Protein AF-A0A0C9MIZ3-F1 (afdb_monomer)

Nearest PDB structures (foldseek):
  7d3s-assembly1_R  TM=6.831E-01  e=1.772E-04  Homo sapiens
  8jer-assembly1_R  TM=6.532E-01  e=2.032E-04  Homo sapiens
  7v9l-assembly1_R  TM=6.870E-01  e=1.507E-03  Homo sapiens
  8zqe-assembly1_R  TM=5.856E-01  e=2.603E-03  Homo sapiens
  5kw2-assembly1_A  TM=4.421E-01  e=1.308E-01  Homo sapiens

Structure (mmCIF, N/CA/C/O backbone):
data_AF-A0A0C9MIZ3-F1
#
_entry.id   AF-A0A0C9MIZ3-F1
#
loop_
_atom_site.group_PDB
_atom_site.id
_atom_site.type_symbol
_atom_site.label_atom_id
_atom_site.label_alt_id
_atom_site.label_comp_id
_atom_site.label_asym_id
_atom_site.label_entity_id
_atom_site.label_seq_id
_atom_site.pdbx_PDB_ins_code
_atom_site.Cartn_x
_atom_site.Cartn_y
_atom_site.Cartn_z
_atom_site.occupancy
_atom_site.B_iso_or_equiv
_atom_site.auth_seq_id
_atom_site.auth_comp_id
_atom_site.auth_asym_id
_atom_site.auth_atom_id
_atom_site.pdbx_PDB_model_num
ATOM 1 N N . MET A 1 1 ? 13.822 -24.150 -0.535 1.00 36.81 1 MET A N 1
ATOM 2 C CA . MET A 1 1 ? 15.046 -23.483 -1.027 1.00 36.81 1 MET A CA 1
ATOM 3 C C . MET A 1 1 ? 15.461 -24.208 -2.294 1.00 36.81 1 MET A C 1
ATOM 5 O O . MET A 1 1 ? 15.941 -25.325 -2.199 1.00 36.81 1 MET A O 1
ATOM 9 N N . VAL A 1 2 ? 15.163 -23.647 -3.465 1.00 39.50 2 VAL A N 1
ATOM 10 C CA . VAL A 1 2 ? 15.629 -24.192 -4.747 1.00 39.50 2 VAL A CA 1
ATOM 11 C C . VAL A 1 2 ? 16.885 -23.407 -5.100 1.00 39.50 2 VAL A C 1
ATOM 13 O O . VAL A 1 2 ? 16.800 -22.236 -5.460 1.00 39.50 2 VAL A O 1
ATOM 16 N N . THR A 1 3 ? 18.054 -24.008 -4.902 1.00 42.50 3 THR A N 1
ATOM 17 C CA . THR A 1 3 ? 19.339 -23.433 -5.309 1.00 42.50 3 THR A CA 1
ATOM 18 C C . THR A 1 3 ? 19.464 -23.559 -6.823 1.00 42.50 3 THR A C 1
ATOM 20 O O . THR A 1 3 ? 19.992 -24.541 -7.335 1.00 42.50 3 THR A O 1
ATOM 23 N N . PHE A 1 4 ? 18.935 -22.578 -7.553 1.00 51.47 4 PHE A N 1
ATOM 24 C CA . PHE A 1 4 ? 19.270 -22.393 -8.960 1.00 51.47 4 PHE A CA 1
ATOM 25 C C . PHE A 1 4 ? 20.708 -21.881 -9.033 1.00 51.47 4 PHE A C 1
ATOM 27 O O . PHE A 1 4 ? 20.946 -20.700 -8.798 1.00 51.47 4 PHE A O 1
ATOM 34 N N . ALA A 1 5 ? 21.660 -22.767 -9.329 1.00 44.28 5 ALA A N 1
ATOM 35 C CA . ALA A 1 5 ? 22.995 -22.368 -9.754 1.00 44.28 5 ALA A CA 1
ATOM 36 C C . ALA A 1 5 ? 22.868 -21.770 -11.166 1.00 44.28 5 ALA A C 1
ATOM 38 O O . ALA A 1 5 ? 22.490 -22.489 -12.095 1.00 44.28 5 ALA A O 1
ATOM 39 N N . PRO A 1 6 ? 23.088 -20.461 -11.356 1.00 54.91 6 PRO A N 1
ATOM 40 C CA . PRO A 1 6 ? 22.912 -19.860 -12.657 1.00 54.91 6 PRO A CA 1
ATOM 41 C C . PRO A 1 6 ? 24.230 -19.996 -13.425 1.00 54.91 6 PRO A C 1
ATOM 43 O O . PRO A 1 6 ? 25.170 -19.242 -13.198 1.00 54.91 6 PRO A O 1
ATOM 46 N N . THR A 1 7 ? 24.303 -20.960 -14.340 1.00 53.41 7 THR A N 1
ATOM 47 C CA . THR A 1 7 ? 25.397 -21.074 -15.314 1.00 53.41 7 THR A CA 1
ATOM 48 C C . THR A 1 7 ? 25.235 -19.992 -16.388 1.00 53.41 7 THR A C 1
ATOM 50 O O . THR A 1 7 ? 24.842 -20.274 -17.519 1.00 53.41 7 THR A O 1
ATOM 53 N N . TRP A 1 8 ? 25.454 -18.727 -16.029 1.00 57.72 8 TRP A N 1
ATOM 54 C CA . TRP A 1 8 ? 25.742 -17.691 -17.020 1.00 57.72 8 TRP A CA 1
ATOM 55 C C . TRP A 1 8 ? 27.221 -17.847 -17.352 1.00 57.72 8 TRP A C 1
ATOM 57 O O . TRP A 1 8 ? 28.063 -17.593 -16.498 1.00 57.72 8 TRP A O 1
ATOM 67 N N . GLY A 1 9 ? 27.531 -18.374 -18.536 1.00 56.59 9 GLY A N 1
ATOM 68 C CA . GLY A 1 9 ? 28.917 -18.534 -18.964 1.00 56.59 9 GLY A CA 1
ATOM 69 C C . GLY A 1 9 ? 29.647 -17.192 -18.906 1.00 56.59 9 GLY A C 1
ATOM 70 O O . GLY A 1 9 ? 29.150 -16.200 -19.436 1.00 56.59 9 GLY A O 1
ATOM 71 N N . GLU A 1 10 ? 30.824 -17.176 -18.279 1.00 56.53 10 GLU A N 1
ATOM 72 C CA . GLU A 1 10 ? 31.689 -15.999 -18.076 1.00 56.53 10 GLU A CA 1
ATOM 73 C C . GLU A 1 10 ? 32.162 -15.327 -19.382 1.00 56.53 10 GLU A C 1
ATOM 75 O O . GLU A 1 10 ? 32.808 -14.287 -19.346 1.00 56.53 10 GLU A O 1
ATOM 80 N N . HIS A 1 11 ? 31.812 -15.876 -20.548 1.00 53.03 11 HIS A N 1
ATOM 81 C CA . HIS A 1 11 ? 32.231 -15.377 -21.858 1.00 53.03 11 HIS A CA 1
ATOM 82 C C . HIS A 1 11 ? 31.258 -14.385 -22.521 1.00 53.03 11 HIS A C 1
ATOM 84 O O . HIS A 1 11 ? 31.515 -13.934 -23.636 1.00 53.03 11 HIS A O 1
ATOM 90 N N . ALA A 1 12 ? 30.162 -13.999 -21.860 1.00 49.03 12 ALA A N 1
ATOM 91 C CA . ALA A 1 12 ? 29.258 -12.964 -22.364 1.00 49.03 12 ALA A CA 1
ATOM 92 C C . ALA A 1 12 ? 29.765 -11.547 -22.033 1.00 49.03 12 ALA A C 1
ATOM 94 O O . ALA A 1 12 ? 29.268 -10.882 -21.129 1.00 49.03 12 ALA A O 1
ATOM 95 N N . LEU A 1 13 ? 30.756 -11.136 -22.826 1.00 46.78 13 LEU A N 1
ATOM 96 C CA . LEU A 1 13 ? 30.835 -9.843 -23.508 1.00 46.78 13 LEU A CA 1
ATOM 97 C C . LEU A 1 13 ? 30.682 -8.560 -22.666 1.00 46.78 13 LEU A C 1
ATOM 99 O O . LEU A 1 13 ? 29.591 -8.093 -22.339 1.00 46.78 13 LEU A O 1
ATOM 103 N N . GLU A 1 14 ? 31.830 -7.915 -22.490 1.00 45.62 14 GLU A N 1
ATOM 104 C CA . GLU A 1 14 ? 32.055 -6.498 -22.203 1.00 45.62 14 GLU A CA 1
ATOM 105 C C . GLU A 1 14 ? 31.546 -5.614 -23.365 1.00 45.62 14 GLU A C 1
ATOM 107 O O . GLU A 1 14 ? 32.299 -4.930 -24.048 1.00 45.62 14 GLU A O 1
ATOM 112 N N . THR A 1 15 ? 30.251 -5.694 -23.670 1.00 50.72 15 THR A N 1
ATOM 113 C CA . THR A 1 15 ? 29.611 -4.822 -24.664 1.00 50.72 15 THR A CA 1
ATOM 114 C C . THR A 1 15 ? 28.950 -3.631 -23.993 1.00 50.72 15 THR A C 1
ATOM 116 O O . THR A 1 15 ? 28.170 -3.822 -23.057 1.00 50.72 15 THR A O 1
ATOM 119 N N . ASP A 1 16 ? 29.139 -2.443 -24.576 1.00 58.72 16 ASP A N 1
ATOM 120 C CA . ASP A 1 16 ? 28.467 -1.156 -24.285 1.00 58.72 16 ASP A CA 1
ATOM 121 C C . ASP A 1 16 ? 26.923 -1.215 -24.222 1.00 58.72 16 ASP A C 1
ATOM 123 O O . ASP A 1 16 ? 26.245 -0.226 -23.948 1.00 58.72 16 ASP A O 1
ATOM 127 N N . VAL A 1 17 ? 26.334 -2.381 -24.492 1.00 59.12 17 VAL A N 1
ATOM 128 C CA . VAL A 1 17 ? 24.897 -2.648 -24.454 1.00 59.12 17 VAL A CA 1
ATOM 129 C C . VAL A 1 17 ? 24.353 -2.588 -23.021 1.00 59.12 17 VAL A C 1
ATOM 131 O O . VAL A 1 17 ? 23.210 -2.171 -22.814 1.00 59.12 17 VAL A O 1
ATOM 134 N N . PHE A 1 18 ? 25.147 -2.964 -22.011 1.00 60.00 18 PHE A N 1
ATOM 135 C CA . PHE A 1 18 ? 24.689 -2.948 -20.624 1.00 60.00 18 PHE A CA 1
ATOM 136 C C . PHE A 1 18 ? 24.980 -1.617 -19.930 1.00 60.00 18 PHE A C 1
ATOM 138 O O . PHE A 1 18 ? 26.116 -1.278 -19.627 1.00 60.00 18 PHE A O 1
ATOM 145 N N . LYS A 1 19 ? 23.910 -0.904 -19.562 1.00 80.88 19 LYS A N 1
ATOM 146 C CA . LYS A 1 19 ? 23.992 0.315 -18.737 1.00 80.88 19 LYS A CA 1
ATOM 147 C C . LYS A 1 19 ? 24.516 0.095 -17.311 1.00 80.88 19 LYS A C 1
ATOM 149 O O . LYS A 1 19 ? 24.865 1.066 -16.651 1.00 80.88 19 LYS A O 1
ATOM 154 N N . TYR A 1 20 ? 24.502 -1.147 -16.832 1.00 88.12 20 TYR A N 1
ATOM 155 C CA . TYR A 1 20 ? 24.903 -1.543 -15.481 1.00 88.12 20 TYR A CA 1
ATOM 156 C C . TYR A 1 20 ? 25.849 -2.731 -15.554 1.00 88.12 20 TYR A C 1
ATOM 158 O O . TYR A 1 20 ? 25.703 -3.585 -16.430 1.00 88.12 20 TYR A O 1
ATOM 166 N N . THR A 1 21 ? 26.760 -2.840 -14.592 1.00 91.31 21 THR A N 1
ATOM 167 C CA . THR A 1 21 ? 27.600 -4.033 -14.473 1.00 91.31 21 THR A CA 1
ATOM 168 C C . THR A 1 21 ? 26.740 -5.264 -14.163 1.00 91.31 21 THR A C 1
ATOM 170 O O . THR A 1 21 ? 25.685 -5.181 -13.526 1.00 91.31 21 THR A O 1
ATOM 173 N N . ILE A 1 22 ? 27.199 -6.452 -14.565 1.00 88.12 22 ILE A N 1
ATOM 174 C CA . ILE A 1 22 ? 26.481 -7.715 -14.304 1.00 88.12 22 ILE A CA 1
ATOM 175 C C . ILE A 1 22 ? 26.224 -7.902 -12.798 1.00 88.12 22 ILE A C 1
ATOM 177 O O . ILE A 1 22 ? 25.152 -8.355 -12.397 1.00 88.12 22 ILE A O 1
ATOM 181 N N . LYS A 1 23 ? 27.186 -7.508 -11.952 1.00 92.00 23 LYS A N 1
ATOM 182 C CA . LYS A 1 23 ? 27.075 -7.591 -10.487 1.00 92.00 23 LYS A CA 1
ATOM 183 C C . LYS A 1 23 ? 25.942 -6.713 -9.953 1.00 92.00 23 LYS A C 1
ATOM 185 O O . LYS A 1 23 ? 25.127 -7.189 -9.165 1.00 92.00 23 LYS A O 1
ATOM 190 N N . GLU A 1 24 ? 25.861 -5.469 -10.416 1.00 93.19 24 GLU A N 1
ATOM 191 C CA . GLU A 1 24 ? 24.780 -4.538 -10.073 1.00 93.19 24 GLU A CA 1
ATOM 192 C C . GLU A 1 24 ? 23.420 -5.071 -10.525 1.00 93.19 24 GLU A C 1
ATOM 194 O O . GLU A 1 24 ? 22.463 -5.082 -9.755 1.00 93.19 24 GLU A O 1
ATOM 199 N N . PHE A 1 25 ? 23.335 -5.594 -11.748 1.00 90.25 25 PHE A N 1
ATOM 200 C CA . PHE A 1 25 ? 22.102 -6.179 -12.262 1.00 90.25 25 PHE A CA 1
ATOM 201 C C . PHE A 1 25 ? 21.619 -7.370 -11.417 1.00 90.25 25 PHE A C 1
ATOM 203 O O . PHE A 1 25 ? 20.441 -7.446 -11.053 1.00 90.25 25 PHE A O 1
ATOM 210 N N . VAL A 1 26 ? 22.522 -8.293 -11.067 1.00 91.44 26 VAL A N 1
ATOM 211 C CA . VAL A 1 26 ? 22.201 -9.438 -10.201 1.00 91.44 26 VAL A CA 1
ATOM 212 C C . VAL A 1 26 ? 21.719 -8.963 -8.829 1.00 91.44 26 VAL A C 1
ATOM 214 O O . VAL A 1 26 ? 20.752 -9.523 -8.307 1.00 91.44 26 VAL A O 1
ATOM 217 N N . ALA A 1 27 ? 22.327 -7.913 -8.274 1.00 95.25 27 ALA A N 1
ATOM 218 C CA . ALA A 1 27 ? 21.903 -7.327 -7.008 1.00 95.25 27 ALA A CA 1
ATOM 219 C C . ALA A 1 27 ? 20.481 -6.739 -7.087 1.00 95.25 27 ALA A C 1
ATOM 221 O O . ALA A 1 27 ? 19.633 -7.106 -6.271 1.00 95.25 27 ALA A O 1
ATOM 222 N N . LEU A 1 28 ? 20.171 -5.917 -8.100 1.00 94.38 28 LEU A N 1
ATOM 223 C CA . LEU A 1 28 ? 18.822 -5.352 -8.299 1.00 94.38 28 LEU A CA 1
ATOM 224 C C . LEU A 1 28 ? 17.764 -6.454 -8.422 1.00 94.38 28 LEU A C 1
ATOM 226 O O . LEU A 1 28 ? 16.687 -6.370 -7.826 1.00 94.38 28 LEU A O 1
ATOM 230 N N . ARG A 1 29 ? 18.089 -7.527 -9.150 1.00 93.69 29 ARG A N 1
ATOM 231 C CA . ARG A 1 29 ? 17.210 -8.687 -9.320 1.00 93.69 29 ARG A CA 1
ATOM 232 C C . ARG A 1 29 ? 16.948 -9.416 -8.000 1.00 93.69 29 ARG A C 1
ATOM 234 O O . ARG A 1 29 ? 15.800 -9.734 -7.694 1.00 93.69 29 ARG A O 1
ATOM 241 N N . GLN A 1 30 ? 17.994 -9.695 -7.222 1.00 95.81 30 GLN A N 1
ATOM 242 C CA . GLN A 1 30 ? 17.867 -10.366 -5.922 1.00 95.81 30 GLN A CA 1
ATOM 243 C C . GLN A 1 30 ? 17.033 -9.540 -4.942 1.00 95.81 30 GLN A C 1
ATOM 245 O O . GLN A 1 30 ? 16.165 -10.084 -4.259 1.00 95.81 30 GLN A O 1
ATOM 250 N N . VAL A 1 31 ? 17.253 -8.226 -4.920 1.00 96.69 31 VAL A N 1
ATOM 251 C CA . VAL A 1 31 ? 16.507 -7.285 -4.078 1.00 96.69 31 VAL A CA 1
ATOM 252 C C . VAL A 1 31 ? 15.039 -7.245 -4.490 1.00 96.69 31 VAL A C 1
ATOM 254 O O . VAL A 1 31 ? 14.170 -7.386 -3.633 1.00 96.69 31 VAL A O 1
ATOM 257 N N . THR A 1 32 ? 14.756 -7.149 -5.792 1.00 95.50 32 THR A N 1
ATOM 258 C CA . THR A 1 32 ? 13.387 -7.192 -6.331 1.00 95.50 32 THR A CA 1
ATOM 259 C C . THR A 1 32 ? 12.659 -8.458 -5.881 1.00 95.50 32 THR A C 1
ATOM 261 O O . THR A 1 32 ? 11.541 -8.377 -5.376 1.00 95.50 32 THR A O 1
ATOM 264 N N . LEU A 1 33 ? 13.295 -9.631 -6.005 1.00 96.31 33 LEU A N 1
ATOM 265 C CA . LEU A 1 33 ? 12.714 -10.909 -5.579 1.00 96.31 33 LEU A CA 1
ATOM 266 C C . LEU A 1 33 ? 12.451 -10.949 -4.071 1.00 96.31 33 LEU A C 1
ATOM 268 O O . LEU A 1 33 ? 11.359 -11.334 -3.649 1.00 96.31 33 LEU A O 1
ATOM 272 N N . ALA A 1 34 ? 13.432 -10.544 -3.262 1.00 97.50 34 ALA A N 1
ATOM 273 C CA . ALA A 1 34 ? 13.310 -10.543 -1.810 1.00 97.50 34 ALA A CA 1
ATOM 274 C C . ALA A 1 34 ? 12.172 -9.619 -1.347 1.00 97.50 34 ALA A C 1
ATOM 276 O O . ALA A 1 34 ? 11.284 -10.051 -0.611 1.00 97.50 34 ALA A O 1
ATOM 277 N N . LEU A 1 35 ? 12.142 -8.376 -1.828 1.00 97.62 35 LEU A N 1
ATOM 278 C CA . LEU A 1 35 ? 11.146 -7.388 -1.417 1.00 97.62 35 LEU A CA 1
ATOM 279 C C . LEU A 1 35 ? 9.753 -7.686 -1.978 1.00 97.62 35 LEU A C 1
ATOM 281 O O . LEU A 1 35 ? 8.778 -7.579 -1.237 1.00 97.62 35 LEU A O 1
ATOM 285 N N . SER A 1 36 ? 9.643 -8.160 -3.223 1.00 97.56 36 SER A N 1
ATOM 286 C CA . SER A 1 36 ? 8.357 -8.609 -3.779 1.00 97.56 36 SER A CA 1
ATOM 287 C C . SER A 1 36 ? 7.793 -9.792 -2.992 1.00 97.56 36 SER A C 1
ATOM 289 O O . SER A 1 36 ? 6.595 -9.838 -2.724 1.00 97.56 36 SER A O 1
ATOM 291 N N . SER A 1 37 ? 8.642 -10.732 -2.557 1.00 97.69 37 SER A N 1
ATOM 292 C CA . SER A 1 37 ? 8.194 -11.849 -1.717 1.00 97.69 37 SER A CA 1
ATOM 293 C C . SER A 1 37 ? 7.693 -11.382 -0.347 1.00 97.69 37 SER A C 1
ATOM 295 O O . SER A 1 37 ? 6.672 -11.871 0.138 1.00 97.69 37 SER A O 1
ATOM 297 N N . LEU A 1 38 ? 8.357 -10.387 0.248 1.00 97.31 38 LEU A N 1
ATOM 298 C CA . LEU A 1 38 ? 7.937 -9.786 1.509 1.00 97.31 38 LEU A CA 1
ATOM 299 C C . LEU A 1 38 ? 6.595 -9.058 1.357 1.00 97.31 38 LEU A C 1
ATOM 301 O O . LEU A 1 38 ? 5.684 -9.268 2.157 1.00 97.31 38 LEU A O 1
ATOM 305 N N . SER A 1 39 ? 6.458 -8.255 0.302 1.00 97.50 39 SER A N 1
ATOM 306 C CA . SER A 1 39 ? 5.219 -7.564 -0.059 1.00 97.50 39 SER A CA 1
ATOM 307 C C . SER A 1 39 ? 4.061 -8.547 -0.256 1.00 97.50 39 SER A C 1
ATOM 309 O O . SER A 1 39 ? 2.995 -8.372 0.330 1.00 97.50 39 SER A O 1
ATOM 311 N N . LEU A 1 40 ? 4.296 -9.662 -0.957 1.00 97.88 40 LEU A N 1
ATOM 312 C CA . LEU A 1 40 ? 3.317 -10.736 -1.143 1.00 97.88 40 LEU A CA 1
ATOM 313 C C . LEU A 1 40 ? 2.828 -11.315 0.197 1.00 97.88 40 LEU A C 1
ATOM 315 O O . LEU A 1 40 ? 1.623 -11.498 0.389 1.00 97.88 40 LEU A O 1
ATOM 319 N N . VAL A 1 41 ? 3.728 -11.571 1.151 1.00 98.00 41 VAL A N 1
ATOM 320 C CA . VAL A 1 41 ? 3.360 -12.067 2.493 1.00 98.00 41 VAL A CA 1
ATOM 321 C C . VAL A 1 41 ? 2.496 -11.051 3.247 1.00 98.00 41 VAL A C 1
ATOM 323 O O . VAL A 1 41 ? 1.494 -11.419 3.860 1.00 98.00 41 VAL A O 1
ATOM 326 N N . PHE A 1 42 ? 2.836 -9.765 3.187 1.00 98.25 42 PHE A N 1
ATOM 327 C CA . PHE A 1 42 ? 2.053 -8.725 3.851 1.00 98.25 42 PHE A CA 1
ATOM 328 C C . PHE A 1 42 ? 0.674 -8.523 3.211 1.00 98.25 42 PHE A C 1
ATOM 330 O O . PHE A 1 42 ? -0.328 -8.481 3.927 1.00 98.25 42 PHE A O 1
ATOM 337 N N . SER A 1 43 ? 0.588 -8.489 1.883 1.00 98.19 43 SER A N 1
ATOM 338 C CA . SER A 1 43 ? -0.684 -8.352 1.166 1.00 98.19 43 SER A CA 1
ATOM 339 C C . SER A 1 43 ? -1.606 -9.552 1.397 1.00 98.19 43 SER A C 1
ATOM 341 O O . SER A 1 43 ? -2.796 -9.379 1.669 1.00 98.19 43 SER A O 1
ATOM 343 N N . THR A 1 44 ? -1.064 -10.777 1.387 1.00 98.19 44 THR A N 1
ATOM 344 C CA . THR A 1 44 ? -1.841 -11.985 1.730 1.00 98.19 44 THR A CA 1
ATOM 345 C C . THR A 1 44 ? -2.336 -11.965 3.175 1.00 98.19 44 THR A C 1
ATOM 347 O O . THR A 1 44 ? -3.483 -12.341 3.429 1.00 98.19 44 THR A O 1
ATOM 350 N N . LEU A 1 45 ? -1.528 -11.473 4.120 1.00 97.56 45 LEU A N 1
ATOM 351 C CA . LEU A 1 45 ? -1.933 -11.318 5.517 1.00 97.56 45 LEU A CA 1
ATOM 352 C C . LEU A 1 45 ? -3.100 -10.330 5.671 1.00 97.56 45 LEU A C 1
ATOM 354 O O . LEU A 1 45 ? -4.062 -10.641 6.375 1.00 97.56 45 LEU A O 1
ATOM 358 N N . ILE A 1 46 ? -3.057 -9.172 5.002 1.00 97.94 46 ILE A N 1
ATOM 359 C CA . ILE A 1 46 ? -4.160 -8.194 5.024 1.00 97.94 46 ILE A CA 1
ATOM 360 C C . ILE A 1 46 ? -5.444 -8.823 4.483 1.00 97.94 46 ILE A C 1
ATOM 362 O O . ILE A 1 46 ? -6.489 -8.742 5.131 1.00 97.94 46 ILE A O 1
ATOM 366 N N . ILE A 1 47 ? -5.362 -9.485 3.325 1.00 98.38 47 ILE A N 1
ATOM 367 C CA . ILE A 1 47 ? -6.499 -10.162 2.689 1.00 98.38 47 ILE A CA 1
ATOM 368 C C . ILE A 1 47 ? -7.094 -11.207 3.640 1.00 98.38 47 ILE A C 1
ATOM 370 O O . ILE A 1 47 ? -8.308 -11.222 3.852 1.00 98.38 47 ILE A O 1
ATOM 374 N N . ALA A 1 48 ? -6.259 -12.030 4.278 1.00 98.00 48 ALA A N 1
ATOM 375 C CA . ALA A 1 48 ? -6.706 -13.042 5.231 1.00 98.00 48 ALA A CA 1
ATOM 376 C C . ALA A 1 48 ? -7.403 -12.427 6.459 1.00 98.00 48 ALA A C 1
ATOM 378 O O . ALA A 1 48 ? -8.485 -12.877 6.844 1.00 98.00 48 ALA A O 1
ATOM 379 N N . VAL A 1 49 ? -6.829 -11.375 7.055 1.00 97.00 49 VAL A N 1
ATOM 380 C CA . VAL A 1 49 ? -7.431 -10.666 8.200 1.00 97.00 49 VAL A CA 1
ATOM 381 C C . VAL A 1 49 ? -8.747 -9.998 7.801 1.00 97.00 49 VAL A C 1
ATOM 383 O O . VAL A 1 49 ? -9.723 -10.068 8.549 1.00 97.00 49 VAL A O 1
ATOM 386 N N . TYR A 1 50 ? -8.813 -9.386 6.619 1.00 97.12 50 TYR A N 1
ATOM 387 C CA . TYR A 1 50 ? -10.032 -8.759 6.120 1.00 97.12 50 TYR A CA 1
ATOM 388 C C . TYR A 1 50 ? -11.146 -9.785 5.882 1.00 97.12 50 TYR A C 1
ATOM 390 O O . TYR A 1 50 ? -12.270 -9.578 6.339 1.00 97.12 50 TYR A O 1
ATOM 398 N N . ILE A 1 51 ? -10.840 -10.920 5.240 1.00 97.69 51 ILE A N 1
ATOM 399 C CA . ILE A 1 51 ? -11.796 -12.022 5.044 1.00 97.69 51 ILE A CA 1
ATOM 400 C C . ILE A 1 51 ? -12.275 -12.554 6.398 1.00 97.69 51 ILE A C 1
ATOM 402 O O . ILE A 1 51 ? -13.479 -12.719 6.600 1.00 97.69 51 ILE A O 1
ATOM 406 N N . TYR A 1 52 ? -11.367 -12.745 7.361 1.00 96.88 52 TYR A N 1
ATOM 407 C CA . TYR A 1 52 ? -11.736 -13.132 8.723 1.00 96.88 52 TYR A CA 1
ATOM 408 C C . TYR A 1 52 ? -12.718 -12.124 9.341 1.00 96.88 52 TYR A C 1
ATOM 410 O O . TYR A 1 52 ? -13.774 -12.501 9.851 1.00 96.88 52 TYR A O 1
ATOM 418 N N . MET A 1 53 ? -12.425 -10.826 9.254 1.00 96.00 53 MET A N 1
ATOM 419 C CA . MET A 1 53 ? -13.330 -9.789 9.749 1.00 96.00 53 MET A CA 1
ATOM 420 C C . MET A 1 53 ? -14.666 -9.761 9.010 1.00 96.00 53 MET A C 1
ATOM 422 O O . MET A 1 53 ? -15.690 -9.484 9.632 1.00 96.00 53 MET A O 1
ATOM 426 N N . LEU A 1 54 ? -14.692 -10.062 7.713 1.00 96.19 54 LEU A N 1
ATOM 427 C CA . LEU A 1 54 ? -15.926 -10.145 6.940 1.00 96.19 54 LEU A CA 1
ATOM 428 C C . LEU A 1 54 ? -16.815 -11.296 7.433 1.00 96.19 54 LEU A C 1
ATOM 430 O O . LEU A 1 54 ? -18.029 -11.116 7.544 1.00 96.19 54 LEU A O 1
ATOM 434 N N . MET A 1 55 ? -16.209 -12.436 7.780 1.00 97.25 55 MET A N 1
ATOM 435 C CA . MET A 1 55 ? -16.908 -13.612 8.306 1.00 97.25 55 MET A CA 1
ATOM 436 C C . MET A 1 55 ? -17.422 -13.402 9.736 1.00 97.25 55 MET A C 1
ATOM 438 O O . MET A 1 55 ? -18.584 -13.688 10.014 1.00 97.25 55 MET A O 1
ATOM 442 N N . TYR A 1 56 ? -16.587 -12.882 10.643 1.00 95.94 56 TYR A N 1
ATOM 443 C CA . TYR A 1 56 ? -16.916 -12.803 12.076 1.00 95.94 56 TYR A CA 1
ATOM 444 C C . TYR A 1 56 ? -17.490 -11.446 12.518 1.00 95.94 56 TYR A C 1
ATOM 446 O O . TYR A 1 56 ? -18.304 -11.382 13.438 1.00 95.94 56 TYR A O 1
ATOM 454 N N . HIS A 1 57 ? -17.108 -10.348 11.861 1.00 94.94 57 HIS A N 1
ATOM 455 C CA . HIS A 1 57 ? -17.443 -8.973 12.254 1.00 94.94 57 HIS A CA 1
ATOM 456 C C . HIS A 1 57 ? -17.927 -8.115 11.074 1.00 94.94 57 HIS A C 1
ATOM 458 O O . HIS A 1 57 ? -17.541 -6.951 10.931 1.00 94.94 57 HIS A O 1
ATOM 464 N N . ARG A 1 58 ? -18.847 -8.653 10.259 1.00 94.75 58 ARG A N 1
ATOM 465 C CA . ARG A 1 58 ? -19.372 -8.015 9.034 1.00 94.75 58 ARG A CA 1
ATOM 466 C C . ARG A 1 58 ? -19.754 -6.535 9.198 1.00 94.75 58 ARG A C 1
ATOM 468 O O . ARG A 1 58 ? -19.470 -5.732 8.316 1.00 94.75 58 ARG A O 1
ATOM 475 N N . LYS A 1 59 ? -20.348 -6.146 10.337 1.00 92.31 59 LYS A N 1
ATOM 476 C CA . LYS A 1 59 ? -20.727 -4.744 10.620 1.00 92.31 59 LYS A CA 1
ATOM 477 C C . LYS A 1 59 ? -19.521 -3.799 10.707 1.00 92.31 59 LYS A C 1
ATOM 479 O O . LYS A 1 59 ? -19.617 -2.662 10.263 1.00 92.31 59 LYS A O 1
ATOM 484 N N . GLN A 1 60 ? -18.400 -4.252 11.270 1.00 90.12 60 GLN A N 1
ATOM 485 C CA . GLN A 1 60 ? -17.172 -3.453 11.374 1.00 90.12 60 GLN A CA 1
ATOM 486 C C . GLN A 1 60 ? -16.382 -3.455 10.060 1.00 90.12 60 GLN A C 1
ATOM 488 O O . GLN A 1 60 ? -15.783 -2.438 9.718 1.00 90.12 60 GLN A O 1
ATOM 493 N N . ALA A 1 61 ? -16.427 -4.566 9.316 1.00 94.06 61 ALA A N 1
ATOM 494 C CA . ALA A 1 61 ? -15.761 -4.715 8.023 1.00 94.06 61 ALA A CA 1
ATOM 495 C C . ALA A 1 61 ? -16.409 -3.889 6.891 1.00 94.06 61 ALA A C 1
ATOM 497 O O . ALA A 1 61 ? -15.751 -3.572 5.902 1.00 94.06 61 ALA A O 1
ATOM 498 N N . ASN A 1 62 ? -17.678 -3.487 7.044 1.00 94.19 62 ASN A N 1
ATOM 499 C CA . ASN A 1 62 ? -18.457 -2.714 6.064 1.00 94.19 62 ASN A CA 1
ATOM 500 C C . ASN A 1 62 ? -18.028 -1.233 5.923 1.00 94.19 62 ASN A C 1
ATOM 502 O O . ASN A 1 62 ? -18.826 -0.383 5.537 1.00 94.19 62 ASN A O 1
ATOM 506 N N . ARG A 1 63 ? -16.789 -0.889 6.288 1.00 93.50 63 ARG A N 1
ATOM 507 C CA . ARG A 1 63 ? -16.254 0.470 6.163 1.00 93.50 63 ARG A CA 1
ATOM 508 C C . ARG A 1 63 ? -15.632 0.652 4.783 1.00 93.50 63 ARG A C 1
ATOM 510 O O . ARG A 1 63 ? -14.759 -0.120 4.398 1.00 93.50 63 ARG A O 1
ATOM 517 N N . VAL A 1 64 ? -16.028 1.718 4.092 1.00 93.00 64 VAL A N 1
ATOM 518 C CA . VAL A 1 64 ? -15.521 2.095 2.762 1.00 93.00 64 VAL A CA 1
ATOM 519 C C . VAL A 1 64 ? -13.991 2.144 2.707 1.00 93.00 64 VAL A C 1
ATOM 521 O O . VAL A 1 64 ? -13.385 1.516 1.846 1.00 93.00 64 VAL A O 1
ATOM 524 N N . SER A 1 65 ? -13.344 2.815 3.666 1.00 93.12 65 SER A N 1
ATOM 525 C CA . SER A 1 65 ? -11.877 2.909 3.699 1.00 93.12 65 SER A CA 1
ATOM 526 C C . SER A 1 65 ? -11.208 1.536 3.789 1.00 93.12 65 SER A C 1
ATOM 528 O O . SER A 1 65 ? -10.197 1.301 3.138 1.00 93.12 65 SER A O 1
ATOM 530 N N . LEU A 1 66 ? -11.798 0.611 4.554 1.00 94.25 66 LEU A N 1
ATOM 531 C CA . LEU A 1 66 ? -11.276 -0.742 4.726 1.00 94.25 66 LEU A CA 1
ATOM 532 C C . LEU A 1 66 ? -11.424 -1.570 3.442 1.00 94.25 66 LEU A C 1
ATOM 534 O O . LEU A 1 66 ? -10.535 -2.350 3.121 1.00 94.25 66 LEU A O 1
ATOM 538 N N . ARG A 1 67 ? -12.512 -1.367 2.686 1.00 96.38 67 ARG A N 1
ATOM 539 C CA . ARG A 1 67 ? -12.703 -1.967 1.355 1.00 96.38 67 ARG A CA 1
ATOM 540 C C . ARG A 1 67 ? -11.666 -1.473 0.353 1.00 96.38 67 ARG A C 1
ATOM 542 O O . ARG A 1 67 ? -11.103 -2.286 -0.366 1.00 96.38 67 ARG A O 1
ATOM 549 N N . CYS A 1 68 ? -11.392 -0.169 0.319 1.00 96.38 68 CYS A N 1
ATOM 550 C CA . CYS A 1 68 ? -10.369 0.384 -0.571 1.00 96.38 68 CYS A CA 1
ATOM 551 C C . CYS A 1 68 ? -8.974 -0.150 -0.231 1.00 96.38 68 CYS A C 1
ATOM 553 O O . CYS A 1 68 ? -8.256 -0.542 -1.140 1.00 96.38 68 CYS A O 1
ATOM 555 N N . VAL A 1 69 ? -8.618 -0.240 1.057 1.00 96.56 69 VAL A N 1
ATOM 556 C CA . VAL A 1 69 ? -7.343 -0.847 1.482 1.00 96.56 69 VAL A CA 1
ATOM 557 C C . VAL A 1 69 ? -7.292 -2.334 1.127 1.00 96.56 69 VAL A C 1
ATOM 559 O O . VAL A 1 69 ? -6.271 -2.800 0.643 1.00 96.56 69 VAL A O 1
ATOM 562 N N . PHE A 1 70 ? -8.390 -3.077 1.285 1.00 97.50 70 PHE A N 1
ATOM 563 C CA . PHE A 1 70 ? -8.464 -4.470 0.838 1.00 97.50 70 PHE A CA 1
ATOM 564 C C . PHE A 1 70 ? -8.225 -4.610 -0.674 1.00 97.50 70 PHE A C 1
ATOM 566 O O . PHE A 1 70 ? -7.415 -5.434 -1.087 1.00 97.50 70 PHE A O 1
ATOM 573 N N . LEU A 1 71 ? -8.890 -3.791 -1.497 1.00 97.62 71 LEU A N 1
ATOM 574 C CA . LEU A 1 71 ? -8.696 -3.793 -2.951 1.00 97.62 71 LEU A CA 1
ATOM 575 C C . LEU A 1 71 ? -7.273 -3.365 -3.343 1.00 97.62 71 LEU A C 1
ATOM 577 O O . LEU A 1 71 ? -6.698 -3.947 -4.257 1.00 97.62 71 LEU A O 1
ATOM 581 N N . CYS A 1 72 ? -6.688 -2.409 -2.619 1.00 97.50 72 CYS A N 1
ATOM 582 C CA . CYS A 1 72 ? -5.289 -2.007 -2.760 1.00 97.50 72 CYS A CA 1
ATOM 583 C C . CYS A 1 72 ? -4.361 -3.204 -2.523 1.00 97.50 72 CYS A C 1
ATOM 585 O O . CYS A 1 72 ? -3.557 -3.533 -3.383 1.00 97.50 72 CYS A O 1
ATOM 587 N N . SER A 1 73 ? -4.564 -3.954 -1.435 1.00 98.12 73 SER A N 1
ATOM 588 C CA . SER A 1 73 ? -3.777 -5.160 -1.152 1.00 98.12 73 SER A CA 1
ATOM 589 C C . SER A 1 73 ? -3.955 -6.266 -2.197 1.00 98.12 73 SER A C 1
ATOM 591 O O . SER A 1 73 ? -3.037 -7.054 -2.409 1.00 98.12 73 SER A O 1
ATOM 593 N N . VAL A 1 74 ? -5.111 -6.345 -2.868 1.00 98.31 74 VAL A N 1
ATOM 594 C CA . VAL A 1 74 ? -5.309 -7.254 -4.012 1.00 98.31 74 VAL A CA 1
ATOM 595 C C . VAL A 1 74 ? -4.481 -6.802 -5.219 1.00 98.31 74 VAL A C 1
ATOM 597 O O . VAL A 1 74 ? -3.853 -7.642 -5.864 1.00 98.31 74 VAL A O 1
ATOM 600 N N . ALA A 1 75 ? -4.439 -5.498 -5.504 1.00 98.00 75 ALA A N 1
ATOM 601 C CA . ALA A 1 75 ? -3.581 -4.942 -6.548 1.00 98.00 75 ALA A CA 1
ATOM 602 C C . ALA A 1 75 ? -2.090 -5.171 -6.230 1.00 98.00 75 ALA A C 1
ATOM 604 O O . ALA A 1 75 ? -1.360 -5.663 -7.088 1.00 98.00 75 ALA A O 1
ATOM 605 N N . ASP A 1 76 ? -1.666 -4.945 -4.984 1.00 97.88 76 ASP A N 1
ATOM 606 C CA . ASP A 1 76 ? -0.293 -5.196 -4.525 1.00 97.88 76 ASP A CA 1
ATOM 607 C C . ASP A 1 76 ? 0.083 -6.678 -4.612 1.00 97.88 76 ASP A C 1
ATOM 609 O O . ASP A 1 76 ? 1.194 -7.025 -5.011 1.00 97.88 76 ASP A O 1
ATOM 613 N N . LEU A 1 77 ? -0.846 -7.577 -4.264 1.00 98.25 77 LEU A N 1
ATOM 614 C CA . LEU A 1 77 ? -0.649 -9.019 -4.403 1.00 98.25 77 LEU A CA 1
ATOM 615 C C . LEU A 1 77 ? -0.423 -9.405 -5.869 1.00 98.25 77 LEU A C 1
ATOM 617 O O . LEU A 1 77 ? 0.475 -10.198 -6.167 1.00 98.25 77 LEU A O 1
ATOM 621 N N . LEU A 1 78 ? -1.226 -8.847 -6.779 1.00 97.81 78 LEU A N 1
ATOM 622 C CA . LEU A 1 78 ? -1.093 -9.074 -8.215 1.00 97.81 78 LEU A CA 1
ATOM 623 C C . LEU A 1 78 ? 0.245 -8.533 -8.735 1.00 97.81 78 LEU A C 1
ATOM 625 O O . LEU A 1 78 ? 0.964 -9.260 -9.421 1.00 97.81 78 LEU A O 1
ATOM 629 N N . ASN A 1 79 ? 0.607 -7.307 -8.351 1.00 97.12 79 ASN A N 1
ATOM 630 C CA . ASN A 1 79 ? 1.878 -6.680 -8.700 1.00 97.12 79 ASN A CA 1
ATOM 631 C C . ASN A 1 79 ? 3.077 -7.518 -8.219 1.00 97.12 79 ASN A C 1
ATOM 633 O O . ASN A 1 79 ? 3.939 -7.883 -9.018 1.00 97.12 79 ASN A O 1
ATOM 637 N N . ALA A 1 80 ? 3.107 -7.902 -6.940 1.00 97.88 80 ALA A N 1
ATOM 638 C CA . ALA A 1 80 ? 4.190 -8.698 -6.363 1.00 97.88 80 ALA A CA 1
ATOM 639 C C . ALA A 1 80 ? 4.306 -10.086 -7.015 1.00 97.88 80 ALA A C 1
ATOM 641 O O . ALA A 1 80 ? 5.408 -10.546 -7.318 1.00 97.88 80 ALA A O 1
ATOM 642 N N . THR A 1 81 ? 3.171 -10.741 -7.283 1.00 97.94 81 THR A N 1
ATOM 643 C CA . THR A 1 81 ? 3.140 -12.056 -7.943 1.00 97.94 81 THR A CA 1
ATOM 644 C C . THR A 1 81 ? 3.700 -11.966 -9.359 1.00 97.94 81 THR A C 1
ATOM 646 O O . THR A 1 81 ? 4.606 -12.722 -9.714 1.00 97.94 81 THR A O 1
ATOM 649 N N . LEU A 1 82 ? 3.213 -11.013 -10.160 1.00 97.25 82 LEU A N 1
ATOM 650 C CA . LEU A 1 82 ? 3.689 -10.824 -11.527 1.00 97.25 82 LEU A CA 1
ATOM 651 C C . LEU A 1 82 ? 5.151 -10.390 -11.559 1.00 97.25 82 LEU A C 1
ATOM 653 O O . LEU A 1 82 ? 5.894 -10.907 -12.385 1.00 97.25 82 LEU A O 1
ATOM 657 N N . SER A 1 83 ? 5.588 -9.534 -10.633 1.00 96.31 83 SER A N 1
ATOM 658 C CA . SER A 1 83 ? 6.989 -9.123 -10.487 1.00 96.31 83 SER A CA 1
ATOM 659 C C . SER A 1 83 ? 7.917 -10.323 -10.269 1.00 96.31 83 SER A C 1
ATOM 661 O O . SER A 1 83 ? 8.953 -10.438 -10.928 1.00 96.31 83 SER A O 1
ATOM 663 N N . ILE A 1 84 ? 7.523 -11.282 -9.424 1.00 97.06 84 ILE A N 1
ATOM 664 C CA . ILE A 1 84 ? 8.264 -12.539 -9.236 1.00 97.06 84 ILE A CA 1
ATOM 665 C C . ILE A 1 84 ? 8.260 -13.375 -10.527 1.00 97.06 84 ILE A C 1
ATOM 667 O O . ILE A 1 84 ? 9.308 -13.886 -10.930 1.00 97.06 84 ILE A O 1
ATOM 671 N N . CYS A 1 85 ? 7.114 -13.492 -11.206 1.00 96.62 85 CYS A N 1
ATOM 672 C CA . CYS A 1 85 ? 7.000 -14.241 -12.460 1.00 96.62 85 CYS A CA 1
ATOM 673 C C . CYS A 1 85 ? 7.888 -13.661 -13.575 1.00 96.62 85 CYS A C 1
ATOM 675 O O . CYS A 1 85 ? 8.683 -14.397 -14.163 1.00 96.62 85 CYS A O 1
ATOM 677 N N . ILE A 1 86 ? 7.822 -12.350 -13.837 1.00 95.56 86 ILE A N 1
ATOM 678 C CA . ILE A 1 86 ? 8.621 -11.695 -14.890 1.00 95.56 86 ILE A CA 1
ATOM 679 C C . ILE A 1 86 ? 10.121 -11.716 -14.587 1.00 95.56 86 ILE A C 1
ATOM 681 O O . ILE A 1 86 ? 10.936 -11.727 -15.506 1.00 95.56 86 ILE A O 1
ATOM 685 N N . THR A 1 87 ? 10.498 -11.768 -13.307 1.00 94.12 87 THR A N 1
ATOM 686 C CA . THR A 1 87 ? 11.904 -11.856 -12.889 1.00 94.12 87 THR A CA 1
ATOM 687 C C . THR A 1 87 ? 12.504 -13.241 -13.148 1.00 94.12 87 THR A C 1
ATOM 689 O O . THR A 1 87 ? 13.727 -13.390 -13.244 1.00 94.12 87 THR A O 1
ATOM 692 N N . ASN A 1 88 ? 11.662 -14.268 -13.279 1.00 93.56 88 ASN A N 1
ATOM 693 C CA . ASN A 1 88 ? 12.083 -15.633 -13.586 1.00 93.56 88 ASN A CA 1
ATOM 694 C C . ASN A 1 88 ? 11.977 -15.973 -15.080 1.00 93.56 88 ASN A C 1
ATOM 696 O O . ASN A 1 88 ? 12.673 -16.878 -15.540 1.00 93.56 88 ASN A O 1
ATOM 700 N N . GLN A 1 89 ? 11.168 -15.234 -15.842 1.00 94.50 89 GLN A N 1
ATOM 701 C CA . GLN A 1 89 ? 10.973 -15.467 -17.270 1.00 94.50 89 GLN A CA 1
ATOM 702 C C . GLN A 1 89 ? 12.142 -14.926 -18.115 1.00 94.50 89 GLN A C 1
ATOM 704 O O . GLN A 1 89 ? 12.582 -13.782 -17.956 1.00 94.50 89 GLN A O 1
ATOM 709 N N . ARG A 1 90 ? 12.624 -15.747 -19.057 1.00 92.00 90 ARG A N 1
ATOM 710 C CA . ARG A 1 90 ? 13.624 -15.368 -20.071 1.00 92.00 90 ARG A CA 1
ATOM 711 C C . ARG A 1 90 ? 12.944 -14.965 -21.384 1.00 92.00 90 ARG A C 1
ATOM 713 O O . ARG A 1 90 ? 11.922 -15.551 -21.741 1.00 92.00 90 ARG A O 1
ATOM 720 N N . GLY A 1 91 ? 13.540 -14.002 -22.082 1.00 88.06 91 GLY A N 1
ATOM 721 C CA . GLY A 1 91 ? 13.134 -13.544 -23.409 1.00 88.06 91 GLY A CA 1
ATOM 722 C C . GLY A 1 91 ? 11.908 -12.626 -23.443 1.00 88.06 91 GLY A C 1
ATOM 723 O O . GLY A 1 91 ? 11.170 -12.466 -22.463 1.00 88.06 91 GLY A O 1
ATOM 724 N N . ASP A 1 92 ? 11.685 -12.037 -24.618 1.00 89.06 92 ASP A N 1
ATOM 725 C CA . ASP A 1 92 ? 10.502 -11.240 -24.955 1.00 89.06 92 ASP A CA 1
ATOM 726 C C . ASP A 1 92 ? 9.320 -12.158 -25.313 1.00 89.06 92 ASP A C 1
ATOM 728 O O . ASP A 1 92 ? 9.105 -12.539 -26.461 1.00 89.06 92 ASP A O 1
ATOM 732 N N . SER A 1 93 ? 8.565 -12.573 -24.296 1.00 91.94 93 SER A N 1
ATOM 733 C CA . SER A 1 93 ? 7.348 -13.376 -24.466 1.00 91.94 93 SER A CA 1
ATOM 734 C C . SER A 1 93 ? 6.090 -12.504 -24.416 1.00 91.94 93 SER A C 1
ATOM 736 O O . SER A 1 93 ? 6.058 -11.479 -23.737 1.00 91.94 93 SER A O 1
ATOM 738 N N . GLN A 1 94 ? 4.992 -12.946 -25.042 1.00 92.38 94 GLN A N 1
ATOM 739 C CA . GLN A 1 94 ? 3.686 -12.273 -24.902 1.00 92.38 94 GLN A CA 1
ATOM 740 C C . GLN A 1 94 ? 3.252 -12.160 -23.431 1.00 92.38 94 GLN A C 1
ATOM 742 O O . GLN A 1 94 ? 2.669 -11.161 -23.016 1.00 92.38 94 GLN A O 1
ATOM 747 N N . PHE A 1 95 ? 3.621 -13.152 -22.615 1.00 94.31 95 PHE A N 1
ATOM 748 C CA . PHE A 1 95 ? 3.421 -13.122 -21.171 1.00 94.31 95 PHE A CA 1
ATOM 749 C C . PHE A 1 95 ? 4.181 -11.972 -20.494 1.00 94.31 95 PHE A C 1
ATOM 751 O O . PHE A 1 95 ? 3.619 -11.311 -19.623 1.00 94.31 95 PHE A O 1
ATOM 758 N N . CYS A 1 96 ? 5.427 -11.705 -20.902 1.00 94.31 96 CYS A N 1
ATOM 759 C CA . CYS A 1 96 ? 6.226 -10.588 -20.395 1.00 94.31 96 CYS A CA 1
ATOM 760 C C . CYS A 1 96 ? 5.533 -9.242 -20.640 1.00 94.31 96 CYS A C 1
ATOM 762 O O . CYS A 1 96 ? 5.355 -8.442 -19.720 1.00 94.31 96 CYS A O 1
ATOM 764 N N . ARG A 1 97 ? 5.084 -9.033 -21.881 1.00 93.25 97 ARG A N 1
ATOM 765 C CA . ARG A 1 97 ? 4.404 -7.815 -22.335 1.00 93.25 97 ARG A CA 1
ATOM 766 C C . ARG A 1 97 ? 3.088 -7.593 -21.590 1.00 93.25 97 ARG A C 1
ATOM 768 O O . ARG A 1 97 ? 2.905 -6.556 -20.955 1.00 93.25 97 ARG A O 1
ATOM 775 N N . ALA A 1 98 ? 2.232 -8.614 -21.556 1.00 95.94 98 ALA A N 1
ATOM 776 C CA . ALA A 1 98 ? 0.964 -8.559 -20.834 1.00 95.94 98 ALA A CA 1
ATOM 777 C C . ALA A 1 98 ? 1.171 -8.317 -19.329 1.00 95.94 98 ALA A C 1
ATOM 779 O O . ALA A 1 98 ? 0.564 -7.412 -18.761 1.00 95.94 98 ALA A O 1
ATOM 780 N N . SER A 1 99 ? 2.080 -9.063 -18.690 1.00 96.19 99 SER A N 1
ATOM 781 C CA . SER A 1 99 ? 2.391 -8.891 -17.263 1.00 96.19 99 SER A CA 1
ATOM 782 C C . SER A 1 99 ? 2.933 -7.498 -16.965 1.00 96.19 99 SER A C 1
ATOM 784 O O . SER A 1 99 ? 2.603 -6.922 -15.933 1.00 96.19 99 SER A O 1
ATOM 786 N N . SER A 1 100 ? 3.717 -6.924 -17.883 1.00 94.81 100 SER A N 1
ATOM 787 C CA . SER A 1 100 ? 4.195 -5.549 -17.780 1.00 94.81 100 SER A CA 1
ATOM 788 C C . SER A 1 100 ? 3.037 -4.556 -17.673 1.00 94.81 100 SER A C 1
ATOM 790 O O . SER A 1 100 ? 3.012 -3.764 -16.733 1.00 94.81 100 SER A O 1
ATOM 792 N N . VAL A 1 101 ? 2.075 -4.613 -18.595 1.00 96.50 101 VAL A N 1
ATOM 793 C CA . VAL A 1 101 ? 0.910 -3.713 -18.571 1.00 96.50 101 VAL A CA 1
ATOM 794 C C . VAL A 1 101 ? 0.078 -3.934 -17.312 1.00 96.50 101 VAL A C 1
ATOM 796 O O . VAL A 1 101 ? -0.366 -2.973 -16.692 1.00 96.50 101 VAL A O 1
ATOM 799 N N . ILE A 1 102 ? -0.115 -5.191 -16.901 1.00 97.38 102 ILE A N 1
ATOM 800 C CA . ILE A 1 102 ? -0.907 -5.513 -15.708 1.00 97.38 102 ILE A CA 1
ATOM 801 C C . ILE A 1 102 ? -0.236 -4.980 -14.434 1.00 97.38 102 ILE A C 1
ATOM 803 O O . ILE A 1 102 ? -0.934 -4.479 -13.558 1.00 97.38 102 ILE A O 1
ATOM 807 N N . ILE A 1 103 ? 1.095 -5.035 -14.334 1.00 96.81 103 ILE A N 1
ATOM 808 C CA . ILE A 1 103 ? 1.848 -4.432 -13.222 1.00 96.81 103 ILE A CA 1
ATOM 809 C C . ILE A 1 103 ? 1.607 -2.917 -13.161 1.00 96.81 103 ILE A C 1
ATOM 811 O O . ILE A 1 103 ? 1.292 -2.386 -12.101 1.00 96.81 103 ILE A O 1
ATOM 815 N N . GLU A 1 104 ? 1.694 -2.218 -14.294 1.00 96.69 104 GLU A N 1
ATOM 816 C CA . GLU A 1 104 ? 1.437 -0.771 -14.343 1.00 96.69 104 GLU A CA 1
ATOM 817 C C . GLU A 1 104 ? -0.014 -0.441 -13.989 1.00 96.69 104 GLU A C 1
ATOM 819 O O . GLU A 1 104 ? -0.271 0.475 -13.209 1.00 96.69 104 GLU A O 1
ATOM 824 N N . PHE A 1 105 ? -0.963 -1.231 -14.494 1.00 98.06 105 PHE A N 1
ATOM 825 C CA . PHE A 1 105 ? -2.371 -1.118 -14.132 1.00 98.06 105 PHE A CA 1
ATOM 826 C C . PHE A 1 105 ? -2.571 -1.285 -12.623 1.00 98.06 105 PHE A C 1
ATOM 828 O O . PHE A 1 105 ? -3.250 -0.465 -12.006 1.00 98.06 105 PHE A O 1
ATOM 835 N N . ALA A 1 106 ? -1.970 -2.318 -12.025 1.00 98.06 106 ALA A N 1
ATOM 836 C CA . ALA A 1 106 ? -2.076 -2.606 -10.601 1.00 98.06 106 ALA A CA 1
ATOM 837 C C . ALA A 1 106 ? -1.515 -1.461 -9.746 1.00 98.06 106 ALA A C 1
ATOM 839 O O . ALA A 1 106 ? -2.174 -1.055 -8.792 1.00 98.06 106 ALA A O 1
ATOM 840 N N . ASN A 1 107 ? -0.378 -0.879 -10.130 1.00 97.44 107 ASN A N 1
ATOM 841 C CA . ASN A 1 107 ? 0.229 0.243 -9.409 1.00 97.44 107 ASN A CA 1
ATOM 842 C C . ASN A 1 107 ? -0.636 1.512 -9.470 1.00 97.44 107 ASN A C 1
ATOM 844 O O . ASN A 1 107 ? -0.897 2.137 -8.441 1.00 97.44 107 ASN A O 1
ATOM 848 N N . ILE A 1 108 ? -1.145 1.885 -10.654 1.00 98.12 108 ILE A N 1
ATOM 849 C CA . ILE A 1 108 ? -2.056 3.040 -10.768 1.00 98.12 108 ILE A CA 1
ATOM 850 C C . ILE A 1 108 ? -3.342 2.764 -9.980 1.00 98.12 108 ILE A C 1
ATOM 852 O O . ILE A 1 108 ? -3.881 3.665 -9.331 1.00 98.12 108 ILE A O 1
ATOM 856 N N . TRP A 1 109 ? -3.841 1.524 -10.007 1.00 98.19 109 TRP A N 1
ATOM 857 C CA . TRP A 1 109 ? -5.070 1.149 -9.312 1.00 98.19 109 TRP A CA 1
ATOM 858 C C . TRP A 1 109 ? -4.910 1.205 -7.798 1.00 98.19 109 TRP A C 1
ATOM 860 O O . TRP A 1 109 ? -5.749 1.818 -7.136 1.00 98.19 109 TRP A O 1
ATOM 870 N N . SER A 1 110 ? -3.806 0.676 -7.272 1.00 97.81 110 SER A N 1
ATOM 871 C CA . SER A 1 110 ? -3.398 0.802 -5.871 1.00 97.81 110 SER A CA 1
ATOM 872 C C . SER A 1 110 ? -3.345 2.274 -5.434 1.00 97.81 110 SER A C 1
ATOM 874 O O . SER A 1 110 ? -4.094 2.693 -4.542 1.00 97.81 110 SER A O 1
ATOM 876 N N . ALA A 1 111 ? -2.570 3.106 -6.141 1.00 97.44 111 ALA A N 1
ATOM 877 C CA . ALA A 1 111 ? -2.423 4.529 -5.829 1.00 97.44 111 ALA A CA 1
ATOM 878 C C . ALA A 1 111 ? -3.763 5.291 -5.872 1.00 97.44 111 ALA A C 1
ATOM 880 O O . ALA A 1 111 ? -4.057 6.126 -5.007 1.00 97.44 111 ALA A O 1
ATOM 881 N N . THR A 1 112 ? -4.618 4.971 -6.846 1.00 97.75 112 THR A N 1
ATOM 882 C CA . THR A 1 112 ? -5.952 5.573 -6.978 1.00 97.75 112 THR A CA 1
ATOM 883 C C . THR A 1 112 ? -6.867 5.153 -5.824 1.00 97.75 112 THR A C 1
ATOM 885 O O . THR A 1 112 ? -7.552 5.997 -5.247 1.00 97.75 112 THR A O 1
ATOM 888 N N . LEU A 1 113 ? -6.860 3.878 -5.423 1.00 97.31 113 LEU A N 1
ATOM 889 C CA . LEU A 1 113 ? -7.652 3.380 -4.292 1.00 97.31 113 LEU A CA 1
ATOM 890 C C . LEU A 1 113 ? -7.225 4.014 -2.961 1.00 97.31 113 LEU A C 1
ATOM 892 O O . LEU A 1 113 ? -8.089 4.376 -2.160 1.00 97.31 113 LEU A O 1
ATOM 896 N N . LEU A 1 114 ? -5.923 4.204 -2.730 1.00 95.81 114 LEU A N 1
ATOM 897 C CA . LEU A 1 114 ? -5.417 4.917 -1.549 1.00 95.81 114 LEU A CA 1
ATOM 898 C C . LEU A 1 114 ? -5.807 6.401 -1.566 1.00 95.81 114 LEU A C 1
ATOM 900 O O . LEU A 1 114 ? -6.228 6.947 -0.543 1.00 95.81 114 LEU A O 1
ATOM 904 N N . THR A 1 115 ? -5.774 7.036 -2.738 1.00 95.19 115 THR A N 1
ATOM 905 C CA . THR A 1 115 ? -6.266 8.411 -2.926 1.00 95.19 115 THR A CA 1
ATOM 906 C C . THR A 1 115 ? -7.758 8.523 -2.609 1.00 95.19 115 THR A C 1
ATOM 908 O O . THR A 1 115 ? -8.183 9.461 -1.928 1.00 95.19 115 THR A O 1
ATOM 911 N N . LEU A 1 116 ? -8.561 7.534 -3.014 1.00 95.69 116 LEU A N 1
ATOM 912 C CA . LEU A 1 116 ? -9.986 7.468 -2.686 1.00 95.69 116 LEU A CA 1
ATOM 913 C C . LEU A 1 116 ? -10.250 7.357 -1.183 1.00 95.69 116 LEU A C 1
ATOM 915 O O . LEU A 1 116 ? -11.251 7.893 -0.706 1.00 95.69 116 LEU A O 1
ATOM 919 N N . VAL A 1 117 ? -9.358 6.722 -0.413 1.00 93.88 117 VAL A N 1
ATOM 920 C CA . VAL A 1 117 ? -9.454 6.739 1.055 1.00 93.88 117 VAL A CA 1
ATOM 921 C C . VAL A 1 117 ? -9.329 8.171 1.580 1.00 93.88 117 VAL A C 1
ATOM 923 O O . VAL A 1 117 ? -10.154 8.586 2.395 1.00 93.88 117 VAL A O 1
ATOM 926 N N . GLY A 1 118 ? -8.357 8.943 1.084 1.00 91.56 118 GLY A N 1
ATOM 927 C CA . GLY A 1 118 ? -8.185 10.359 1.430 1.00 91.56 118 GLY A CA 1
ATOM 928 C C . GLY A 1 118 ? -9.386 11.224 1.030 1.00 91.56 118 GLY A C 1
ATOM 929 O O . GLY A 1 118 ? -9.912 11.978 1.851 1.00 91.56 118 GLY A O 1
ATOM 930 N N . LEU A 1 119 ? -9.882 11.058 -0.199 1.00 93.88 119 LEU A N 1
ATOM 931 C CA . LEU A 1 119 ? -11.077 11.748 -0.701 1.00 93.88 119 LEU A CA 1
ATOM 932 C C . LEU A 1 119 ? -12.319 11.437 0.140 1.00 93.88 119 LEU A C 1
ATOM 934 O O . LEU A 1 119 ? -13.069 12.342 0.504 1.00 93.88 119 LEU A O 1
ATOM 938 N N . ASN A 1 120 ? -12.522 10.171 0.505 1.00 93.25 120 ASN A N 1
ATOM 939 C CA . ASN A 1 120 ? -13.640 9.765 1.349 1.00 93.25 120 ASN A CA 1
ATOM 940 C C . ASN A 1 120 ? -13.588 10.443 2.732 1.00 93.25 120 ASN A C 1
ATOM 942 O O . ASN A 1 120 ? -14.628 10.829 3.262 1.00 93.25 120 ASN A O 1
ATOM 946 N N . LEU A 1 121 ? -12.396 10.652 3.303 1.00 89.06 121 LEU A N 1
ATOM 947 C CA . LEU A 1 121 ? -12.247 11.387 4.565 1.00 89.06 121 LEU A CA 1
ATOM 948 C C . LEU A 1 121 ? -12.659 12.858 4.412 1.00 89.06 121 LEU A C 1
ATOM 950 O O . LEU A 1 121 ? -13.404 13.363 5.250 1.00 89.06 121 LEU A O 1
ATOM 954 N N . VAL A 1 122 ? -12.259 13.528 3.329 1.00 92.44 122 VAL A N 1
ATOM 955 C CA . VAL A 1 122 ? -12.689 14.911 3.041 1.00 92.44 122 VAL A CA 1
ATOM 956 C C . VAL A 1 122 ? -14.200 15.001 2.864 1.00 92.44 122 VAL A C 1
ATOM 958 O O . VAL A 1 122 ? -14.843 15.885 3.423 1.00 92.44 122 VAL A O 1
ATOM 961 N N . LEU A 1 123 ? -14.798 14.074 2.123 1.00 93.00 123 LEU A N 1
ATOM 962 C CA . LEU A 1 123 ? -16.238 14.092 1.865 1.00 93.00 123 LEU A CA 1
ATOM 963 C C . LEU A 1 123 ? -17.061 13.864 3.138 1.00 93.00 123 LEU A C 1
ATOM 965 O O . LEU A 1 123 ? -18.139 14.442 3.289 1.00 93.00 123 LEU A O 1
ATOM 969 N N . ILE A 1 124 ? -16.536 13.067 4.071 1.00 90.88 124 ILE A N 1
ATOM 970 C CA . ILE A 1 124 ? -17.165 12.832 5.372 1.00 90.88 124 ILE A CA 1
ATOM 971 C C . ILE A 1 124 ? -16.978 14.035 6.306 1.00 90.88 124 ILE A C 1
ATOM 973 O O . ILE A 1 124 ? -17.966 14.508 6.859 1.00 90.88 124 ILE A O 1
ATOM 977 N N . PHE A 1 125 ? -15.752 14.535 6.482 1.00 88.75 125 PHE A N 1
ATOM 978 C CA . PHE A 1 125 ? -15.453 15.565 7.488 1.00 88.75 125 PHE A CA 1
ATOM 979 C C . PHE A 1 125 ? -15.695 16.997 7.008 1.00 88.75 125 PHE A C 1
ATOM 981 O O . PHE A 1 125 ? -16.146 17.840 7.776 1.00 88.75 125 PHE A O 1
ATOM 988 N N . VAL A 1 126 ? -15.386 17.299 5.748 1.00 93.06 126 VAL A N 1
ATOM 989 C CA . VAL A 1 126 ? -15.455 18.666 5.212 1.00 93.06 126 VAL A CA 1
ATOM 990 C C . VAL A 1 126 ? -16.818 18.936 4.590 1.00 93.06 126 VAL A C 1
ATOM 992 O O . VAL A 1 126 ? -17.446 19.942 4.909 1.00 93.06 126 VAL A O 1
ATOM 995 N N . VAL A 1 127 ? -17.280 18.040 3.714 1.00 93.69 127 VAL A N 1
ATOM 996 C CA . VAL A 1 127 ? -18.513 18.250 2.930 1.00 93.69 127 VAL A CA 1
ATOM 997 C C . VAL A 1 127 ? -19.762 17.751 3.667 1.00 93.69 127 VAL A C 1
ATOM 999 O O . VAL A 1 127 ? -20.866 18.207 3.383 1.00 93.69 127 VAL A O 1
ATOM 1002 N N . ASN A 1 128 ? -19.604 16.846 4.638 1.00 93.88 128 ASN A N 1
ATOM 1003 C CA . ASN A 1 128 ? -20.702 16.231 5.390 1.00 93.88 128 ASN A CA 1
ATOM 1004 C C . ASN A 1 128 ? -21.784 15.616 4.473 1.00 93.88 128 ASN A C 1
ATOM 1006 O O . ASN A 1 128 ? -22.988 15.857 4.614 1.00 93.88 128 ASN A O 1
ATOM 1010 N N . VAL A 1 129 ? -21.353 14.825 3.485 1.00 94.31 129 VAL A N 1
ATOM 1011 C CA . VAL A 1 129 ? -22.272 14.183 2.534 1.00 94.31 129 VAL A CA 1
ATOM 1012 C C . VAL A 1 129 ? -23.159 13.160 3.258 1.00 94.31 129 VAL A C 1
ATOM 1014 O O . VAL A 1 129 ? -22.682 12.129 3.736 1.00 94.31 129 VAL A O 1
ATOM 1017 N N . LYS A 1 130 ? -24.477 13.411 3.281 1.00 93.50 130 LYS A N 1
ATOM 1018 C CA . LYS A 1 130 ? -25.476 12.532 3.926 1.00 93.50 130 LYS A CA 1
ATOM 1019 C C . LYS A 1 130 ? -25.652 11.176 3.226 1.00 93.50 130 LYS A C 1
ATOM 1021 O O . LYS A 1 130 ? -25.987 10.196 3.881 1.00 93.50 130 LYS A O 1
ATOM 1026 N N . ARG A 1 131 ? -25.447 11.098 1.904 1.00 93.31 131 ARG A N 1
ATOM 1027 C CA . ARG A 1 131 ? -25.662 9.879 1.091 1.00 93.31 131 ARG A CA 1
ATOM 1028 C C . ARG A 1 131 ? -24.339 9.250 0.644 1.00 93.31 131 ARG A C 1
ATOM 1030 O O . ARG A 1 131 ? -23.932 9.405 -0.504 1.00 93.31 131 ARG A O 1
ATOM 1037 N N . ARG A 1 132 ? -23.676 8.529 1.550 1.00 89.31 132 ARG A N 1
ATOM 1038 C CA . ARG A 1 132 ? -22.371 7.884 1.289 1.00 89.31 132 ARG A CA 1
ATOM 1039 C C . ARG A 1 132 ? -22.455 6.745 0.260 1.00 89.31 132 ARG A C 1
ATOM 1041 O O . ARG A 1 132 ? -21.547 6.593 -0.549 1.00 89.31 132 ARG A O 1
ATOM 1048 N N . ASP A 1 133 ? -23.572 6.022 0.222 1.00 91.56 133 ASP A N 1
ATOM 1049 C CA . ASP A 1 133 ? -23.737 4.844 -0.646 1.00 91.56 133 ASP A CA 1
ATOM 1050 C C . ASP A 1 133 ? -23.741 5.183 -2.145 1.00 91.56 133 ASP A C 1
ATOM 1052 O O . ASP A 1 133 ? -23.292 4.392 -2.973 1.00 91.56 133 ASP A O 1
ATOM 1056 N N . LEU A 1 134 ? -24.258 6.360 -2.518 1.00 92.69 134 LEU A N 1
ATOM 1057 C CA . LEU A 1 134 ? -24.292 6.788 -3.920 1.00 92.69 134 LEU A CA 1
ATOM 1058 C C . LEU A 1 134 ? -22.898 7.184 -4.409 1.00 92.69 134 LEU A C 1
ATOM 1060 O O . LEU A 1 134 ? -22.536 6.901 -5.547 1.00 92.69 134 LEU A O 1
ATOM 1064 N N . LEU A 1 135 ? -22.108 7.789 -3.524 1.00 91.94 135 LEU A N 1
ATOM 1065 C CA . LEU A 1 135 ? -20.732 8.159 -3.811 1.00 91.94 135 LEU A CA 1
ATOM 1066 C C . LEU A 1 135 ? -19.859 6.912 -4.031 1.00 91.94 135 LEU A C 1
ATOM 1068 O O . LEU A 1 135 ? -19.066 6.886 -4.967 1.00 91.94 135 LEU A O 1
ATOM 1072 N N . GLU A 1 136 ? -20.061 5.862 -3.226 1.00 93.00 136 GLU A N 1
ATOM 1073 C CA . GLU A 1 136 ? -19.374 4.570 -3.371 1.00 93.00 136 GLU A CA 1
ATOM 1074 C C . GLU A 1 136 ? -19.583 3.935 -4.746 1.00 93.00 136 GLU A C 1
ATOM 1076 O O . GLU A 1 136 ? -18.629 3.494 -5.387 1.00 93.00 136 GLU A O 1
ATOM 1081 N N . LYS A 1 137 ? -20.818 3.964 -5.249 1.00 94.69 137 LYS A N 1
ATOM 1082 C CA . LYS A 1 137 ? -21.132 3.449 -6.587 1.00 94.69 137 LYS A CA 1
ATOM 1083 C C . LYS A 1 137 ? -20.480 4.253 -7.711 1.00 94.69 137 LYS A C 1
ATOM 1085 O O . LYS A 1 137 ? -20.273 3.698 -8.783 1.00 94.69 137 LYS A O 1
ATOM 1090 N N . LEU A 1 138 ? -20.180 5.532 -7.482 1.00 95.56 138 LEU A N 1
ATOM 1091 C CA . LEU A 1 138 ? -19.610 6.416 -8.494 1.00 95.56 138 LEU A CA 1
ATOM 1092 C C . LEU A 1 138 ? -18.086 6.289 -8.577 1.00 95.56 138 LEU A C 1
ATOM 1094 O O . LEU A 1 138 ? -17.550 6.102 -9.667 1.00 95.56 138 LEU A O 1
ATOM 1098 N N . TYR A 1 139 ? -17.371 6.376 -7.452 1.00 95.31 139 TYR A N 1
ATOM 1099 C CA . TYR A 1 139 ? -15.914 6.490 -7.523 1.00 95.31 139 TYR A CA 1
ATOM 1100 C C . TYR A 1 139 ? -15.202 5.175 -7.879 1.00 95.31 139 TYR A C 1
ATOM 1102 O O . TYR A 1 139 ? -14.103 5.240 -8.421 1.00 95.31 139 TYR A O 1
ATOM 1110 N N . TYR A 1 140 ? -15.774 3.990 -7.606 1.00 95.88 140 TYR A N 1
ATOM 1111 C CA . TYR A 1 140 ? -15.131 2.715 -7.974 1.00 95.88 140 TYR A CA 1
ATOM 1112 C C . TYR A 1 140 ? -15.011 2.551 -9.500 1.00 95.88 140 TYR A C 1
ATOM 1114 O O . TYR A 1 140 ? -13.897 2.319 -9.976 1.00 95.88 140 TYR A O 1
ATOM 1122 N N . PRO A 1 141 ? -16.088 2.741 -10.292 1.00 96.75 141 PRO A N 1
ATOM 1123 C CA . PRO A 1 141 ? -15.979 2.831 -11.745 1.00 96.75 141 PRO A CA 1
ATOM 1124 C C . PRO A 1 141 ? -15.038 3.942 -12.209 1.00 96.75 141 PRO A C 1
ATOM 1126 O O . PRO A 1 141 ? -14.245 3.707 -13.115 1.00 96.75 141 PRO A O 1
ATOM 1129 N N . CYS A 1 142 ? -15.073 5.126 -11.582 1.00 97.31 142 CYS A N 1
ATOM 1130 C CA . CYS A 1 142 ? -14.157 6.213 -11.939 1.00 97.31 142 CYS A CA 1
ATOM 1131 C C . CYS A 1 142 ? -12.689 5.833 -11.713 1.00 97.31 142 CYS A C 1
ATOM 1133 O O . CYS A 1 142 ? -11.857 6.165 -12.547 1.00 97.31 142 CYS A O 1
ATOM 1135 N N . ALA A 1 143 ? -12.366 5.117 -10.634 1.00 97.44 143 ALA A N 1
ATOM 1136 C CA . ALA A 1 143 ? -11.009 4.649 -10.374 1.00 97.44 143 ALA A CA 1
ATOM 1137 C C . ALA A 1 143 ? -10.542 3.649 -11.429 1.00 97.44 143 ALA A C 1
ATOM 1139 O O . ALA A 1 143 ? -9.432 3.771 -11.928 1.00 97.44 143 ALA A O 1
ATOM 1140 N N . VAL A 1 144 ? -11.400 2.701 -11.812 1.00 97.56 144 VAL A N 1
ATOM 1141 C CA . VAL A 1 144 ? -11.092 1.740 -12.880 1.00 97.56 144 VAL A CA 1
ATOM 1142 C C . VAL A 1 144 ? -10.944 2.447 -14.233 1.00 97.56 144 VAL A C 1
ATOM 1144 O O . VAL A 1 144 ? -10.006 2.185 -14.976 1.00 97.56 144 VAL A O 1
ATOM 1147 N N . ALA A 1 145 ? -11.830 3.387 -14.561 1.00 98.19 145 ALA A N 1
ATOM 1148 C CA . ALA A 1 145 ? -11.714 4.175 -15.787 1.00 98.19 145 ALA A CA 1
ATOM 1149 C C . ALA A 1 145 ? -10.419 5.008 -15.809 1.00 98.19 145 ALA A C 1
ATOM 1151 O O . ALA A 1 145 ? -9.738 5.076 -16.831 1.00 98.19 145 ALA A O 1
ATOM 1152 N N . TYR A 1 146 ? -10.053 5.599 -14.669 1.00 98.31 146 TYR A N 1
ATOM 1153 C CA . TYR A 1 146 ? -8.823 6.368 -14.508 1.00 98.31 146 TYR A CA 1
ATOM 1154 C C . TYR A 1 146 ? -7.573 5.503 -14.708 1.00 98.31 146 TYR A C 1
ATOM 1156 O O . TYR A 1 146 ? -6.643 5.915 -15.400 1.00 98.31 146 TYR A O 1
ATOM 1164 N N . THR A 1 147 ? -7.557 4.283 -14.167 1.00 98.31 147 THR A N 1
ATOM 1165 C CA . THR A 1 147 ? -6.422 3.367 -14.337 1.00 98.31 147 THR A CA 1
ATOM 1166 C C . THR A 1 147 ? -6.277 2.913 -15.781 1.00 98.31 147 THR A C 1
ATOM 1168 O O . THR A 1 147 ? -5.160 2.905 -16.293 1.00 98.31 147 THR A O 1
ATOM 1171 N N . PHE A 1 148 ? -7.386 2.624 -16.470 1.00 98.25 148 PHE A N 1
ATOM 1172 C CA . PHE A 1 148 ? -7.372 2.326 -17.905 1.00 98.25 148 PHE A CA 1
ATOM 1173 C C . PHE A 1 148 ? -6.821 3.486 -18.740 1.00 98.25 148 PHE A C 1
ATOM 1175 O O . PHE A 1 148 ? -6.008 3.253 -19.633 1.00 98.25 148 PHE A O 1
ATOM 1182 N N . ALA A 1 149 ? -7.196 4.729 -18.427 1.00 98.31 149 ALA A N 1
ATOM 1183 C CA . ALA A 1 149 ? -6.619 5.905 -19.079 1.00 98.31 149 ALA A CA 1
ATOM 1184 C C . ALA A 1 149 ? -5.103 6.026 -18.820 1.00 98.31 149 ALA A C 1
ATOM 1186 O O . ALA A 1 149 ? -4.335 6.350 -19.728 1.00 98.31 149 ALA A O 1
ATOM 1187 N N . GLY A 1 150 ? -4.660 5.696 -17.605 1.00 97.69 150 GLY A N 1
ATOM 1188 C CA . GLY A 1 150 ? -3.246 5.684 -17.237 1.00 97.69 150 GLY A CA 1
ATOM 1189 C C . GLY A 1 150 ? -2.413 4.635 -17.984 1.00 97.69 150 GLY A C 1
ATOM 1190 O O . GLY A 1 150 ? -1.274 4.914 -18.345 1.00 97.69 150 GLY A O 1
ATOM 1191 N N . VAL A 1 151 ? -2.975 3.461 -18.294 1.00 98.19 151 VAL A N 1
ATOM 1192 C CA . VAL A 1 151 ? -2.266 2.401 -19.047 1.00 98.19 151 VAL A CA 1
ATOM 1193 C C . VAL A 1 151 ? -2.486 2.437 -20.560 1.00 98.19 151 VAL A C 1
ATOM 1195 O O . VAL A 1 151 ? -1.886 1.645 -21.286 1.00 98.19 151 VAL A O 1
ATOM 1198 N N . ALA A 1 152 ? -3.302 3.363 -21.065 1.00 97.94 152 ALA A N 1
ATOM 1199 C CA . ALA A 1 152 ? -3.605 3.460 -22.491 1.00 97.94 152 ALA A CA 1
ATOM 1200 C C . ALA A 1 152 ? -2.341 3.649 -23.352 1.00 97.94 152 ALA A C 1
ATOM 1202 O O . ALA A 1 152 ? -2.192 2.993 -24.384 1.00 97.94 152 ALA A O 1
ATOM 1203 N N . MET A 1 153 ? -1.407 4.499 -22.910 1.00 97.06 153 MET A N 1
ATOM 1204 C CA . MET A 1 153 ? -0.166 4.762 -23.645 1.00 97.06 153 MET A CA 1
ATOM 1205 C C . MET A 1 153 ? 0.793 3.552 -23.652 1.00 97.06 153 MET A C 1
ATOM 1207 O O . MET A 1 153 ? 1.227 3.169 -24.742 1.00 97.06 153 MET A O 1
ATOM 1211 N N . PRO A 1 154 ? 1.080 2.886 -22.511 1.00 95.38 154 PRO A N 1
ATOM 1212 C CA . PRO A 1 154 ? 1.800 1.609 -22.506 1.00 95.38 154 PRO A CA 1
ATOM 1213 C C . PRO A 1 154 ? 1.190 0.539 -23.421 1.00 95.38 154 PRO A C 1
ATOM 1215 O O . PRO A 1 154 ? 1.913 -0.108 -24.178 1.00 95.38 154 PRO A O 1
ATOM 1218 N N . ILE A 1 155 ? -0.140 0.382 -23.419 1.00 96.75 155 ILE A N 1
ATOM 1219 C CA . ILE A 1 155 ? -0.833 -0.580 -24.295 1.00 96.75 155 ILE A CA 1
ATOM 1220 C C . ILE A 1 155 ? -0.608 -0.232 -25.768 1.00 96.75 155 ILE A C 1
ATOM 1222 O O . ILE A 1 155 ? -0.227 -1.096 -26.558 1.00 96.75 155 ILE A O 1
ATOM 1226 N N . HIS A 1 156 ? -0.813 1.034 -26.139 1.00 96.88 156 HIS A N 1
ATOM 1227 C CA . HIS A 1 156 ? -0.628 1.496 -27.513 1.00 96.88 156 HIS A CA 1
ATOM 1228 C C . HIS A 1 156 ? 0.806 1.261 -28.009 1.00 96.88 156 HIS A C 1
ATOM 1230 O O . HIS A 1 156 ? 1.036 0.788 -29.123 1.00 96.88 156 HIS A O 1
ATOM 1236 N N . GLN A 1 157 ? 1.785 1.541 -27.157 1.00 94.12 157 GLN A N 1
ATOM 1237 C CA . GLN A 1 157 ? 3.191 1.342 -27.466 1.00 94.12 157 GLN A CA 1
ATOM 1238 C C . GLN A 1 157 ? 3.553 -0.149 -27.600 1.00 94.12 157 GLN A C 1
ATOM 1240 O O . GLN A 1 157 ? 4.300 -0.522 -28.504 1.00 94.12 157 GLN A O 1
ATOM 1245 N N . GLN A 1 158 ? 3.020 -1.020 -26.740 1.00 92.19 158 GLN A N 1
ATOM 1246 C CA . GLN A 1 158 ? 3.243 -2.463 -26.866 1.00 92.19 158 GLN A CA 1
ATOM 1247 C C . GLN A 1 158 ? 2.588 -3.060 -28.116 1.00 92.19 158 GLN A C 1
ATOM 1249 O O . GLN A 1 158 ? 3.132 -4.004 -28.688 1.00 92.19 158 GLN A O 1
ATOM 1254 N N . ALA A 1 159 ? 1.457 -2.505 -28.558 1.00 93.62 159 ALA A N 1
ATOM 1255 C CA . ALA A 1 159 ? 0.764 -2.941 -29.767 1.00 93.62 159 ALA A CA 1
ATOM 1256 C C . ALA A 1 159 ? 1.479 -2.518 -31.063 1.00 93.62 159 ALA A C 1
ATOM 1258 O O . ALA A 1 159 ? 1.395 -3.219 -32.066 1.00 93.62 159 ALA A O 1
ATOM 1259 N N . THR A 1 160 ? 2.180 -1.381 -31.054 1.00 93.62 160 THR A N 1
ATOM 1260 C CA . THR A 1 160 ? 2.836 -0.814 -32.249 1.00 93.62 160 THR A CA 1
ATOM 1261 C C . THR A 1 160 ? 4.266 -1.307 -32.463 1.00 93.62 160 THR A C 1
ATOM 1263 O O . THR A 1 160 ? 4.790 -1.232 -33.574 1.00 93.62 160 THR A O 1
ATOM 1266 N N . LYS A 1 161 ? 4.924 -1.825 -31.423 1.00 87.94 161 LYS A N 1
ATOM 1267 C CA . LYS A 1 161 ? 6.305 -2.303 -31.518 1.00 87.94 161 LYS A CA 1
ATOM 1268 C C . LYS A 1 161 ? 6.400 -3.724 -32.068 1.00 87.94 161 LYS A C 1
ATOM 1270 O O . LYS A 1 161 ? 5.967 -4.689 -31.434 1.00 87.94 161 LYS A O 1
ATOM 1275 N N . ASN A 1 162 ? 7.098 -3.852 -33.195 1.00 84.81 162 ASN A N 1
ATOM 1276 C CA . ASN A 1 162 ? 7.510 -5.143 -33.741 1.00 84.81 162 ASN A CA 1
ATOM 1277 C C . ASN A 1 162 ? 8.363 -5.924 -32.729 1.00 84.81 162 ASN A C 1
ATOM 1279 O O . ASN A 1 162 ? 9.161 -5.338 -31.990 1.00 84.81 162 ASN A O 1
ATOM 1283 N N . LEU A 1 163 ? 8.187 -7.250 -32.692 1.00 77.56 163 LEU A N 1
ATOM 1284 C CA . LEU A 1 163 ? 9.002 -8.138 -31.864 1.00 77.56 163 LEU A CA 1
ATOM 1285 C C . LEU A 1 163 ? 10.474 -7.981 -32.254 1.00 77.56 163 LEU A C 1
ATOM 1287 O O . LEU A 1 163 ? 10.832 -8.150 -33.418 1.00 77.56 163 LEU A O 1
ATOM 1291 N N . ARG A 1 164 ? 11.319 -7.651 -31.275 1.00 77.44 164 ARG A N 1
ATOM 1292 C CA . ARG A 1 164 ? 12.771 -7.718 -31.438 1.00 77.44 164 ARG A CA 1
ATOM 1293 C C . ARG A 1 164 ? 13.239 -9.064 -30.879 1.00 77.44 164 ARG A C 1
ATOM 1295 O O . ARG A 1 164 ? 12.828 -9.411 -29.772 1.00 77.44 164 ARG A O 1
ATOM 1302 N N . PRO A 1 165 ? 14.067 -9.828 -31.608 1.00 75.94 165 PRO A N 1
ATOM 1303 C CA . PRO A 1 165 ? 14.564 -11.118 -31.143 1.00 75.94 165 PRO A CA 1
ATOM 1304 C C . PRO A 1 165 ? 15.634 -10.908 -30.063 1.00 75.94 165 PRO A C 1
ATOM 1306 O O . PRO A 1 165 ? 16.831 -10.928 -30.325 1.00 75.94 165 PRO A O 1
ATOM 1309 N N . PHE A 1 166 ? 15.194 -10.665 -28.831 1.00 76.06 166 PHE A N 1
ATOM 1310 C CA . PHE A 1 166 ? 16.052 -10.571 -27.654 1.00 76.06 166 PHE A CA 1
ATOM 1311 C C . PHE A 1 166 ? 15.923 -11.847 -26.817 1.00 76.06 166 PHE A C 1
ATOM 1313 O O . PHE A 1 166 ? 15.252 -11.873 -25.785 1.00 76.06 166 PHE A O 1
ATOM 1320 N N . GLU A 1 167 ? 16.543 -12.934 -27.275 1.00 75.81 167 GLU A N 1
ATOM 1321 C CA . GLU A 1 167 ? 16.418 -14.244 -26.618 1.00 75.81 167 GLU A CA 1
ATOM 1322 C C . GLU A 1 167 ? 17.212 -14.348 -25.304 1.00 75.81 167 GLU A C 1
ATOM 1324 O O . GLU A 1 167 ? 16.856 -15.128 -24.420 1.00 75.81 167 GLU A O 1
ATOM 1329 N N . HIS A 1 168 ? 18.267 -13.545 -25.132 1.00 80.25 168 HIS A N 1
ATOM 1330 C CA . HIS A 1 168 ? 19.210 -13.715 -24.021 1.00 80.25 168 HIS A CA 1
ATOM 1331 C C . HIS A 1 168 ? 18.868 -12.931 -22.744 1.00 80.25 168 HIS A C 1
ATOM 1333 O O . HIS A 1 168 ? 19.395 -13.250 -21.676 1.00 80.25 168 HIS A O 1
ATOM 1339 N N . TYR A 1 169 ? 17.980 -11.936 -22.806 1.00 84.19 169 TYR A N 1
ATOM 1340 C CA . TYR A 1 169 ? 17.699 -11.061 -21.664 1.00 84.19 169 TYR A CA 1
ATOM 1341 C C . TYR A 1 169 ? 16.488 -11.531 -20.850 1.00 84.19 169 TYR A C 1
ATOM 1343 O O . TYR A 1 169 ? 15.531 -12.104 -21.370 1.00 84.19 169 TYR A O 1
ATOM 1351 N N . SER A 1 170 ? 16.509 -11.291 -19.535 1.00 87.19 170 SER A N 1
ATOM 1352 C CA . SER A 1 170 ? 15.322 -11.515 -18.698 1.00 87.19 170 SER A CA 1
ATOM 1353 C C . SER A 1 170 ? 14.221 -10.517 -19.057 1.00 87.19 170 SER A C 1
ATOM 1355 O O . SER A 1 170 ? 14.520 -9.345 -19.290 1.00 87.19 170 SER A O 1
ATOM 1357 N N . CYS A 1 171 ? 12.962 -10.950 -19.004 1.00 90.75 171 CYS A N 1
ATOM 1358 C CA . CYS A 1 171 ? 11.803 -10.082 -19.225 1.00 90.75 171 CYS A CA 1
ATOM 1359 C C . CYS A 1 171 ? 11.848 -8.814 -18.350 1.00 90.75 171 CYS A C 1
ATOM 1361 O O . CYS A 1 171 ? 11.603 -7.703 -18.818 1.00 90.75 171 CYS A O 1
ATOM 1363 N N . TRP A 1 172 ? 12.236 -8.974 -17.082 1.00 91.50 172 TRP A N 1
ATOM 1364 C CA . TRP A 1 172 ? 12.408 -7.864 -16.149 1.00 91.50 172 TRP A CA 1
ATOM 1365 C C . TRP A 1 172 ? 13.407 -6.804 -16.646 1.00 91.50 172 TRP A C 1
ATOM 1367 O O . TRP A 1 172 ? 13.111 -5.615 -16.584 1.00 91.50 172 TRP A O 1
ATOM 1377 N N . TYR A 1 173 ? 14.555 -7.218 -17.194 1.00 86.69 173 TYR A N 1
ATOM 1378 C CA . TYR A 1 173 ? 15.561 -6.296 -17.742 1.00 86.69 173 TYR A CA 1
ATOM 1379 C C . TYR A 1 173 ? 15.019 -5.496 -18.930 1.00 86.69 173 TYR A C 1
ATOM 1381 O O . TYR A 1 173 ? 15.128 -4.267 -18.947 1.00 86.69 173 TYR A O 1
ATOM 1389 N N . LEU A 1 174 ? 14.392 -6.200 -19.882 1.00 87.25 174 LEU A N 1
ATOM 1390 C CA . LEU A 1 174 ? 13.788 -5.594 -21.071 1.00 87.25 174 LEU A CA 1
ATOM 1391 C C . LEU A 1 174 ? 12.771 -4.520 -20.672 1.00 87.25 174 LEU A C 1
ATOM 1393 O O . LEU A 1 174 ? 12.749 -3.437 -21.248 1.00 87.25 174 LEU A O 1
ATOM 1397 N N . LYS A 1 175 ? 11.971 -4.787 -19.634 1.00 86.50 175 LYS A N 1
ATOM 1398 C CA . LYS A 1 175 ? 11.001 -3.824 -19.113 1.00 86.50 175 LYS A CA 1
ATOM 1399 C C . LYS A 1 175 ? 11.660 -2.655 -18.366 1.00 86.50 175 LYS A C 1
ATOM 1401 O O . LYS A 1 175 ? 11.458 -1.496 -18.714 1.00 86.50 175 LYS A O 1
ATOM 1406 N N . TYR A 1 176 ? 12.380 -2.932 -17.283 1.00 86.06 176 TYR A N 1
ATOM 1407 C CA . TYR A 1 176 ? 12.738 -1.892 -16.311 1.00 86.06 176 TYR A CA 1
ATOM 1408 C C . TYR A 1 176 ? 13.940 -1.046 -16.728 1.00 86.06 176 TYR A C 1
ATOM 1410 O O . TYR A 1 176 ? 14.027 0.115 -16.326 1.00 86.06 176 TYR A O 1
ATOM 1418 N N . VAL A 1 177 ? 14.856 -1.602 -17.525 1.00 87.81 177 VAL A N 1
ATOM 1419 C CA . VAL A 1 177 ? 16.087 -0.911 -17.932 1.00 87.81 177 VAL A CA 1
ATOM 1420 C C . VAL A 1 177 ? 15.985 -0.430 -19.375 1.00 87.81 177 VAL A C 1
ATOM 1422 O O . VAL A 1 177 ? 16.160 0.764 -19.644 1.00 87.81 177 VAL A O 1
ATOM 1425 N N . GLU A 1 178 ? 15.690 -1.344 -20.302 1.00 89.62 178 GLU A N 1
ATOM 1426 C CA . GLU A 1 178 ? 15.692 -1.034 -21.732 1.00 89.62 178 GLU A CA 1
ATOM 1427 C C . GLU A 1 178 ? 14.465 -0.212 -22.137 1.00 89.62 178 GLU A C 1
ATOM 1429 O O . GLU A 1 178 ? 14.620 0.888 -22.676 1.00 89.62 178 GLU A O 1
ATOM 1434 N N . ASP A 1 179 ? 13.251 -0.693 -21.853 1.00 89.94 179 ASP A N 1
ATOM 1435 C CA . ASP A 1 179 ? 12.030 -0.001 -22.270 1.00 89.94 179 ASP A CA 1
ATOM 1436 C C . ASP A 1 179 ? 11.935 1.388 -21.630 1.00 89.94 179 ASP A C 1
ATOM 1438 O O . ASP A 1 179 ? 11.683 2.366 -22.337 1.00 89.94 179 ASP A O 1
ATOM 1442 N N . ARG A 1 180 ? 12.278 1.502 -20.345 1.00 90.75 180 ARG A N 1
ATOM 1443 C CA . ARG A 1 180 ? 12.318 2.780 -19.625 1.00 90.75 180 ARG A CA 1
ATOM 1444 C C . ARG A 1 180 ? 13.279 3.803 -20.217 1.00 90.75 180 ARG A C 1
ATOM 1446 O O . ARG A 1 180 ? 12.957 4.987 -20.279 1.00 90.75 180 ARG A O 1
ATOM 1453 N N . THR A 1 181 ? 14.446 3.352 -20.670 1.00 90.25 181 THR A N 1
ATOM 1454 C CA . THR A 1 181 ? 15.411 4.218 -21.356 1.00 90.25 181 THR A CA 1
ATOM 1455 C C . THR A 1 181 ? 14.891 4.646 -22.721 1.00 90.25 181 THR A C 1
ATOM 1457 O O . THR A 1 181 ? 14.938 5.823 -23.069 1.00 90.25 181 THR A O 1
ATOM 1460 N N . ASN A 1 182 ? 14.460 3.670 -23.519 1.00 91.00 182 ASN A N 1
ATOM 1461 C CA . ASN A 1 182 ? 14.196 3.874 -24.938 1.00 91.00 182 ASN A CA 1
ATOM 1462 C C . ASN A 1 182 ? 12.833 4.528 -25.184 1.00 91.00 182 ASN A C 1
ATOM 1464 O O . ASN A 1 182 ? 12.577 5.041 -26.270 1.00 91.00 182 ASN A O 1
ATOM 1468 N N . ASN A 1 183 ? 11.944 4.514 -24.188 1.00 92.88 183 ASN A N 1
ATOM 1469 C CA . ASN A 1 183 ? 10.561 4.948 -24.327 1.00 92.88 183 ASN A CA 1
ATOM 1470 C C . ASN A 1 183 ? 10.184 5.866 -23.184 1.00 92.88 183 ASN A C 1
ATOM 1472 O O . ASN A 1 183 ? 9.469 5.510 -22.255 1.00 92.88 183 ASN A O 1
ATOM 1476 N N . ILE A 1 184 ? 10.667 7.093 -23.280 1.00 93.81 184 ILE A N 1
ATOM 1477 C CA . ILE A 1 184 ? 10.446 8.091 -22.242 1.00 93.81 184 ILE A CA 1
ATOM 1478 C C . ILE A 1 184 ? 8.953 8.427 -22.106 1.00 93.81 184 ILE A C 1
ATOM 1480 O O . ILE A 1 184 ? 8.451 8.554 -20.992 1.00 93.81 184 ILE A O 1
ATOM 1484 N N . MET A 1 185 ? 8.231 8.539 -23.227 1.00 95.19 185 MET A N 1
ATOM 1485 C CA . MET A 1 185 ? 6.851 9.037 -23.243 1.00 95.19 185 MET A CA 1
ATOM 1486 C C . MET A 1 185 ? 5.857 8.172 -22.435 1.00 95.19 185 MET A C 1
ATOM 1488 O O . MET A 1 185 ? 5.121 8.731 -21.624 1.00 95.19 185 MET A O 1
ATOM 1492 N N . PRO A 1 186 ? 5.828 6.833 -22.570 1.00 95.81 186 PRO A N 1
ATOM 1493 C CA . PRO A 1 186 ? 4.880 5.975 -21.847 1.00 95.81 186 PRO A CA 1
ATOM 1494 C C . PRO A 1 186 ? 5.146 5.939 -20.340 1.00 95.81 186 PRO A C 1
ATOM 1496 O O . PRO A 1 186 ? 4.208 5.969 -19.549 1.00 95.81 186 PRO A O 1
ATOM 1499 N N . TRP A 1 187 ? 6.416 5.991 -19.933 1.00 95.75 187 TRP A N 1
ATOM 1500 C CA . TRP A 1 187 ? 6.793 6.092 -18.523 1.00 95.75 187 TRP A CA 1
ATOM 1501 C C . TRP A 1 187 ? 6.460 7.462 -17.925 1.00 95.75 187 TRP A C 1
ATOM 1503 O O . TRP A 1 187 ? 5.959 7.535 -16.804 1.00 95.75 187 TRP A O 1
ATOM 1513 N N . MET A 1 188 ? 6.676 8.549 -18.671 1.00 96.12 188 MET A N 1
ATOM 1514 C CA . MET A 1 188 ? 6.238 9.888 -18.260 1.00 96.12 188 MET A CA 1
ATOM 1515 C C . MET A 1 188 ? 4.714 9.972 -18.126 1.00 96.12 188 MET A C 1
ATOM 1517 O O . MET A 1 188 ? 4.219 10.570 -17.174 1.00 96.12 188 MET A O 1
ATOM 1521 N N . TRP A 1 189 ? 3.971 9.334 -19.035 1.00 97.62 189 TRP A N 1
ATOM 1522 C CA . TRP A 1 189 ? 2.515 9.220 -18.956 1.00 97.62 189 TRP A CA 1
ATOM 1523 C C . TRP A 1 189 ? 2.081 8.467 -17.694 1.00 97.62 189 TRP A C 1
ATOM 1525 O O . TRP A 1 189 ? 1.318 8.997 -16.889 1.00 97.62 189 TRP A O 1
ATOM 1535 N N . TYR A 1 190 ? 2.638 7.274 -17.474 1.00 97.00 190 TYR A N 1
ATOM 1536 C CA . TYR A 1 190 ? 2.394 6.450 -16.289 1.00 97.00 190 TYR A CA 1
ATOM 1537 C C . TYR A 1 190 ? 2.634 7.222 -14.980 1.00 97.00 190 TYR A C 1
ATOM 1539 O O . TYR A 1 190 ? 1.733 7.333 -14.144 1.00 97.00 190 TYR A O 1
ATOM 1547 N N . TYR A 1 191 ? 3.819 7.823 -14.814 1.00 97.06 191 TYR A N 1
ATOM 1548 C CA . TYR A 1 191 ? 4.128 8.584 -13.602 1.00 97.06 191 TYR A CA 1
ATOM 1549 C C . TYR A 1 191 ? 3.316 9.874 -13.492 1.00 97.06 191 TYR A C 1
ATOM 1551 O O . TYR A 1 191 ? 2.998 10.285 -12.379 1.00 97.06 191 TYR A O 1
ATOM 1559 N N . GLY A 1 192 ? 2.939 10.495 -14.612 1.00 97.31 192 GLY A N 1
ATOM 1560 C CA . GLY A 1 192 ? 2.061 11.662 -14.629 1.00 97.31 192 GLY A CA 1
ATOM 1561 C C . GLY A 1 192 ? 0.707 11.368 -13.983 1.00 97.31 192 GLY A C 1
ATOM 1562 O O . GLY A 1 192 ? 0.251 12.144 -13.144 1.00 97.31 192 GLY A O 1
ATOM 1563 N N . PHE A 1 193 ? 0.104 10.216 -14.291 1.00 98.25 193 PHE A N 1
ATOM 1564 C CA . PHE A 1 193 ? -1.152 9.784 -13.668 1.00 98.25 193 PHE A CA 1
ATOM 1565 C C . PHE A 1 193 ? -0.979 9.499 -12.170 1.00 98.25 193 PHE A C 1
ATOM 1567 O O . PHE A 1 193 ? -1.746 10.003 -11.350 1.00 98.25 193 PHE A O 1
ATOM 1574 N N . ILE A 1 194 ? 0.065 8.760 -11.782 1.00 97.06 194 ILE A N 1
ATOM 1575 C CA . ILE A 1 194 ? 0.346 8.487 -10.361 1.00 97.06 194 ILE A CA 1
ATOM 1576 C C . ILE A 1 194 ? 0.576 9.786 -9.579 1.00 97.06 194 ILE A C 1
ATOM 1578 O O . ILE A 1 194 ? 0.031 9.979 -8.491 1.00 97.06 194 ILE A O 1
ATOM 1582 N N . PHE A 1 195 ? 1.365 10.707 -10.124 1.00 96.50 195 PHE A N 1
ATOM 1583 C CA . PHE A 1 195 ? 1.663 11.968 -9.459 1.00 96.50 195 PHE A CA 1
ATOM 1584 C C . PHE A 1 195 ? 0.427 12.867 -9.365 1.00 96.50 195 PHE A C 1
ATOM 1586 O O . PHE A 1 195 ? 0.201 13.486 -8.328 1.00 96.50 195 PHE A O 1
ATOM 1593 N N . PHE A 1 196 ? -0.417 12.883 -10.398 1.00 97.62 196 PHE A N 1
ATOM 1594 C CA . PHE A 1 196 ? -1.675 13.624 -10.386 1.00 97.62 196 PHE A CA 1
ATOM 1595 C C . PHE A 1 196 ? -2.612 13.160 -9.263 1.00 97.62 196 PHE A C 1
ATOM 1597 O O . PHE A 1 196 ? -3.096 13.994 -8.494 1.00 97.62 196 PHE A O 1
ATOM 1604 N N . VAL A 1 197 ? -2.824 11.846 -9.098 1.00 97.00 197 VAL A N 1
ATOM 1605 C CA . VAL A 1 197 ? -3.648 11.344 -7.980 1.00 97.00 197 VAL A CA 1
ATOM 1606 C C . VAL A 1 197 ? -3.007 11.627 -6.626 1.00 97.00 197 VAL A C 1
ATOM 1608 O O . VAL A 1 197 ? -3.714 12.012 -5.697 1.00 97.00 197 VAL A O 1
ATOM 1611 N N . ASN A 1 198 ? -1.678 11.552 -6.521 1.00 95.25 198 ASN A N 1
ATOM 1612 C CA . ASN A 1 198 ? -0.963 11.902 -5.294 1.00 95.25 198 ASN A CA 1
ATOM 1613 C C . ASN A 1 198 ? -1.129 13.382 -4.923 1.00 95.25 198 ASN A C 1
ATOM 1615 O O . ASN A 1 198 ? -1.366 13.684 -3.754 1.00 95.25 198 ASN A O 1
ATOM 1619 N N . ILE A 1 199 ? -1.073 14.308 -5.888 1.00 96.06 199 ILE A N 1
ATOM 1620 C CA . ILE A 1 199 ? -1.348 15.733 -5.640 1.00 96.06 199 ILE A CA 1
ATOM 1621 C C . ILE A 1 199 ? -2.767 15.903 -5.096 1.00 96.06 199 ILE A C 1
ATOM 1623 O O . ILE A 1 199 ? -2.951 16.552 -4.066 1.00 96.06 199 ILE A O 1
ATOM 1627 N N . ILE A 1 200 ? -3.765 15.283 -5.737 1.00 95.94 200 ILE A N 1
ATOM 1628 C CA . ILE A 1 200 ? -5.157 15.333 -5.265 1.00 95.94 200 ILE A CA 1
ATOM 1629 C C . ILE A 1 200 ? -5.249 14.797 -3.835 1.00 95.94 200 ILE A C 1
ATOM 1631 O O . ILE A 1 200 ? -5.877 15.426 -2.982 1.00 95.94 200 ILE A O 1
ATOM 1635 N N . ALA A 1 201 ? -4.602 13.668 -3.552 1.00 94.19 201 ALA A N 1
ATOM 1636 C CA . ALA A 1 201 ? -4.595 13.041 -2.240 1.00 94.19 201 ALA A CA 1
ATOM 1637 C C . ALA A 1 201 ? -3.977 13.953 -1.164 1.00 94.19 201 ALA A C 1
ATOM 1639 O O . ALA A 1 201 ? -4.542 14.093 -0.077 1.00 94.19 201 ALA A O 1
ATOM 1640 N N . VAL A 1 202 ? -2.860 14.620 -1.473 1.00 93.19 202 VAL A N 1
ATOM 1641 C CA . VAL A 1 202 ? -2.198 15.587 -0.584 1.00 93.19 202 VAL A CA 1
ATOM 1642 C C . VAL A 1 202 ? -3.081 16.812 -0.354 1.00 93.19 202 VAL A C 1
ATOM 1644 O O . VAL A 1 202 ? -3.311 17.179 0.797 1.00 93.19 202 VAL A O 1
ATOM 1647 N N . CYS A 1 203 ? -3.645 17.408 -1.409 1.00 94.75 203 CYS A N 1
ATOM 1648 C CA . CYS A 1 203 ? -4.584 18.525 -1.284 1.00 94.75 203 CYS A CA 1
ATOM 1649 C C . CYS A 1 203 ? -5.787 18.148 -0.407 1.00 94.75 203 CYS A C 1
ATOM 1651 O O . CYS A 1 203 ? -6.152 18.891 0.504 1.00 94.75 203 CYS A O 1
ATOM 1653 N N . CYS A 1 204 ? -6.357 16.960 -0.621 1.00 93.81 204 CYS A N 1
ATOM 1654 C CA . CYS A 1 204 ? -7.450 16.433 0.190 1.00 93.81 204 CYS A CA 1
ATOM 1655 C C . CYS A 1 204 ? -7.044 16.262 1.657 1.00 93.81 204 CYS A C 1
ATOM 1657 O O . CYS A 1 204 ? -7.774 16.667 2.560 1.00 93.81 204 CYS A O 1
ATOM 1659 N N . SER A 1 205 ? -5.857 15.716 1.909 1.00 91.75 205 SER A N 1
ATOM 1660 C CA . SER A 1 205 ? -5.332 15.552 3.264 1.00 91.75 205 SER A CA 1
ATOM 1661 C C . SER A 1 205 ? -5.137 16.886 3.983 1.00 91.75 205 SER A C 1
ATOM 1663 O O . SER A 1 205 ? -5.574 17.034 5.125 1.00 91.75 205 SER A O 1
ATOM 1665 N N . ILE A 1 206 ? -4.572 17.886 3.298 1.00 92.50 206 ILE A N 1
ATOM 1666 C CA . ILE A 1 206 ? -4.403 19.243 3.828 1.00 92.50 206 ILE A CA 1
ATOM 1667 C C . ILE A 1 206 ? -5.769 19.857 4.158 1.00 92.50 206 ILE A C 1
ATOM 1669 O O . ILE A 1 206 ? -5.957 20.367 5.263 1.00 92.50 206 ILE A O 1
ATOM 1673 N N . MET A 1 207 ? -6.752 19.758 3.256 1.00 93.88 207 MET A N 1
ATOM 1674 C CA . MET A 1 207 ? -8.110 20.262 3.501 1.00 93.88 207 MET A CA 1
ATOM 1675 C C . MET A 1 207 ? -8.770 19.589 4.711 1.00 93.88 207 MET A C 1
ATOM 1677 O O . MET A 1 207 ? -9.337 20.276 5.565 1.00 93.88 207 MET A O 1
ATOM 1681 N N . ALA A 1 208 ? -8.671 18.259 4.817 1.00 90.81 208 ALA A N 1
ATOM 1682 C CA . ALA A 1 208 ? -9.178 17.516 5.967 1.00 90.81 208 ALA A CA 1
ATOM 1683 C C . ALA A 1 208 ? -8.480 17.949 7.262 1.00 90.81 208 ALA A C 1
ATOM 1685 O O . ALA A 1 208 ? -9.144 18.190 8.267 1.00 90.81 208 ALA A O 1
ATOM 1686 N N . MET A 1 209 ? -7.153 18.097 7.241 1.00 90.00 209 MET A N 1
ATOM 1687 C CA . MET A 1 209 ? -6.369 18.519 8.399 1.00 90.00 209 MET A CA 1
ATOM 1688 C C . MET A 1 209 ? -6.742 19.936 8.855 1.00 90.00 209 MET A C 1
ATOM 1690 O O . MET A 1 209 ? -6.977 20.141 10.045 1.00 90.00 209 MET A O 1
ATOM 1694 N N . ILE A 1 210 ? -6.864 20.899 7.935 1.00 92.94 210 ILE A N 1
ATOM 1695 C CA . ILE A 1 210 ? -7.277 22.275 8.256 1.00 92.94 210 ILE A CA 1
ATOM 1696 C C . ILE A 1 210 ? -8.657 22.274 8.917 1.00 92.94 210 ILE A C 1
ATOM 1698 O O . ILE A 1 210 ? -8.830 22.879 9.978 1.00 92.94 210 ILE A O 1
ATOM 1702 N N . LYS A 1 211 ? -9.627 21.563 8.330 1.00 92.31 211 LYS A N 1
ATOM 1703 C CA . LYS A 1 211 ? -10.987 21.477 8.874 1.00 92.31 211 LYS A CA 1
ATOM 1704 C C . LYS A 1 211 ? -11.001 20.851 10.269 1.00 92.31 211 LYS A C 1
ATOM 1706 O O . LYS A 1 211 ? -11.627 21.392 11.177 1.00 92.31 211 LYS A O 1
ATOM 1711 N N . LEU A 1 212 ? -10.258 19.763 10.454 1.00 87.62 212 LEU A N 1
ATOM 1712 C CA . LEU A 1 212 ? -10.126 19.076 11.736 1.00 87.62 212 LEU A CA 1
ATOM 1713 C C . LEU A 1 212 ? -9.504 19.983 12.812 1.00 87.62 212 LEU A C 1
ATOM 1715 O O . LEU A 1 212 ? -10.006 20.032 13.935 1.00 87.62 212 LEU A O 1
ATOM 1719 N N . ILE A 1 213 ? -8.459 20.750 12.481 1.00 90.00 213 ILE A N 1
ATOM 1720 C CA . ILE A 1 213 ? -7.841 21.714 13.408 1.00 90.00 213 ILE A CA 1
ATOM 1721 C C . ILE A 1 213 ? -8.828 22.831 13.773 1.00 90.00 213 ILE A C 1
ATOM 1723 O O . ILE A 1 213 ? -8.902 23.234 14.936 1.00 90.00 213 ILE A O 1
ATOM 1727 N N . GLN A 1 214 ? -9.601 23.335 12.807 1.00 93.00 214 GLN A N 1
ATOM 1728 C CA . GLN A 1 214 ? -10.617 24.362 13.054 1.00 93.00 214 GLN A CA 1
ATOM 1729 C C . GLN A 1 214 ? -11.718 23.861 13.995 1.00 93.00 214 GLN A C 1
ATOM 1731 O O . GLN A 1 214 ? -12.073 24.559 14.947 1.00 93.00 214 GLN A O 1
ATOM 1736 N N . GLU A 1 215 ? -12.226 22.648 13.778 1.00 90.44 215 GLU A N 1
ATOM 1737 C CA . GLU A 1 215 ? -13.231 22.041 14.656 1.00 90.44 215 GLU A CA 1
ATOM 1738 C C . GLU A 1 215 ? -12.682 21.799 16.060 1.00 90.44 215 GLU A C 1
ATOM 1740 O O . GLU A 1 215 ? -13.343 22.133 17.045 1.00 90.44 215 GLU A O 1
ATOM 1745 N N . GLN A 1 216 ? -11.439 21.323 16.173 1.00 88.62 216 GLN A N 1
ATOM 1746 C CA . GLN A 1 216 ? -10.782 21.150 17.464 1.00 88.62 216 GLN A CA 1
ATOM 1747 C C . GLN A 1 216 ? -10.663 22.480 18.219 1.00 88.62 216 GLN A C 1
ATOM 1749 O O . GLN A 1 216 ? -10.976 22.543 19.410 1.00 88.62 216 GLN A O 1
ATOM 1754 N N . ARG A 1 217 ? -10.257 23.557 17.534 1.00 92.00 217 ARG A N 1
ATOM 1755 C CA . ARG A 1 217 ? -10.194 24.903 18.123 1.00 92.00 217 ARG A CA 1
ATOM 1756 C C . ARG A 1 217 ? -11.576 25.401 18.540 1.00 92.00 217 ARG A C 1
ATOM 1758 O O . ARG A 1 217 ? -11.702 25.976 19.618 1.00 92.00 217 ARG A O 1
ATOM 1765 N N . SER A 1 218 ? -12.611 25.143 17.739 1.00 92.56 218 SER A N 1
ATOM 1766 C CA . SER A 1 218 ? -13.991 25.524 18.064 1.00 92.56 218 SER A CA 1
ATOM 1767 C C . SER A 1 218 ? -14.507 24.804 19.315 1.00 92.56 218 SER A C 1
ATOM 1769 O O . SER A 1 218 ? -15.036 25.445 20.223 1.00 92.56 218 SER A O 1
ATOM 1771 N N . VAL A 1 219 ? -14.289 23.489 19.420 1.00 88.38 219 VAL A N 1
ATOM 1772 C CA . VAL A 1 219 ? -14.669 22.696 20.603 1.00 88.38 219 VAL A CA 1
ATOM 1773 C C . VAL A 1 219 ? -13.885 23.141 21.835 1.00 88.38 219 VAL A C 1
ATOM 1775 O O . VAL A 1 219 ? -14.468 23.325 22.904 1.00 88.38 219 VAL A O 1
ATOM 1778 N N . GLN A 1 220 ? -12.577 23.371 21.690 1.00 88.81 220 GLN A N 1
ATOM 1779 C CA . GLN A 1 220 ? -11.745 23.854 22.787 1.00 88.81 220 GLN A CA 1
ATOM 1780 C C . GLN A 1 220 ? -12.207 25.234 23.277 1.00 88.81 220 GLN A C 1
ATOM 1782 O O . GLN A 1 220 ? -12.307 25.440 24.485 1.00 88.81 220 GLN A O 1
ATOM 1787 N N . SER A 1 221 ? -12.542 26.152 22.366 1.00 92.12 221 SER A N 1
ATOM 1788 C CA . SER A 1 221 ? -13.069 27.478 22.707 1.00 92.12 221 SER A CA 1
ATOM 1789 C C . SER A 1 221 ? -14.375 27.381 23.504 1.00 92.12 221 SER A C 1
ATOM 1791 O O . SER A 1 221 ? -14.463 27.955 24.588 1.00 92.12 221 SER A O 1
ATOM 1793 N N . ARG A 1 222 ? -15.339 26.560 23.057 1.00 90.06 222 ARG A N 1
ATOM 1794 C CA . ARG A 1 222 ? -16.604 26.337 23.786 1.00 90.06 222 ARG A CA 1
ATOM 1795 C C . ARG A 1 222 ? -16.379 25.744 25.177 1.00 90.06 222 ARG A C 1
ATOM 1797 O O . ARG A 1 222 ? -17.054 26.131 26.128 1.00 90.06 222 ARG A O 1
ATOM 1804 N N . MET A 1 223 ? -15.418 24.831 25.318 1.00 85.62 223 MET A N 1
ATOM 1805 C CA . MET A 1 223 ? -15.104 24.213 26.608 1.00 85.62 223 MET A CA 1
ATOM 1806 C C . MET A 1 223 ? -14.478 25.207 27.598 1.00 85.62 223 MET A C 1
ATOM 1808 O O . MET A 1 223 ? -14.760 25.131 28.793 1.00 85.62 223 MET A O 1
ATOM 1812 N N . HIS A 1 224 ? -13.676 26.167 27.124 1.00 86.56 224 HIS A N 1
ATOM 1813 C CA . HIS A 1 224 ? -13.166 27.248 27.971 1.00 86.56 224 HIS A CA 1
ATOM 1814 C C . HIS A 1 224 ? -14.284 28.181 28.453 1.00 86.56 224 HIS A C 1
ATOM 1816 O O . HIS A 1 224 ? -14.307 28.514 29.636 1.00 86.56 224 HIS A O 1
ATOM 1822 N N . THR A 1 225 ? -15.246 28.529 27.591 1.00 89.69 225 THR A N 1
ATOM 1823 C CA . THR A 1 225 ? -16.407 29.351 27.979 1.00 89.69 225 THR A CA 1
ATOM 1824 C C . THR A 1 225 ? -17.285 28.653 29.023 1.00 89.69 225 THR A C 1
ATOM 1826 O O . THR A 1 225 ? -17.699 29.278 29.995 1.00 89.69 225 THR A O 1
ATOM 1829 N N . ILE A 1 226 ? -17.526 27.345 28.878 1.00 86.38 226 ILE A N 1
ATOM 1830 C CA . ILE A 1 226 ? -18.289 26.564 29.869 1.00 86.38 226 ILE A CA 1
ATOM 1831 C C . ILE A 1 226 ? -17.540 26.499 31.206 1.00 86.38 226 ILE A C 1
ATOM 1833 O O . ILE A 1 226 ? -18.146 26.685 32.261 1.00 86.38 226 ILE A O 1
ATOM 1837 N N . ASN A 1 227 ? -16.221 26.282 31.171 1.00 84.00 227 ASN A N 1
ATOM 1838 C CA . ASN A 1 227 ? -15.418 26.220 32.389 1.00 84.00 227 ASN A CA 1
ATOM 1839 C C . ASN A 1 227 ? -15.408 27.555 33.148 1.00 84.00 227 ASN A C 1
ATOM 1841 O O . ASN A 1 227 ? -15.564 27.529 34.367 1.00 84.00 227 ASN A O 1
ATOM 1845 N N . ALA A 1 228 ? -15.300 28.689 32.444 1.00 84.88 228 ALA A N 1
ATOM 1846 C CA . ALA A 1 228 ? -15.347 30.021 33.053 1.00 84.88 228 ALA A CA 1
ATOM 1847 C C . ALA A 1 228 ? -16.675 30.275 33.789 1.00 84.88 228 ALA A C 1
ATOM 1849 O O . ALA A 1 228 ? -16.678 30.794 34.900 1.00 84.88 228 ALA A O 1
ATOM 1850 N N . ASN A 1 229 ? -17.799 29.819 33.228 1.00 82.88 229 ASN A N 1
ATOM 1851 C CA . ASN A 1 229 ? -19.109 29.964 33.869 1.00 82.88 229 ASN A CA 1
ATOM 1852 C C . ASN A 1 229 ? -19.318 28.979 35.038 1.00 82.88 229 ASN A C 1
ATOM 1854 O O . ASN A 1 229 ? -20.062 29.272 35.969 1.00 82.88 229 ASN A O 1
ATOM 1858 N N . SER A 1 230 ? -18.661 27.813 35.014 1.00 76.25 230 SER A N 1
ATOM 1859 C CA . SER A 1 230 ? -18.781 26.783 36.064 1.00 76.25 230 SER A CA 1
ATOM 1860 C C . SER A 1 230 ? -17.897 27.016 37.299 1.00 76.25 230 SER A C 1
ATOM 1862 O O . SER A 1 230 ? -18.057 26.337 38.317 1.00 76.25 230 SER A O 1
ATOM 1864 N N . GLU A 1 231 ? -16.970 27.977 37.239 1.00 65.56 231 GLU A N 1
ATOM 1865 C CA . GLU A 1 231 ? -16.000 28.249 38.308 1.00 65.56 231 GLU A CA 1
ATOM 1866 C C . GLU A 1 231 ? -16.657 28.772 39.601 1.00 65.56 231 GLU A C 1
ATOM 1868 O O . GLU A 1 231 ? -16.058 28.715 40.680 1.00 65.56 231 GLU A O 1
ATOM 1873 N N . PHE A 1 232 ? -17.925 29.189 39.525 1.00 66.94 232 PHE A N 1
ATOM 1874 C CA . PHE A 1 232 ? -18.675 29.679 40.676 1.00 66.94 232 PHE A CA 1
ATOM 1875 C C . PHE A 1 232 ? -19.294 28.572 41.553 1.00 66.94 232 PHE A C 1
ATOM 1877 O O . PHE A 1 232 ? -19.612 28.842 42.706 1.00 66.94 232 PHE A O 1
ATOM 1884 N N . THR A 1 233 ? -19.445 27.326 41.074 1.00 63.09 233 THR A N 1
ATOM 1885 C CA . THR A 1 233 ? -20.276 26.320 41.784 1.00 63.09 233 THR A CA 1
ATOM 1886 C C . THR A 1 233 ? -19.577 25.016 42.200 1.00 63.09 233 THR A C 1
ATOM 1888 O O . THR A 1 233 ? -20.149 24.263 42.980 1.00 63.09 233 THR A O 1
ATOM 1891 N N . SER A 1 234 ? -18.350 24.702 41.752 1.00 60.44 234 SER A N 1
ATOM 1892 C CA . SER A 1 234 ? -17.710 23.404 42.080 1.00 60.44 234 SER A CA 1
ATOM 1893 C C . SER A 1 234 ? -16.172 23.442 41.969 1.00 60.44 234 SER A C 1
ATOM 1895 O O . SER A 1 234 ? -15.587 23.027 40.964 1.00 60.44 234 SER A O 1
ATOM 1897 N N . LYS A 1 235 ? -15.478 23.927 43.008 1.00 62.69 235 LYS A N 1
ATOM 1898 C CA . LYS A 1 235 ? -14.041 24.271 42.930 1.00 62.69 235 LYS A CA 1
ATOM 1899 C C . LYS A 1 235 ? -13.017 23.124 43.010 1.00 62.69 235 LYS A C 1
ATOM 1901 O O . LYS A 1 235 ? -11.862 23.383 42.685 1.00 62.69 235 LYS A O 1
ATOM 1906 N N . GLN A 1 236 ? -13.362 21.877 43.360 1.00 63.28 236 GLN A N 1
ATOM 1907 C CA . GLN A 1 236 ? -12.310 20.875 43.653 1.00 63.28 236 GLN A CA 1
ATOM 1908 C C . GLN A 1 236 ? -12.426 19.533 42.914 1.00 63.28 236 GLN A C 1
ATOM 1910 O O . GLN A 1 236 ? -11.422 19.040 42.401 1.00 63.28 236 GLN A O 1
ATOM 1915 N N . THR A 1 237 ? -13.624 18.976 42.732 1.00 66.75 237 THR A N 1
ATOM 1916 C CA . THR A 1 237 ? -13.772 17.646 42.101 1.00 66.75 237 THR A CA 1
ATOM 1917 C C . THR A 1 237 ? -13.742 17.694 40.561 1.00 66.75 237 THR A C 1
ATOM 1919 O O . THR A 1 237 ? -13.341 16.731 39.908 1.00 66.75 237 THR A O 1
ATOM 1922 N N . GLY A 1 238 ? -14.080 18.835 39.946 1.00 64.69 238 GLY A N 1
ATOM 1923 C CA . GLY A 1 238 ? -14.182 18.968 38.481 1.00 64.69 238 GLY A CA 1
ATOM 1924 C C . GLY A 1 238 ? -12.847 19.003 37.718 1.00 64.69 238 GLY A C 1
ATOM 1925 O O . GLY A 1 238 ? -12.785 18.601 36.553 1.00 64.69 238 GLY A O 1
ATOM 1926 N N . ARG A 1 239 ? -11.742 19.436 38.349 1.00 71.00 239 ARG A N 1
ATOM 1927 C CA . ARG A 1 239 ? -10.455 19.626 37.643 1.00 71.00 239 ARG A CA 1
ATOM 1928 C C . ARG A 1 239 ? -9.820 18.312 37.174 1.00 71.00 239 ARG A C 1
ATOM 1930 O O . ARG A 1 239 ? -9.194 18.295 36.114 1.00 71.00 239 ARG A O 1
ATOM 1937 N N . HIS A 1 240 ? -9.989 17.214 37.914 1.00 74.62 240 HIS A N 1
ATOM 1938 C CA . HIS A 1 240 ? -9.372 15.929 37.560 1.00 74.62 240 HIS A CA 1
ATOM 1939 C C . HIS A 1 240 ? -10.132 15.207 36.434 1.00 74.62 240 HIS A C 1
ATOM 1941 O O . HIS A 1 240 ? -9.523 14.643 35.519 1.00 74.62 240 HIS A O 1
ATOM 1947 N N . LEU A 1 241 ? -11.467 15.297 36.436 1.00 77.62 241 LEU A N 1
ATOM 1948 C CA . LEU A 1 241 ? -12.306 14.708 35.391 1.00 77.62 241 LEU A CA 1
ATOM 1949 C C . LEU A 1 241 ? -12.065 15.393 34.032 1.00 77.62 241 LEU A C 1
ATOM 1951 O O . LEU A 1 241 ? -11.886 14.717 33.020 1.00 77.62 241 LEU A O 1
ATOM 1955 N N . ASN A 1 242 ? -11.928 16.723 34.016 1.00 76.00 242 ASN A N 1
ATOM 1956 C CA . ASN A 1 242 ? -11.686 17.480 32.783 1.00 76.00 242 ASN A CA 1
ATOM 1957 C C . ASN A 1 242 ? -10.346 17.142 32.104 1.00 76.00 242 ASN A C 1
ATOM 1959 O O . ASN A 1 242 ? -10.279 17.098 30.872 1.00 76.00 242 ASN A O 1
ATOM 1963 N N . LYS A 1 243 ? -9.282 16.851 32.870 1.00 81.19 243 LYS A N 1
ATOM 1964 C CA . LYS A 1 243 ? -7.983 16.448 32.296 1.00 81.19 243 LYS A CA 1
ATOM 1965 C C . LYS A 1 243 ? -8.073 15.103 31.566 1.00 81.19 243 LYS A C 1
ATOM 1967 O O . LYS A 1 243 ? -7.594 14.989 30.437 1.00 81.19 243 LYS A O 1
ATOM 1972 N N . THR A 1 244 ? -8.730 14.113 32.171 1.00 80.50 244 THR A N 1
ATOM 1973 C CA . THR A 1 244 ? -8.844 12.762 31.590 1.00 80.50 244 THR A CA 1
ATOM 1974 C C . THR A 1 244 ? -9.720 12.733 30.334 1.00 80.50 244 THR A C 1
ATOM 1976 O O . THR A 1 244 ? -9.362 12.089 29.343 1.00 80.50 244 THR A O 1
ATOM 1979 N N . VAL A 1 245 ? -10.828 13.484 30.322 1.00 79.06 245 VAL A N 1
ATOM 1980 C CA . VAL A 1 245 ? -11.698 13.617 29.140 1.00 79.06 245 VAL A CA 1
ATOM 1981 C C . VAL A 1 245 ? -10.955 14.301 27.987 1.00 79.06 245 VAL A C 1
ATOM 1983 O O . VAL A 1 245 ? -10.989 13.806 26.857 1.00 79.06 245 VAL A O 1
ATOM 1986 N N . ARG A 1 246 ? -10.204 15.378 28.268 1.00 78.44 246 ARG A N 1
ATOM 1987 C CA . ARG A 1 246 ? -9.407 16.099 27.260 1.00 78.44 246 ARG A CA 1
ATOM 1988 C C . ARG A 1 246 ? -8.330 15.214 26.627 1.00 78.44 246 ARG A C 1
ATOM 1990 O O . ARG A 1 246 ? -8.175 15.222 25.408 1.00 78.44 246 ARG A O 1
ATOM 1997 N N . GLN A 1 247 ? -7.623 14.414 27.426 1.00 81.81 247 GLN A N 1
ATOM 1998 C CA . GLN A 1 247 ? -6.607 13.483 26.917 1.00 81.81 247 GLN A CA 1
ATOM 1999 C C . GLN A 1 247 ? -7.206 12.410 25.998 1.00 81.81 247 GLN A C 1
ATOM 2001 O O . GLN A 1 247 ? -6.653 12.138 24.932 1.00 81.81 247 GLN A O 1
ATOM 2006 N N . ARG A 1 248 ? -8.363 11.832 26.353 1.00 80.44 248 ARG A N 1
ATOM 2007 C CA . ARG A 1 248 ? -9.027 10.838 25.491 1.00 80.44 248 ARG A CA 1
ATOM 2008 C C . ARG A 1 248 ? -9.430 11.425 24.142 1.00 80.44 248 ARG A C 1
ATOM 2010 O O . ARG A 1 248 ? -9.213 10.773 23.123 1.00 80.44 248 ARG A O 1
ATOM 2017 N N . HIS A 1 249 ? -9.970 12.642 24.127 1.00 80.06 249 HIS A N 1
ATOM 2018 C CA . HIS A 1 249 ? -10.379 13.296 22.886 1.00 80.06 249 HIS A CA 1
ATOM 2019 C C . HIS A 1 249 ? -9.178 13.582 21.967 1.00 80.06 249 HIS A C 1
ATOM 2021 O O . HIS A 1 249 ? -9.218 13.256 20.781 1.00 80.06 249 HIS A O 1
ATOM 2027 N N . ASN A 1 250 ? -8.072 14.085 22.527 1.00 83.00 250 ASN A N 1
ATOM 2028 C CA . ASN A 1 250 ? -6.839 14.342 21.774 1.00 83.00 250 ASN A CA 1
ATOM 2029 C C . ASN A 1 250 ? -6.249 13.060 21.161 1.00 83.00 250 ASN A C 1
ATOM 2031 O O . ASN A 1 250 ? -5.804 13.072 20.014 1.00 83.00 250 ASN A O 1
ATOM 2035 N N . ASN A 1 251 ? -6.295 11.939 21.889 1.00 84.25 251 ASN A N 1
ATOM 2036 C CA . ASN A 1 251 ? -5.771 10.660 21.403 1.00 84.25 251 ASN A CA 1
ATOM 2037 C C . ASN A 1 251 ? -6.603 10.081 20.253 1.00 84.25 251 ASN A C 1
ATOM 2039 O O . ASN A 1 251 ? -6.049 9.491 19.326 1.00 84.25 251 ASN A O 1
ATOM 2043 N N . VAL A 1 252 ? -7.930 10.230 20.295 1.00 81.31 252 VAL A N 1
ATOM 2044 C CA . VAL A 1 252 ? -8.797 9.812 19.181 1.00 81.31 252 VAL A CA 1
ATOM 2045 C C . VAL A 1 252 ? -8.546 10.699 17.964 1.00 81.31 252 VAL A C 1
ATOM 2047 O O . VAL A 1 252 ? -8.414 10.190 16.854 1.00 81.31 252 VAL A O 1
ATOM 2050 N N . PHE A 1 253 ? -8.406 12.005 18.178 1.00 79.25 253 PHE A N 1
ATOM 2051 C CA . PHE A 1 253 ? -8.179 12.973 17.114 1.00 79.25 253 PHE A CA 1
ATOM 2052 C C . PHE A 1 253 ? -6.843 12.767 16.391 1.00 79.25 253 PHE A C 1
ATOM 2054 O O . PHE A 1 253 ? -6.818 12.661 15.167 1.00 79.25 253 PHE A O 1
ATOM 2061 N N . SER A 1 254 ? -5.740 12.632 17.135 1.00 80.56 254 SER A N 1
ATOM 2062 C CA . SER A 1 254 ? -4.410 12.386 16.559 1.00 80.56 254 SER A CA 1
ATOM 2063 C C . SER A 1 254 ? -4.400 11.133 15.676 1.00 80.56 254 SER A C 1
ATOM 2065 O O . SER A 1 254 ? -3.839 11.152 14.581 1.00 80.56 254 SER A O 1
ATOM 2067 N N . LYS A 1 255 ? -5.127 10.081 16.077 1.00 85.50 255 LYS A N 1
ATOM 2068 C CA . LYS A 1 255 ? -5.294 8.867 15.263 1.00 85.50 255 LYS A CA 1
ATOM 2069 C C . LYS A 1 255 ? -6.046 9.121 13.958 1.00 85.50 255 LYS A C 1
ATOM 2071 O O . LYS A 1 255 ? -5.711 8.503 12.952 1.00 85.50 255 LYS A O 1
ATOM 2076 N N . VAL A 1 256 ? -7.054 9.997 13.960 1.00 83.12 256 VAL A N 1
ATOM 2077 C CA . VAL A 1 256 ? -7.786 10.380 12.741 1.00 83.12 256 VAL A CA 1
ATOM 2078 C C . VAL A 1 256 ? -6.870 11.145 11.790 1.00 83.12 256 VAL A C 1
ATOM 2080 O O . VAL A 1 256 ? -6.765 10.775 10.625 1.00 83.12 256 VAL A O 1
ATOM 2083 N N . VAL A 1 257 ? -6.158 12.150 12.298 1.00 83.69 257 VAL A N 1
ATOM 2084 C CA . VAL A 1 257 ? -5.245 12.983 11.501 1.00 83.69 257 VAL A CA 1
ATOM 2085 C C . VAL A 1 257 ? -4.115 12.157 10.892 1.00 83.69 257 VAL A C 1
ATOM 2087 O O . VAL A 1 257 ? -3.841 12.279 9.702 1.00 83.69 257 VAL A O 1
ATOM 2090 N N . MET A 1 258 ? -3.509 11.265 11.679 1.00 87.06 258 MET A N 1
ATOM 2091 C CA . MET A 1 258 ? -2.422 10.401 11.220 1.00 87.06 258 MET A CA 1
ATOM 2092 C C . MET A 1 258 ? -2.825 9.585 9.984 1.00 87.06 258 MET A C 1
ATOM 2094 O O . MET A 1 258 ? -2.043 9.463 9.051 1.00 87.06 258 MET A O 1
ATOM 2098 N N . ARG A 1 259 ? -4.069 9.098 9.918 1.00 84.56 259 ARG A N 1
ATOM 2099 C CA . ARG A 1 259 ? -4.589 8.387 8.739 1.00 84.56 259 ARG A CA 1
ATOM 2100 C C . ARG A 1 259 ? -4.671 9.278 7.512 1.00 84.56 259 ARG A C 1
ATOM 2102 O O . ARG A 1 259 ? -4.261 8.858 6.437 1.00 84.56 259 ARG A O 1
ATOM 2109 N N . CYS A 1 260 ? -5.208 10.488 7.677 1.00 84.12 260 CYS A N 1
ATOM 2110 C CA . CYS A 1 260 ? -5.355 11.440 6.580 1.00 84.12 260 CYS A CA 1
ATOM 2111 C C . CYS A 1 260 ? -4.002 11.731 5.929 1.00 84.12 260 CYS A C 1
ATOM 2113 O O . CYS A 1 260 ? -3.929 11.842 4.709 1.00 84.12 260 CYS A O 1
ATOM 2115 N N . THR A 1 261 ? -2.937 11.842 6.723 1.00 89.31 261 THR A N 1
ATOM 2116 C CA . THR A 1 261 ? -1.585 12.108 6.214 1.00 89.31 261 THR A CA 1
ATOM 2117 C C . THR A 1 261 ? -0.935 10.862 5.627 1.00 89.31 261 THR A C 1
ATOM 2119 O O . THR A 1 261 ? -0.286 10.938 4.590 1.00 89.31 261 THR A O 1
ATOM 2122 N N . ILE A 1 262 ? -1.107 9.710 6.274 1.00 93.81 262 ILE A N 1
ATOM 2123 C CA . ILE A 1 262 ? -0.374 8.500 5.914 1.00 93.81 262 ILE A CA 1
ATOM 2124 C C . ILE A 1 262 ? -0.911 7.841 4.634 1.00 93.81 262 ILE A C 1
ATOM 2126 O O . ILE A 1 262 ? -0.102 7.369 3.841 1.00 93.81 262 ILE A O 1
ATOM 2130 N N . TYR A 1 263 ? -2.229 7.825 4.384 1.00 91.56 263 TYR A N 1
ATOM 2131 C CA . TYR A 1 263 ? -2.768 7.170 3.177 1.00 91.56 263 TYR A CA 1
ATOM 2132 C C . TYR A 1 263 ? -2.212 7.760 1.863 1.00 91.56 263 TYR A C 1
ATOM 2134 O O . TYR A 1 263 ? -1.746 6.976 1.042 1.00 91.56 263 TYR A O 1
ATOM 2142 N N . PRO A 1 264 ? -2.190 9.095 1.655 1.00 89.56 264 PRO A N 1
ATOM 2143 C CA . PRO A 1 264 ? -1.560 9.716 0.482 1.00 89.56 264 PRO A CA 1
ATOM 2144 C C . PRO A 1 264 ? -0.038 9.586 0.448 1.00 89.56 264 PRO A C 1
ATOM 2146 O O . PRO A 1 264 ? 0.570 9.632 -0.618 1.00 89.56 264 PRO A O 1
ATOM 2149 N N . LEU A 1 265 ? 0.589 9.462 1.618 1.00 93.31 265 LEU A N 1
ATOM 2150 C CA . LEU A 1 265 ? 2.039 9.424 1.723 1.00 93.31 265 LEU A CA 1
ATOM 2151 C C . LEU A 1 265 ? 2.616 8.108 1.188 1.00 93.31 265 LEU A C 1
ATOM 2153 O O . LEU A 1 265 ? 3.696 8.133 0.610 1.00 93.31 265 LEU A O 1
ATOM 2157 N N . ILE A 1 266 ? 1.910 6.980 1.332 1.00 95.38 266 ILE A N 1
ATOM 2158 C CA . ILE A 1 266 ? 2.378 5.679 0.818 1.00 95.38 266 ILE A CA 1
ATOM 2159 C C . ILE A 1 266 ? 2.649 5.708 -0.697 1.00 95.38 266 ILE A C 1
ATOM 2161 O O . ILE A 1 266 ? 3.798 5.478 -1.076 1.00 95.38 266 ILE A O 1
ATOM 2165 N N . PRO A 1 267 ? 1.661 5.990 -1.575 1.00 94.06 267 PRO A N 1
ATOM 2166 C CA . PRO A 1 267 ? 1.878 5.950 -3.020 1.00 94.06 267 PRO A CA 1
ATOM 2167 C C . PRO A 1 267 ? 2.872 7.019 -3.478 1.00 94.06 267 PRO A C 1
ATOM 2169 O O . PRO A 1 267 ? 3.581 6.809 -4.463 1.00 94.06 267 PRO A O 1
ATOM 2172 N N . PHE A 1 268 ? 2.971 8.137 -2.754 1.00 95.62 268 PHE A N 1
ATOM 2173 C CA . PHE A 1 268 ? 4.010 9.134 -2.979 1.00 95.62 268 PHE A CA 1
ATOM 2174 C C . PHE A 1 268 ? 5.407 8.567 -2.688 1.00 95.62 268 PHE A C 1
ATOM 2176 O O . PHE A 1 268 ? 6.264 8.592 -3.565 1.00 95.62 268 PHE A O 1
ATOM 2183 N N . LEU A 1 269 ? 5.633 7.999 -1.498 1.00 96.19 269 LEU A N 1
ATOM 2184 C CA . LEU A 1 269 ? 6.927 7.424 -1.113 1.00 96.19 269 LEU A CA 1
ATOM 2185 C C . LEU A 1 269 ? 7.332 6.239 -1.997 1.00 96.19 269 LEU A C 1
ATOM 2187 O O . LEU A 1 269 ? 8.507 6.113 -2.330 1.00 96.19 269 LEU A O 1
ATOM 2191 N N . ALA A 1 270 ? 6.377 5.399 -2.396 1.00 96.56 270 ALA A N 1
ATOM 2192 C CA . ALA A 1 270 ? 6.640 4.240 -3.245 1.00 96.56 270 ALA A CA 1
ATOM 2193 C C . ALA A 1 270 ? 7.102 4.632 -4.661 1.00 96.56 270 ALA A C 1
ATOM 2195 O O . ALA A 1 270 ? 7.915 3.928 -5.251 1.00 96.56 270 ALA A O 1
ATOM 2196 N N . ASN A 1 271 ? 6.621 5.764 -5.197 1.00 96.12 271 ASN A N 1
ATOM 2197 C CA . ASN A 1 271 ? 6.825 6.135 -6.604 1.00 96.12 271 ASN A CA 1
ATOM 2198 C C . ASN A 1 271 ? 7.718 7.370 -6.824 1.00 96.12 271 ASN A C 1
ATOM 2200 O O . ASN A 1 271 ? 8.092 7.649 -7.965 1.00 96.12 271 ASN A O 1
ATOM 2204 N N . ILE A 1 272 ? 8.077 8.124 -5.776 1.00 96.81 272 ILE A N 1
ATOM 2205 C CA . ILE A 1 272 ? 8.854 9.367 -5.922 1.00 96.81 272 ILE A CA 1
ATOM 2206 C C . ILE A 1 272 ? 10.231 9.123 -6.548 1.00 96.81 272 ILE A C 1
ATOM 2208 O O . ILE A 1 272 ? 10.645 9.871 -7.432 1.00 96.81 272 ILE A O 1
ATOM 2212 N N . PHE A 1 273 ? 10.921 8.050 -6.154 1.00 97.31 273 PHE A N 1
ATOM 2213 C CA . PHE A 1 273 ? 12.232 7.711 -6.708 1.00 97.31 273 PHE A CA 1
ATOM 2214 C C . PHE A 1 273 ? 12.137 7.310 -8.178 1.00 97.31 273 PHE A C 1
ATOM 2216 O O . PHE A 1 273 ? 12.961 7.750 -8.976 1.00 97.31 273 PHE A O 1
ATOM 2223 N N . GLY A 1 274 ? 11.095 6.570 -8.560 1.00 95.19 274 GLY A N 1
ATOM 2224 C CA . GLY A 1 274 ? 10.837 6.225 -9.951 1.00 95.19 274 GLY A CA 1
ATOM 2225 C C . GLY A 1 274 ? 10.546 7.444 -10.825 1.00 95.19 274 GLY A C 1
ATOM 2226 O O . GLY A 1 274 ? 11.063 7.552 -11.941 1.00 95.19 274 GLY A O 1
ATOM 2227 N N . PHE A 1 275 ? 9.801 8.413 -10.298 1.00 96.50 275 PHE A N 1
ATOM 2228 C CA . PHE A 1 275 ? 9.580 9.679 -10.987 1.00 96.50 275 PHE A CA 1
ATOM 2229 C C . PHE A 1 275 ? 10.880 10.482 -11.149 1.00 96.50 275 PHE A C 1
ATOM 2231 O O . PHE A 1 275 ? 11.198 10.900 -12.261 1.00 96.50 275 PHE A O 1
ATOM 2238 N N . ILE A 1 276 ? 11.671 10.645 -10.079 1.00 96.81 276 ILE A N 1
ATOM 2239 C CA . ILE A 1 276 ? 12.972 11.339 -10.132 1.00 96.81 276 ILE A CA 1
ATOM 2240 C C . ILE A 1 276 ? 13.902 10.656 -11.140 1.00 96.81 276 ILE A C 1
ATOM 2242 O O . ILE A 1 276 ? 14.527 11.323 -11.965 1.00 96.81 276 ILE A O 1
ATOM 2246 N N . LEU A 1 277 ? 13.954 9.324 -11.115 1.00 95.25 277 LEU A N 1
ATOM 2247 C CA . LEU A 1 277 ? 14.721 8.511 -12.051 1.00 95.25 277 LEU A CA 1
ATOM 2248 C C . LEU A 1 277 ? 14.296 8.780 -13.500 1.00 95.25 277 LEU A C 1
ATOM 2250 O O . LEU A 1 277 ? 15.149 9.010 -14.356 1.00 95.25 277 LEU A O 1
ATOM 2254 N N . GLN A 1 278 ? 12.990 8.826 -13.771 1.00 95.50 278 GLN A N 1
ATOM 2255 C CA . GLN A 1 278 ? 12.465 9.110 -15.107 1.00 95.50 278 GLN A CA 1
ATOM 2256 C C . GLN A 1 278 ? 12.775 10.540 -15.568 1.00 95.50 278 GLN A C 1
ATOM 2258 O O . GLN A 1 278 ? 13.162 10.754 -16.720 1.00 95.50 278 GLN A O 1
ATOM 2263 N N . MET A 1 279 ? 12.652 11.514 -14.667 1.00 96.19 279 MET A N 1
ATOM 2264 C CA . MET A 1 279 ? 12.999 12.908 -14.939 1.00 96.19 279 MET A CA 1
ATOM 2265 C C . MET A 1 279 ? 14.484 13.062 -15.271 1.00 96.19 279 MET A C 1
ATOM 2267 O O . MET A 1 279 ? 14.824 13.756 -16.226 1.00 96.19 279 MET A O 1
ATOM 2271 N N . LEU A 1 280 ? 15.372 12.371 -14.550 1.00 95.75 280 LEU A N 1
ATOM 2272 C CA . LEU A 1 280 ? 16.812 12.407 -14.808 1.00 95.75 280 LEU A CA 1
ATOM 2273 C C . LEU A 1 280 ? 17.189 11.762 -16.143 1.00 95.75 280 LEU A C 1
ATOM 2275 O O . LEU A 1 280 ? 17.986 12.346 -16.878 1.00 95.75 280 LEU A O 1
ATOM 2279 N N . ILE A 1 281 ? 16.604 10.608 -16.484 1.00 93.88 281 ILE A N 1
ATOM 2280 C CA . ILE A 1 281 ? 16.794 9.971 -17.801 1.00 93.88 281 ILE A CA 1
ATOM 2281 C C . ILE A 1 281 ? 16.377 10.945 -18.912 1.00 93.88 281 ILE A C 1
ATOM 2283 O O . ILE A 1 281 ? 17.109 11.132 -19.883 1.00 93.88 281 ILE A O 1
ATOM 2287 N N . THR A 1 282 ? 15.229 11.604 -18.739 1.00 95.00 282 THR A N 1
ATOM 2288 C CA . THR A 1 282 ? 14.680 12.555 -19.715 1.00 95.00 282 THR A CA 1
ATOM 2289 C C . THR A 1 282 ? 15.556 13.800 -19.863 1.00 95.00 282 THR A C 1
ATOM 2291 O O . THR A 1 282 ? 15.828 14.228 -20.982 1.00 95.00 282 THR A O 1
ATOM 2294 N N . ALA A 1 283 ? 16.017 14.372 -18.748 1.00 96.19 283 ALA A N 1
ATOM 2295 C CA . ALA A 1 283 ? 16.774 15.621 -18.737 1.00 96.19 283 ALA A CA 1
ATOM 2296 C C . ALA A 1 283 ? 18.224 15.442 -19.203 1.00 96.19 283 ALA A C 1
ATOM 2298 O O . ALA A 1 283 ? 18.730 16.237 -19.990 1.00 96.19 283 ALA A O 1
ATOM 2299 N N . THR A 1 284 ? 18.903 14.400 -18.721 1.00 94.12 284 THR A N 1
ATOM 2300 C CA . THR A 1 284 ? 20.345 14.228 -18.957 1.00 94.12 284 THR A CA 1
ATOM 2301 C C . THR A 1 284 ? 20.654 13.411 -20.204 1.00 94.12 284 THR A C 1
ATOM 2303 O O . THR A 1 284 ? 21.775 13.481 -20.702 1.00 94.12 284 THR A O 1
ATOM 2306 N N . LYS A 1 285 ? 19.698 12.601 -20.687 1.00 90.62 285 LYS A N 1
ATOM 2307 C CA . LYS A 1 285 ? 19.917 11.541 -21.689 1.00 90.62 285 LYS A CA 1
ATOM 2308 C C . LYS A 1 285 ? 21.030 10.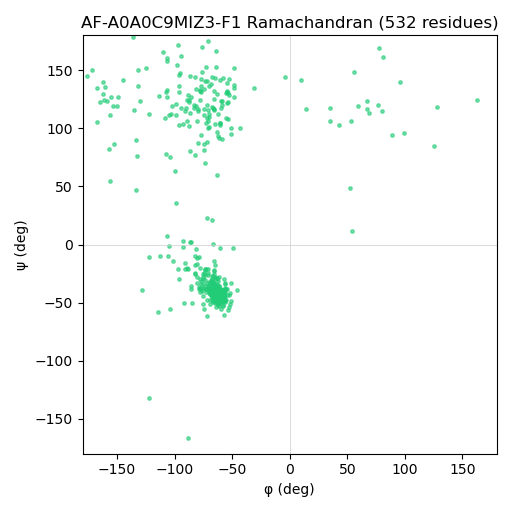548 -21.305 1.00 90.62 285 LYS A C 1
ATOM 2310 O O . LYS A 1 285 ? 21.452 9.751 -22.140 1.00 90.62 285 LYS A O 1
ATOM 2315 N N . LYS A 1 286 ? 21.507 10.575 -20.054 1.00 88.62 286 LYS A N 1
ATOM 2316 C CA . LYS A 1 286 ? 22.550 9.690 -19.527 1.00 88.62 286 LYS A CA 1
ATOM 2317 C C . LYS A 1 286 ? 21.929 8.480 -18.837 1.00 88.62 286 LYS A C 1
ATOM 2319 O O . LYS A 1 286 ? 20.746 8.454 -18.492 1.00 88.62 286 LYS A O 1
ATOM 2324 N N . THR A 1 287 ? 22.742 7.446 -18.650 1.00 85.94 287 THR A N 1
ATOM 2325 C CA . THR A 1 287 ? 22.384 6.293 -17.826 1.00 85.94 287 THR A CA 1
ATOM 2326 C C . THR A 1 287 ? 22.195 6.744 -16.379 1.00 85.94 287 THR A C 1
ATOM 2328 O O . THR A 1 287 ? 23.057 7.444 -15.844 1.00 85.94 287 THR A O 1
ATOM 2331 N N . PRO A 1 288 ? 21.078 6.389 -15.731 1.00 89.50 288 PRO A N 1
ATOM 2332 C CA . PRO A 1 288 ? 20.856 6.822 -14.366 1.00 89.50 288 PRO A CA 1
ATOM 2333 C C . PRO A 1 288 ? 21.765 6.074 -13.392 1.00 89.50 288 PRO A C 1
ATOM 2335 O O . PRO A 1 288 ? 22.147 4.928 -13.635 1.00 89.50 288 PRO A O 1
ATOM 2338 N N . SER A 1 289 ? 22.071 6.714 -12.262 1.00 93.81 289 SER A N 1
ATOM 2339 C CA . SER A 1 289 ? 22.925 6.122 -11.236 1.00 93.81 289 SER A CA 1
ATOM 2340 C C . SER A 1 289 ? 22.321 4.832 -10.673 1.00 93.81 289 SER A C 1
ATOM 2342 O O . SER A 1 289 ? 21.110 4.728 -10.451 1.00 93.81 289 SER A O 1
ATOM 2344 N N . TYR A 1 290 ? 23.183 3.848 -10.412 1.00 94.62 290 TYR A N 1
ATOM 2345 C CA . TYR A 1 290 ? 22.798 2.571 -9.809 1.00 94.62 290 TYR A CA 1
ATOM 2346 C C . TYR A 1 290 ? 22.046 2.761 -8.484 1.00 94.62 290 TYR A C 1
ATOM 2348 O O . TYR A 1 290 ? 21.000 2.153 -8.269 1.00 94.62 290 TYR A O 1
ATOM 2356 N N . THR A 1 291 ? 22.520 3.671 -7.628 1.00 96.50 291 THR A N 1
ATOM 2357 C CA . THR A 1 291 ? 21.894 3.980 -6.334 1.00 96.50 291 THR A CA 1
ATOM 2358 C C . THR A 1 291 ? 20.441 4.419 -6.483 1.00 96.50 291 THR A C 1
ATOM 2360 O O . THR A 1 291 ? 19.589 3.990 -5.710 1.00 96.50 291 THR A O 1
ATOM 2363 N N . LEU A 1 292 ? 20.132 5.247 -7.483 1.00 95.75 292 LEU A N 1
ATOM 2364 C CA . LEU A 1 292 ? 18.769 5.728 -7.680 1.00 95.75 292 LEU A CA 1
ATOM 2365 C C . LEU A 1 292 ? 17.850 4.628 -8.223 1.00 95.75 292 LEU A C 1
ATOM 2367 O O . LEU A 1 292 ? 16.713 4.516 -7.774 1.00 95.75 292 LEU A O 1
ATOM 2371 N N . ALA A 1 293 ? 18.352 3.786 -9.130 1.00 95.19 293 ALA A N 1
ATOM 2372 C CA . ALA A 1 293 ? 17.627 2.604 -9.596 1.00 95.19 293 ALA A CA 1
ATOM 2373 C C . ALA A 1 293 ? 17.358 1.610 -8.453 1.00 95.19 293 ALA A C 1
ATOM 2375 O O . ALA A 1 293 ? 16.261 1.067 -8.343 1.00 95.19 293 ALA A O 1
ATOM 2376 N N . MET A 1 294 ? 18.331 1.418 -7.562 1.00 96.88 294 MET A N 1
ATOM 2377 C CA . MET A 1 294 ? 18.184 0.592 -6.366 1.00 96.88 294 MET A CA 1
ATOM 2378 C C . MET A 1 294 ? 17.125 1.162 -5.412 1.00 96.88 294 MET A C 1
ATOM 2380 O O . MET A 1 294 ? 16.271 0.415 -4.943 1.00 96.88 294 MET A O 1
ATOM 2384 N N . LEU A 1 295 ? 17.126 2.475 -5.156 1.00 97.56 295 LEU A N 1
ATOM 2385 C CA . LEU A 1 295 ? 16.095 3.124 -4.336 1.00 97.56 295 LEU A CA 1
ATOM 2386 C C . LEU A 1 295 ? 14.701 2.987 -4.957 1.00 97.56 295 LEU A C 1
ATOM 2388 O O . LEU A 1 295 ? 13.762 2.633 -4.250 1.00 97.56 295 LEU A O 1
ATOM 2392 N N . ASP A 1 296 ? 14.569 3.202 -6.265 1.00 96.25 296 ASP A N 1
ATOM 2393 C CA . ASP A 1 296 ? 13.304 3.010 -6.979 1.00 96.25 296 ASP A CA 1
ATOM 2394 C C . ASP A 1 296 ? 12.757 1.586 -6.794 1.00 96.25 296 ASP A C 1
ATOM 2396 O O . ASP A 1 296 ? 11.618 1.399 -6.365 1.00 96.25 296 ASP A O 1
ATOM 2400 N N . ILE A 1 297 ? 13.592 0.566 -7.011 1.00 96.25 297 ILE A N 1
ATOM 2401 C CA . ILE A 1 297 ? 13.210 -0.838 -6.800 1.00 96.25 297 ILE A CA 1
ATOM 2402 C C . ILE A 1 297 ? 12.823 -1.099 -5.346 1.00 96.25 297 ILE A C 1
ATOM 2404 O O . ILE A 1 297 ? 11.812 -1.749 -5.089 1.00 96.25 297 ILE A O 1
ATOM 2408 N N . VAL A 1 298 ? 13.611 -0.608 -4.387 1.00 97.88 298 VAL A N 1
ATOM 2409 C CA . VAL A 1 298 ? 13.351 -0.844 -2.964 1.00 97.88 298 VAL A CA 1
ATOM 2410 C C . VAL A 1 298 ? 12.004 -0.258 -2.555 1.00 97.88 298 VAL A C 1
ATOM 2412 O O . VAL A 1 298 ? 11.192 -0.962 -1.959 1.00 97.88 298 VAL A O 1
ATOM 2415 N N . PHE A 1 299 ? 11.738 1.004 -2.887 1.00 97.75 299 PHE A N 1
ATOM 2416 C CA . PHE A 1 299 ? 10.506 1.674 -2.474 1.00 97.75 299 PHE A CA 1
ATOM 2417 C C . PHE A 1 299 ? 9.272 1.168 -3.227 1.00 97.75 299 PHE A C 1
ATOM 2419 O O . PHE A 1 299 ? 8.236 0.972 -2.592 1.00 97.75 299 PHE A O 1
ATOM 2426 N N . SER A 1 300 ? 9.388 0.874 -4.525 1.00 96.31 300 SER A N 1
ATOM 2427 C CA . SER A 1 300 ? 8.283 0.299 -5.306 1.00 96.31 300 SER A CA 1
ATOM 2428 C C . SER A 1 300 ? 7.935 -1.124 -4.857 1.00 96.31 300 SER A C 1
ATOM 2430 O O . SER A 1 300 ? 6.763 -1.456 -4.701 1.00 96.31 300 SER A O 1
ATOM 2432 N N . CYS A 1 301 ? 8.928 -1.968 -4.553 1.00 97.06 301 CYS A N 1
ATOM 2433 C CA . CYS A 1 301 ? 8.668 -3.328 -4.074 1.00 97.06 301 CYS A CA 1
ATOM 2434 C C . CYS A 1 301 ? 8.146 -3.371 -2.627 1.00 97.06 301 CYS A C 1
ATOM 2436 O O . CYS A 1 301 ? 7.540 -4.367 -2.235 1.00 97.06 301 CYS A O 1
ATOM 2438 N N . LEU A 1 302 ? 8.369 -2.323 -1.824 1.00 96.81 302 LEU A N 1
ATOM 2439 C CA . LEU A 1 302 ? 7.894 -2.224 -0.437 1.00 96.81 302 LEU A CA 1
ATOM 2440 C C . LEU A 1 302 ? 6.466 -1.674 -0.297 1.00 96.81 302 LEU A C 1
ATOM 2442 O O . LEU A 1 302 ? 5.974 -1.567 0.829 1.00 96.81 302 LEU A O 1
ATOM 2446 N N . GLU A 1 303 ? 5.775 -1.373 -1.399 1.00 96.38 303 GLU A N 1
ATOM 2447 C CA . GLU A 1 303 ? 4.420 -0.806 -1.385 1.00 96.38 303 GLU A CA 1
ATOM 2448 C C . GLU A 1 303 ? 3.446 -1.619 -0.514 1.00 96.38 303 GLU A C 1
ATOM 2450 O O . GLU A 1 303 ? 2.868 -1.073 0.427 1.00 96.38 303 GLU A O 1
ATOM 2455 N N . GLY A 1 304 ? 3.358 -2.940 -0.709 1.00 96.81 304 GLY A N 1
ATOM 2456 C CA . GLY A 1 304 ? 2.473 -3.802 0.087 1.00 96.81 304 GLY A CA 1
ATOM 2457 C C . GLY A 1 304 ? 2.825 -3.842 1.582 1.00 96.81 304 GLY A C 1
ATOM 2458 O O . GLY A 1 304 ? 1.941 -3.952 2.434 1.00 96.81 304 GLY A O 1
ATOM 2459 N N . MET A 1 305 ? 4.105 -3.671 1.939 1.00 97.88 305 MET A N 1
ATOM 2460 C CA . MET A 1 305 ? 4.526 -3.535 3.340 1.00 97.88 305 MET A CA 1
ATOM 2461 C C . MET A 1 305 ? 4.062 -2.198 3.931 1.00 97.88 305 MET A C 1
ATOM 2463 O O . MET A 1 305 ? 3.577 -2.162 5.066 1.00 97.88 305 MET A O 1
ATOM 2467 N N . PHE A 1 306 ? 4.172 -1.101 3.177 1.00 97.56 306 PHE A N 1
ATOM 2468 C CA . PHE A 1 306 ? 3.647 0.192 3.609 1.00 97.56 306 PHE A CA 1
ATOM 2469 C C . PHE A 1 306 ? 2.127 0.138 3.776 1.00 97.56 306 PHE A C 1
ATOM 2471 O O . PHE A 1 306 ? 1.621 0.531 4.829 1.00 97.56 306 PHE A O 1
ATOM 2478 N N . VAL A 1 307 ? 1.402 -0.439 2.814 1.00 97.00 307 VAL A N 1
ATOM 2479 C CA . VAL A 1 307 ? -0.052 -0.647 2.898 1.00 97.00 307 VAL A CA 1
ATOM 2480 C C . VAL A 1 307 ? -0.424 -1.487 4.126 1.00 97.00 307 VAL A C 1
ATOM 2482 O O . VAL A 1 307 ? -1.364 -1.134 4.843 1.00 97.00 307 VAL A O 1
ATOM 2485 N N . ALA A 1 308 ? 0.352 -2.524 4.460 1.00 97.56 308 ALA A N 1
ATOM 2486 C CA . ALA A 1 308 ? 0.161 -3.301 5.686 1.00 97.56 308 ALA A CA 1
ATOM 2487 C C . ALA A 1 308 ? 0.337 -2.472 6.956 1.00 97.56 308 ALA A C 1
ATOM 2489 O O . ALA A 1 308 ? -0.508 -2.542 7.853 1.00 97.56 308 ALA A O 1
ATOM 2490 N N . GLY A 1 309 ? 1.387 -1.653 7.036 1.00 96.06 309 GLY A N 1
ATOM 2491 C CA . GLY A 1 309 ? 1.593 -0.746 8.167 1.00 96.06 309 GLY A CA 1
ATOM 2492 C C . GLY A 1 309 ? 0.380 0.158 8.401 1.00 96.06 309 GLY A C 1
ATOM 2493 O O . GLY A 1 309 ? -0.047 0.384 9.537 1.00 96.06 309 GLY A O 1
ATOM 2494 N N . VAL A 1 310 ? -0.253 0.609 7.323 1.00 94.69 310 VAL A N 1
ATOM 2495 C CA . VAL A 1 310 ? -1.426 1.482 7.405 1.00 94.69 310 VAL A CA 1
ATOM 2496 C C . VAL A 1 310 ? -2.706 0.721 7.727 1.00 94.69 310 VAL A C 1
ATOM 2498 O O . VAL A 1 310 ? -3.529 1.194 8.512 1.00 94.69 310 VAL A O 1
ATOM 2501 N N . PHE A 1 311 ? -2.856 -0.492 7.205 1.00 96.12 311 PHE A N 1
ATOM 2502 C CA . PHE A 1 311 ? -3.946 -1.383 7.583 1.00 96.12 311 PHE A CA 1
ATOM 2503 C C . PHE A 1 311 ? -3.920 -1.703 9.086 1.00 96.12 311 PHE A C 1
ATOM 2505 O O . PHE A 1 311 ? -4.936 -1.569 9.769 1.00 96.12 311 PHE A O 1
ATOM 2512 N N . PHE A 1 312 ? -2.756 -2.060 9.638 1.00 95.56 312 PHE A N 1
ATOM 2513 C CA . PHE A 1 312 ? -2.631 -2.417 11.054 1.00 95.56 312 PHE A CA 1
ATOM 2514 C C . PHE A 1 312 ? -2.717 -1.225 12.008 1.00 95.56 312 PHE A C 1
ATOM 2516 O O . PHE A 1 312 ? -3.082 -1.410 13.168 1.00 95.56 312 PHE A O 1
ATOM 2523 N N . THR A 1 313 ? -2.445 -0.006 11.543 1.00 92.62 313 THR A N 1
ATOM 2524 C CA . THR A 1 313 ? -2.651 1.217 12.337 1.00 92.62 313 THR A CA 1
ATOM 2525 C C . THR A 1 313 ? -4.106 1.704 12.326 1.00 92.62 313 THR A C 1
ATOM 2527 O O . THR A 1 313 ? -4.454 2.638 13.055 1.00 92.62 313 THR A O 1
ATOM 2530 N N . ASP A 1 314 ? -5.005 1.054 11.576 1.00 92.75 314 ASP A N 1
ATOM 2531 C CA . ASP A 1 314 ? -6.428 1.385 11.589 1.00 92.75 314 ASP A CA 1
ATOM 2532 C C . ASP A 1 314 ? -7.065 1.077 12.977 1.00 92.75 314 ASP A C 1
ATOM 2534 O O . ASP A 1 314 ? -6.986 -0.049 13.455 1.00 92.75 314 ASP A O 1
ATOM 2538 N N . PRO A 1 315 ? -7.733 2.022 13.674 1.00 89.38 315 PRO A N 1
ATOM 2539 C CA . PRO A 1 315 ? -8.510 1.844 14.895 1.00 89.38 315 PRO A CA 1
ATOM 2540 C C . PRO A 1 315 ? -9.548 0.733 14.837 1.00 89.38 315 PRO A C 1
ATOM 2542 O O . PRO A 1 315 ? -9.802 0.123 15.866 1.00 89.38 315 PRO A O 1
ATOM 2545 N N . ALA A 1 316 ? -10.172 0.464 13.687 1.00 91.06 316 ALA A N 1
ATOM 2546 C CA . ALA A 1 316 ? -11.060 -0.685 13.545 1.00 91.06 316 ALA A CA 1
ATOM 2547 C C . ALA A 1 316 ? -10.265 -1.981 13.696 1.00 91.06 316 ALA A C 1
ATOM 2549 O O . ALA A 1 316 ? -10.667 -2.839 14.475 1.00 91.06 316 ALA A O 1
ATOM 2550 N N . ILE A 1 317 ? -9.115 -2.078 13.021 1.00 94.50 317 ILE A N 1
ATOM 2551 C CA . ILE A 1 317 ? -8.221 -3.235 13.100 1.00 94.50 317 ILE A CA 1
ATOM 2552 C C . ILE A 1 317 ? -7.602 -3.350 14.490 1.00 94.50 317 ILE A C 1
ATOM 2554 O O . ILE A 1 317 ? -7.705 -4.401 15.103 1.00 94.50 317 ILE A O 1
ATOM 2558 N N . THR A 1 318 ? -7.041 -2.283 15.056 1.00 92.94 318 THR A N 1
ATOM 2559 C CA . THR A 1 318 ? -6.465 -2.309 16.413 1.00 92.94 318 THR A CA 1
ATOM 2560 C C . THR A 1 318 ? -7.522 -2.576 17.489 1.00 92.94 318 THR A C 1
ATOM 2562 O O . THR A 1 318 ? -7.259 -3.320 18.434 1.00 92.94 318 THR A O 1
ATOM 2565 N N . SER A 1 319 ? -8.744 -2.046 17.357 1.00 90.94 319 SER A N 1
ATOM 2566 C CA . SER A 1 319 ? -9.861 -2.379 18.255 1.00 90.94 319 SER A CA 1
ATOM 2567 C C . SER A 1 319 ? -10.290 -3.837 18.105 1.00 90.94 319 SER A C 1
ATOM 2569 O O . SER A 1 319 ? -10.627 -4.479 19.100 1.00 90.94 319 SER A O 1
ATOM 2571 N N . PHE A 1 320 ? -10.309 -4.359 16.882 1.00 94.00 320 PHE A N 1
ATOM 2572 C CA . PHE A 1 320 ? -10.628 -5.752 16.604 1.00 94.00 320 PHE A CA 1
ATOM 2573 C C . PHE A 1 320 ? -9.540 -6.689 17.158 1.00 94.00 320 PHE A C 1
ATOM 2575 O O . PHE A 1 320 ? -9.857 -7.626 17.888 1.00 94.00 320 PHE A O 1
ATOM 2582 N N . MET A 1 321 ? -8.265 -6.384 16.913 1.00 92.94 321 MET A N 1
ATOM 2583 C CA . MET A 1 321 ? -7.110 -7.132 17.414 1.00 92.94 321 MET A CA 1
ATOM 2584 C C . MET A 1 321 ? -7.054 -7.117 18.939 1.00 92.94 321 MET A C 1
ATOM 2586 O O . MET A 1 321 ? -6.916 -8.171 19.543 1.00 92.94 321 MET A O 1
ATOM 2590 N N . SER A 1 322 ? -7.240 -5.959 19.579 1.00 91.88 322 SER A N 1
ATOM 2591 C CA . SER A 1 322 ? -7.271 -5.866 21.047 1.00 91.88 322 SER A CA 1
ATOM 2592 C C . SER A 1 322 ? -8.454 -6.615 21.661 1.00 91.88 322 SER A C 1
ATOM 2594 O O . SER A 1 322 ? -8.283 -7.282 22.676 1.00 91.88 322 SER A O 1
ATOM 2596 N N . SER A 1 323 ? -9.635 -6.571 21.036 1.00 91.94 323 SER A N 1
ATOM 2597 C CA . SER A 1 323 ? -10.805 -7.328 21.509 1.00 91.94 323 SER A CA 1
ATOM 2598 C C . SER A 1 323 ? -10.611 -8.838 21.336 1.00 91.94 323 SER A C 1
ATOM 2600 O O . SER A 1 323 ? -10.948 -9.610 22.230 1.00 91.94 323 SER A O 1
ATOM 2602 N N . THR A 1 324 ? -10.027 -9.259 20.212 1.00 92.25 324 THR A N 1
ATOM 2603 C CA . THR A 1 324 ? -9.704 -10.666 19.934 1.00 92.25 324 THR A CA 1
ATOM 2604 C C . THR A 1 324 ? -8.634 -11.176 20.893 1.00 92.25 324 THR A C 1
ATOM 2606 O O . THR A 1 324 ? -8.794 -12.239 21.489 1.00 92.25 324 THR A O 1
ATOM 2609 N N . TYR A 1 325 ? -7.583 -10.382 21.106 1.00 92.50 325 TYR A N 1
ATOM 2610 C CA . TYR A 1 325 ? -6.517 -10.671 22.056 1.00 92.50 325 TYR A CA 1
ATOM 2611 C C . TYR A 1 325 ? -7.051 -10.786 23.484 1.00 92.50 325 TYR A C 1
ATOM 2613 O O . TYR A 1 325 ? -6.730 -11.754 24.163 1.00 92.50 325 TYR A O 1
ATOM 2621 N N . ALA A 1 326 ? -7.911 -9.861 23.923 1.00 91.62 326 ALA A N 1
ATOM 2622 C CA . ALA A 1 326 ? -8.544 -9.928 25.238 1.00 91.62 326 ALA A CA 1
ATOM 2623 C C . ALA A 1 326 ? -9.376 -11.210 25.401 1.00 91.62 326 ALA A C 1
ATOM 2625 O O . ALA A 1 326 ? -9.234 -11.900 26.405 1.00 91.62 326 ALA A O 1
ATOM 2626 N N . GLY A 1 327 ? -10.165 -11.590 24.390 1.00 91.25 327 GLY A N 1
ATOM 2627 C CA . GLY A 1 327 ? -10.934 -12.837 24.424 1.00 91.2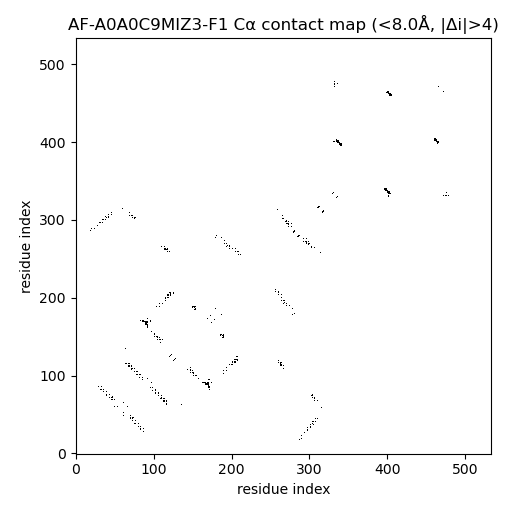5 327 GLY A CA 1
ATOM 2628 C C . GLY A 1 327 ? -10.056 -14.094 24.444 1.00 91.25 327 GLY A C 1
ATOM 2629 O O . GLY A 1 327 ? -10.385 -15.077 25.108 1.00 91.25 327 GLY A O 1
ATOM 2630 N N . TRP A 1 328 ? -8.919 -14.086 23.743 1.00 92.88 328 TRP A N 1
ATOM 2631 C CA . TRP A 1 328 ? -7.940 -15.175 23.818 1.00 92.88 328 TRP A CA 1
ATOM 2632 C C . TRP A 1 328 ? -7.239 -15.219 25.172 1.00 92.88 328 TRP A C 1
ATOM 2634 O O . TRP A 1 328 ? -7.057 -16.302 25.718 1.00 92.88 328 TRP A O 1
ATOM 2644 N N . TYR A 1 329 ? -6.881 -14.065 25.726 1.00 93.69 329 TYR A N 1
ATOM 2645 C CA . TYR A 1 329 ? -6.256 -13.957 27.036 1.00 93.69 329 TYR A CA 1
ATOM 2646 C C . TYR A 1 329 ? -7.190 -14.462 28.139 1.00 93.69 329 TYR A C 1
ATOM 2648 O O . TYR A 1 329 ? -6.810 -15.344 28.904 1.00 93.69 329 TYR A O 1
ATOM 2656 N N . GLU A 1 330 ? -8.442 -14.008 28.164 1.00 90.62 330 GLU A N 1
ATOM 2657 C CA . GLU A 1 330 ? -9.452 -14.496 29.107 1.00 90.62 330 GLU A CA 1
ATOM 2658 C C . GLU A 1 330 ? -9.611 -16.023 28.993 1.00 90.62 330 GLU A C 1
ATOM 2660 O O . GLU A 1 330 ? -9.553 -16.755 29.982 1.00 90.62 330 GLU A O 1
ATOM 2665 N N . LYS A 1 331 ? -9.720 -16.537 27.762 1.00 89.44 331 LYS A N 1
ATOM 2666 C CA . LYS A 1 331 ? -9.933 -17.966 27.513 1.00 89.44 331 LYS A CA 1
ATOM 2667 C C . LYS A 1 331 ? -8.732 -18.842 27.871 1.00 89.44 331 LYS A C 1
ATOM 2669 O O . LYS A 1 331 ? -8.939 -19.926 28.403 1.00 89.44 331 LYS A O 1
ATOM 2674 N N . TYR A 1 332 ? -7.511 -18.434 27.528 1.00 92.62 332 TYR A N 1
ATOM 2675 C CA . TYR A 1 332 ? -6.312 -19.278 27.632 1.00 92.62 332 TYR A CA 1
ATOM 2676 C C . TYR A 1 332 ? -5.388 -18.912 28.794 1.00 92.62 332 TYR A C 1
ATOM 2678 O O . TYR A 1 332 ? -4.457 -19.665 29.068 1.00 92.62 332 TYR A O 1
ATOM 2686 N N . VAL A 1 333 ? -5.608 -17.792 29.479 1.00 92.00 333 VAL A N 1
ATOM 2687 C CA . VAL A 1 333 ? -4.820 -17.384 30.650 1.00 92.00 333 VAL A CA 1
ATOM 2688 C C . VAL A 1 333 ? -5.690 -17.386 31.898 1.00 92.00 333 VAL A C 1
ATOM 2690 O O . VAL A 1 333 ? -5.392 -18.133 32.822 1.00 92.00 333 VAL A O 1
ATOM 2693 N N . GLU A 1 334 ? -6.784 -16.626 31.920 1.00 90.50 334 GLU A N 1
ATOM 2694 C CA . GLU A 1 334 ? -7.607 -16.488 33.134 1.00 90.50 334 GLU A CA 1
ATOM 2695 C C . GLU A 1 334 ? -8.424 -17.749 33.433 1.00 90.50 334 GLU A C 1
ATOM 2697 O O . GLU A 1 334 ? -8.509 -18.199 34.575 1.00 90.50 334 GLU A O 1
ATOM 2702 N N . GLN A 1 335 ? -8.987 -18.362 32.392 1.00 90.38 335 GLN A N 1
ATOM 2703 C CA . GLN A 1 335 ? -9.774 -19.591 32.502 1.00 90.38 335 GLN A CA 1
ATOM 2704 C C . GLN A 1 335 ? -8.905 -20.857 32.452 1.00 90.38 335 GLN A C 1
ATOM 2706 O O . GLN A 1 335 ? -9.433 -21.968 32.472 1.00 90.38 335 GLN A O 1
ATOM 2711 N N . TYR A 1 336 ? -7.580 -20.735 32.363 1.00 89.44 336 TYR A N 1
ATOM 2712 C CA . TYR A 1 336 ? -6.679 -21.879 32.267 1.00 89.44 336 TYR A CA 1
ATOM 2713 C C . TYR A 1 336 ? -6.308 -22.394 33.658 1.00 89.44 336 TYR A C 1
ATOM 2715 O O . TYR A 1 336 ? -5.612 -21.723 34.417 1.00 89.44 336 TYR A O 1
ATOM 2723 N N . THR A 1 337 ? -6.750 -23.607 33.994 1.00 89.19 337 THR A N 1
ATOM 2724 C CA . THR A 1 337 ? -6.456 -24.235 35.287 1.00 89.19 337 THR A CA 1
ATOM 2725 C C . THR A 1 337 ? -5.963 -25.666 35.120 1.00 89.19 337 THR A C 1
ATOM 2727 O O . THR A 1 337 ? -6.542 -26.461 34.376 1.00 89.19 337 THR A O 1
ATOM 2730 N N . TRP A 1 338 ? -4.921 -26.020 35.869 1.00 84.56 338 TRP A N 1
ATOM 2731 C CA . TRP A 1 338 ? -4.476 -27.401 36.014 1.00 84.56 338 TRP A CA 1
ATOM 2732 C C . TRP A 1 338 ? -5.316 -28.089 37.083 1.00 84.56 338 TRP A C 1
ATOM 2734 O O . TRP A 1 338 ? -5.286 -27.682 38.244 1.00 84.56 338 TRP A O 1
ATOM 2744 N N . VAL A 1 339 ? -6.056 -29.128 36.698 1.00 87.88 339 VAL A N 1
ATOM 2745 C CA . VAL A 1 339 ? -6.797 -29.957 37.652 1.00 87.88 339 VAL A CA 1
ATOM 2746 C C . VAL A 1 339 ? -6.004 -31.251 37.854 1.00 87.88 339 VAL A C 1
ATOM 2748 O O . VAL A 1 339 ? -5.753 -31.963 36.872 1.00 87.88 339 VAL A O 1
ATOM 2751 N N . P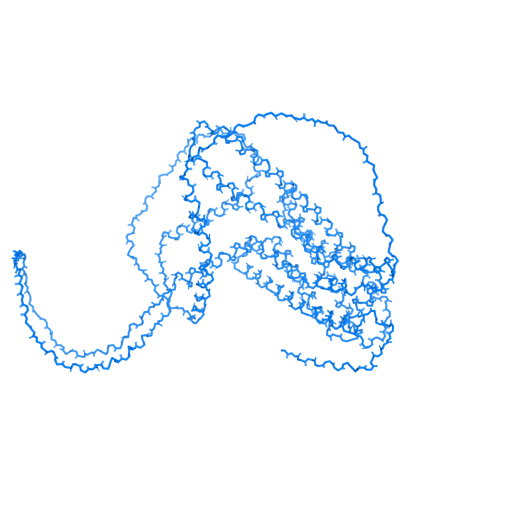RO A 1 340 ? -5.559 -31.559 39.088 1.00 84.00 340 PRO A N 1
ATOM 2752 C CA . PRO A 1 340 ? -4.952 -32.847 39.393 1.00 84.00 340 PRO A CA 1
ATOM 2753 C C . PRO A 1 340 ? -5.968 -33.947 39.094 1.00 84.00 340 PRO A C 1
ATOM 2755 O O . PRO A 1 340 ? -7.082 -33.920 39.621 1.00 84.00 340 PRO A O 1
ATOM 2758 N N . GLN A 1 341 ? -5.614 -34.905 38.239 1.00 80.88 341 GLN A N 1
ATOM 2759 C CA . GLN A 1 341 ? -6.453 -36.077 38.045 1.00 80.88 341 GLN A CA 1
ATOM 2760 C C . GLN A 1 341 ? -6.332 -36.914 39.319 1.00 80.88 341 GLN A C 1
ATOM 2762 O O . GLN A 1 341 ? -5.280 -37.493 39.579 1.00 80.88 341 GLN A O 1
ATOM 2767 N N . ALA A 1 342 ? -7.372 -36.910 40.156 1.00 77.88 342 ALA A N 1
ATOM 2768 C CA . ALA A 1 342 ? -7.432 -37.838 41.273 1.00 77.88 342 ALA A CA 1
ATOM 2769 C C . ALA A 1 342 ? -7.391 -39.244 40.673 1.00 77.88 342 ALA A C 1
ATOM 2771 O O . ALA A 1 342 ? -8.256 -39.598 39.868 1.00 77.88 342 ALA A O 1
ATOM 2772 N N . ASP A 1 343 ? -6.352 -40.009 41.003 1.00 74.12 343 ASP A N 1
ATOM 2773 C CA . ASP A 1 343 ? -6.215 -41.385 40.555 1.00 74.12 343 ASP A CA 1
ATOM 2774 C C . ASP A 1 343 ? -7.393 -42.180 41.131 1.00 74.12 343 ASP A C 1
ATOM 2776 O O . ASP A 1 343 ? -7.341 -42.691 42.246 1.00 74.12 343 ASP A O 1
ATOM 2780 N N . MET A 1 344 ? -8.480 -42.301 40.362 1.00 63.09 344 MET A N 1
ATOM 2781 C CA . MET A 1 344 ? -9.685 -43.073 40.700 1.00 63.09 344 MET A CA 1
ATOM 2782 C C . MET A 1 344 ? -9.426 -44.592 40.745 1.00 63.09 344 MET A C 1
ATOM 2784 O O . MET A 1 344 ? -10.337 -45.405 40.644 1.00 63.09 344 MET A O 1
ATOM 2788 N N . LYS A 1 345 ? -8.165 -44.991 40.917 1.00 60.69 345 LYS A N 1
ATOM 2789 C CA . LYS A 1 345 ? -7.708 -46.368 41.054 1.00 60.69 345 LYS A CA 1
ATOM 2790 C C . LYS A 1 345 ? -7.492 -46.736 42.524 1.00 60.69 345 LYS A C 1
ATOM 2792 O O . LYS A 1 345 ? -6.588 -47.500 42.843 1.00 60.69 345 LYS A O 1
ATOM 2797 N N . ALA A 1 346 ? -8.329 -46.222 43.423 1.00 59.75 346 ALA A N 1
ATOM 2798 C CA . ALA A 1 346 ? -8.602 -46.935 44.661 1.00 59.75 346 ALA A CA 1
ATOM 2799 C C . ALA A 1 346 ? -9.565 -48.067 44.291 1.00 59.75 346 ALA A C 1
ATOM 2801 O O . ALA A 1 346 ? -10.768 -47.856 44.152 1.00 59.75 346 ALA A O 1
ATOM 2802 N N . ALA A 1 347 ? -9.007 -49.252 44.031 1.00 57.41 347 ALA A N 1
ATOM 2803 C CA . ALA A 1 347 ? -9.796 -50.471 43.952 1.00 57.41 347 ALA A CA 1
ATOM 2804 C C . ALA A 1 347 ? -10.705 -50.533 45.193 1.00 57.41 347 ALA A C 1
ATOM 2806 O O . ALA A 1 347 ? -10.212 -50.248 46.290 1.00 57.41 347 ALA A O 1
ATOM 2807 N N . PRO A 1 348 ? -12.001 -50.861 45.053 1.00 59.09 348 PRO A N 1
ATOM 2808 C CA . PRO A 1 348 ? -12.852 -51.083 46.206 1.00 59.09 348 PRO A CA 1
ATOM 2809 C C . PRO A 1 348 ? -12.244 -52.247 46.986 1.00 59.09 348 PRO A C 1
ATOM 2811 O O . PRO A 1 348 ? -12.340 -53.401 46.574 1.00 59.09 348 PRO A O 1
ATOM 2814 N N . ALA A 1 349 ? -11.560 -51.937 48.088 1.00 58.44 349 ALA A N 1
ATOM 2815 C CA . ALA A 1 349 ? -11.286 -52.926 49.106 1.00 58.44 349 ALA A CA 1
ATOM 2816 C C . ALA A 1 349 ? -12.663 -53.392 49.580 1.00 58.44 349 ALA A C 1
ATOM 2818 O O . ALA A 1 349 ? -13.401 -52.646 50.221 1.00 58.44 349 ALA A O 1
ATOM 2819 N N . SER A 1 350 ? -13.034 -54.588 49.142 1.00 54.34 350 SER A N 1
ATOM 2820 C CA . SER A 1 350 ? -14.222 -55.316 49.545 1.00 54.34 350 SER A CA 1
ATOM 2821 C C . SER A 1 350 ? -14.287 -55.367 51.072 1.00 54.34 350 SER A C 1
ATOM 2823 O O . SER A 1 350 ? -13.596 -56.182 51.684 1.00 54.34 350 SER A O 1
ATOM 2825 N N . SER A 1 351 ? -15.092 -54.504 51.696 1.00 50.03 351 SER A N 1
ATOM 2826 C CA . SER A 1 351 ? -15.546 -54.727 53.064 1.00 50.03 351 SER A CA 1
ATOM 2827 C C . SER A 1 351 ? -16.843 -55.542 53.005 1.00 50.03 351 SER A C 1
ATOM 2829 O O . SER A 1 351 ? -17.786 -55.161 52.303 1.00 50.03 351 SER A O 1
ATOM 2831 N N . PRO A 1 352 ? -16.908 -56.702 53.675 1.00 56.94 352 PRO A N 1
ATOM 2832 C CA . PRO A 1 352 ? -18.143 -57.451 53.785 1.00 56.94 352 PRO A CA 1
ATOM 2833 C C . PRO A 1 352 ? -19.040 -56.804 54.848 1.00 56.94 352 PRO A C 1
ATOM 2835 O O . PRO A 1 352 ? -18.627 -56.590 55.983 1.00 56.94 352 PRO A O 1
ATOM 2838 N N . TYR A 1 353 ? -20.258 -56.470 54.424 1.00 55.50 353 TYR A N 1
ATOM 2839 C CA . TYR A 1 353 ? -21.517 -56.503 55.177 1.00 55.50 353 TYR A CA 1
ATOM 2840 C C . TYR A 1 353 ? -21.444 -56.641 56.715 1.00 55.50 353 TYR A C 1
ATOM 2842 O O . TYR A 1 353 ? -21.178 -57.721 57.235 1.00 55.50 353 TYR A O 1
ATOM 2850 N N . SER A 1 354 ? -21.915 -55.615 57.431 1.00 41.47 354 SER A N 1
ATOM 2851 C CA . SER A 1 354 ? -22.717 -55.810 58.648 1.00 41.47 354 SER A CA 1
ATOM 2852 C C . SER A 1 354 ? -23.695 -54.646 58.849 1.00 41.47 354 SER A C 1
ATOM 2854 O O . SER A 1 354 ? -23.297 -53.488 58.954 1.00 41.47 354 SER A O 1
ATOM 2856 N N . SER A 1 355 ? -24.976 -55.011 58.849 1.00 48.72 355 SER A N 1
ATOM 2857 C CA . SER A 1 355 ? -26.195 -54.200 58.988 1.00 48.72 355 SER A CA 1
ATOM 2858 C C . SER A 1 355 ? -26.417 -53.621 60.408 1.00 48.72 355 SER A C 1
ATOM 2860 O O . SER A 1 355 ? -25.656 -53.951 61.314 1.00 48.72 355 SER A O 1
ATOM 2862 N N . PRO A 1 356 ? -27.461 -52.784 60.619 1.00 60.38 356 PRO A N 1
ATOM 2863 C CA . PRO A 1 356 ? -27.537 -51.758 61.658 1.00 60.38 356 PRO A CA 1
ATOM 2864 C C . PRO A 1 356 ? -28.485 -52.104 62.818 1.00 60.38 356 PRO A C 1
ATOM 2866 O O . PRO A 1 356 ? -29.429 -52.866 62.634 1.00 60.38 356 PRO A O 1
ATOM 2869 N N . CYS A 1 357 ? -28.316 -51.447 63.971 1.00 35.12 357 CYS A N 1
ATOM 2870 C CA . CYS A 1 357 ? -29.420 -51.072 64.868 1.00 35.12 357 CYS A CA 1
ATOM 2871 C C . CYS A 1 357 ? -28.919 -50.160 66.002 1.00 35.12 357 CYS A C 1
ATOM 2873 O O . CYS A 1 357 ? -27.791 -50.325 66.456 1.00 35.12 357 CYS A O 1
ATOM 2875 N N . GLY A 1 358 ? -29.777 -49.270 66.512 1.00 33.00 358 GLY A N 1
ATOM 2876 C CA . GLY A 1 358 ? -29.634 -48.755 67.883 1.00 33.00 358 GLY A CA 1
ATOM 2877 C C . GLY A 1 358 ? -29.565 -47.238 68.053 1.00 33.00 358 GLY A C 1
ATOM 2878 O O . GLY A 1 358 ? -28.493 -46.658 68.143 1.00 33.00 358 GLY A O 1
ATOM 2879 N N . SER A 1 359 ? -30.752 -46.636 68.118 1.00 40.28 359 SER A N 1
ATOM 2880 C CA . SER A 1 359 ? -31.200 -45.599 69.064 1.00 40.28 359 SER A CA 1
ATOM 2881 C C . SER A 1 359 ? -30.204 -44.901 70.015 1.00 40.28 359 SER A C 1
ATOM 2883 O O . SER A 1 359 ? -29.450 -45.551 70.732 1.00 40.28 359 SER A O 1
ATOM 2885 N N . SER A 1 360 ? -30.450 -43.594 70.173 1.00 36.25 360 SER A N 1
ATOM 2886 C CA . SER A 1 360 ? -30.591 -42.853 71.446 1.00 36.25 360 SER A CA 1
ATOM 2887 C C . SER A 1 360 ? -29.719 -41.604 71.593 1.00 36.25 360 SER A C 1
ATOM 2889 O O . SER A 1 360 ? -28.496 -41.636 71.579 1.00 36.25 360 SER A O 1
ATOM 2891 N N . GLN A 1 361 ? -30.457 -40.498 71.737 1.00 39.28 361 GLN A N 1
ATOM 2892 C CA . GLN A 1 361 ? -30.222 -39.276 72.511 1.00 39.28 361 GLN A CA 1
ATOM 2893 C C . GLN A 1 361 ? -28.962 -39.252 73.399 1.00 39.28 361 GLN A C 1
ATOM 2895 O O . GLN A 1 361 ? -28.687 -40.218 74.100 1.00 39.28 361 GLN A O 1
ATOM 2900 N N . THR A 1 362 ? -28.310 -38.087 73.524 1.00 34.88 362 THR A N 1
ATOM 2901 C CA . THR A 1 362 ? -28.360 -37.254 74.751 1.00 34.88 362 THR A CA 1
ATOM 2902 C C . THR A 1 362 ? -27.597 -35.935 74.552 1.00 34.88 362 THR A C 1
ATOM 2904 O O . THR A 1 362 ? -26.613 -35.834 73.825 1.00 34.88 362 THR A O 1
ATOM 2907 N N . MET A 1 363 ? -28.147 -34.903 75.183 1.00 34.94 363 MET A N 1
ATOM 2908 C CA . MET A 1 363 ? -27.777 -33.493 75.195 1.00 34.94 363 MET A CA 1
ATOM 2909 C C . MET A 1 363 ? -26.630 -33.184 76.190 1.00 34.94 363 MET A C 1
ATOM 2911 O O . MET A 1 363 ? -26.694 -33.621 77.332 1.00 34.94 363 MET A O 1
ATOM 2915 N N . LYS A 1 364 ? -25.753 -32.240 75.794 1.00 33.78 364 LYS A N 1
ATOM 2916 C CA . LYS A 1 364 ? -25.177 -31.121 76.598 1.00 33.78 364 LYS A CA 1
ATOM 2917 C C . LYS A 1 364 ? -23.971 -31.351 77.571 1.00 33.78 364 LYS A C 1
ATOM 2919 O O . LYS A 1 364 ? -23.623 -32.489 77.838 1.00 33.78 364 LYS A O 1
ATOM 2924 N N . PRO A 1 365 ? -23.249 -30.261 77.975 1.00 50.22 365 PRO A N 1
ATOM 2925 C CA . PRO A 1 365 ? -21.771 -30.123 78.008 1.00 50.22 365 PRO A CA 1
ATOM 2926 C C . PRO A 1 365 ? -21.273 -29.784 79.449 1.00 50.22 365 PRO A C 1
ATOM 2928 O O . PRO A 1 365 ? -21.895 -30.271 80.385 1.00 50.22 365 PRO A O 1
ATOM 2931 N N . PRO A 1 366 ? -20.391 -28.787 79.711 1.00 60.12 366 PRO A N 1
ATOM 2932 C CA . PRO A 1 366 ? -18.978 -28.530 79.365 1.00 60.12 366 PRO A CA 1
ATOM 2933 C C . PRO A 1 366 ? -18.052 -28.652 80.609 1.00 60.12 366 PRO A C 1
ATOM 2935 O O . PRO A 1 366 ? -18.534 -28.526 81.729 1.00 60.12 366 PRO A O 1
ATOM 2938 N N . THR A 1 367 ? -16.720 -28.745 80.485 1.00 36.22 367 THR A N 1
ATOM 2939 C CA . THR A 1 367 ? -15.820 -28.295 81.579 1.00 36.22 367 THR A CA 1
ATOM 2940 C C . THR A 1 367 ? -14.431 -27.921 81.064 1.00 36.22 367 THR A C 1
ATOM 2942 O O . THR A 1 367 ? -13.773 -28.695 80.375 1.00 36.22 367 THR A O 1
ATOM 2945 N N . ALA A 1 368 ? -14.006 -26.710 81.418 1.00 41.88 368 ALA A N 1
ATOM 2946 C CA . ALA A 1 368 ? -12.647 -26.210 81.305 1.00 41.88 368 ALA A CA 1
ATOM 2947 C C . ALA A 1 368 ? -11.839 -26.592 82.553 1.00 41.88 368 ALA A C 1
ATOM 2949 O O . ALA A 1 368 ? -12.370 -26.513 83.655 1.00 41.88 368 ALA A O 1
ATOM 2950 N N . ALA A 1 369 ? -10.548 -26.884 82.402 1.00 37.38 369 ALA A N 1
ATOM 2951 C CA . ALA A 1 369 ? -9.553 -26.600 83.433 1.00 37.38 369 ALA A CA 1
ATOM 2952 C C . ALA A 1 369 ? -8.156 -26.536 82.806 1.00 37.38 369 ALA A C 1
ATOM 2954 O O . ALA A 1 369 ? -7.705 -27.460 82.135 1.00 37.38 369 ALA A O 1
ATOM 2955 N N . ALA A 1 370 ? -7.506 -25.398 83.029 1.00 40.38 370 ALA A N 1
ATOM 2956 C CA . ALA A 1 370 ? -6.073 -25.198 82.902 1.00 40.38 370 ALA A CA 1
ATOM 2957 C C . ALA A 1 370 ? -5.307 -26.057 83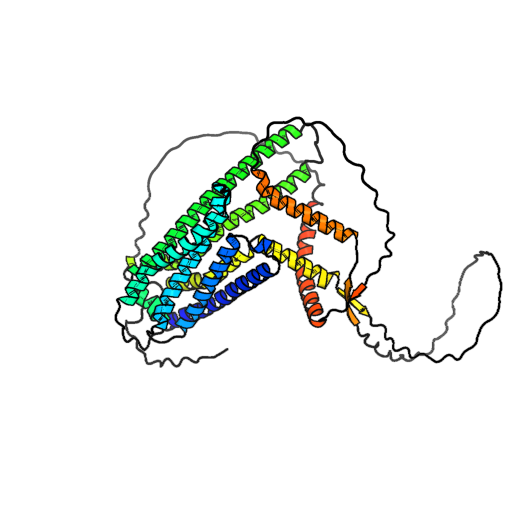.928 1.00 40.38 370 ALA A C 1
ATOM 2959 O O . ALA A 1 370 ? -5.915 -26.491 84.903 1.00 40.38 370 ALA A O 1
ATOM 2960 N N . VAL A 1 371 ? -3.981 -26.203 83.758 1.00 38.62 371 VAL A N 1
ATOM 2961 C CA . VAL A 1 371 ? -2.940 -25.897 84.776 1.00 38.62 371 VAL A CA 1
ATOM 2962 C C . VAL A 1 371 ? -1.578 -26.554 84.440 1.00 38.62 371 VAL A C 1
ATOM 2964 O O . VAL A 1 371 ? -1.474 -27.768 84.322 1.00 38.62 371 VAL A O 1
ATOM 2967 N N . LYS A 1 372 ? -0.565 -25.671 84.367 1.00 32.75 372 LYS A N 1
ATOM 2968 C CA . LYS A 1 372 ? 0.868 -25.747 84.749 1.00 32.75 372 LYS A CA 1
ATOM 2969 C C . LYS A 1 372 ? 1.901 -26.654 84.056 1.00 32.75 372 LYS A C 1
ATOM 2971 O O . LYS A 1 372 ? 1.908 -27.868 84.194 1.00 32.75 372 LYS A O 1
ATOM 2976 N N . ASP A 1 373 ? 2.867 -25.941 83.467 1.00 34.41 373 ASP A N 1
ATOM 2977 C CA . ASP A 1 373 ? 4.274 -25.785 83.887 1.00 34.41 373 ASP A CA 1
ATOM 2978 C C . ASP A 1 373 ? 5.227 -26.988 84.019 1.00 34.41 373 ASP A C 1
ATOM 2980 O O . ASP A 1 373 ? 5.150 -27.799 84.933 1.00 34.41 373 ASP A O 1
ATOM 2984 N N . ASN A 1 374 ? 6.269 -26.863 83.188 1.00 35.97 374 ASN A N 1
ATOM 2985 C CA . ASN A 1 374 ? 7.705 -26.911 83.486 1.00 35.97 374 ASN A CA 1
ATOM 2986 C C . ASN A 1 374 ? 8.451 -28.234 83.751 1.00 35.97 374 ASN A C 1
ATOM 2988 O O . ASN A 1 374 ? 8.350 -28.865 84.793 1.00 35.97 374 ASN A O 1
ATOM 2992 N N . GLN A 1 375 ? 9.434 -28.399 82.854 1.00 35.69 375 GLN A N 1
ATOM 2993 C CA . GLN A 1 375 ? 10.871 -28.577 83.103 1.00 35.69 375 GLN A CA 1
ATOM 2994 C C . GLN A 1 375 ? 11.500 -29.979 83.168 1.00 35.69 375 GLN A C 1
ATOM 2996 O O . GLN A 1 375 ? 11.044 -30.904 83.822 1.00 35.69 375 GLN A O 1
ATOM 3001 N N . HIS A 1 376 ? 12.692 -29.974 82.556 1.00 34.19 376 HIS A N 1
ATOM 3002 C CA . HIS A 1 376 ? 13.871 -30.815 82.748 1.00 34.19 376 HIS A CA 1
ATOM 3003 C C . HIS A 1 376 ? 14.017 -32.131 81.962 1.00 34.19 376 HIS A C 1
ATOM 3005 O O . HIS A 1 376 ? 13.613 -33.210 82.368 1.00 34.19 376 HIS A O 1
ATOM 3011 N N . SER A 1 377 ? 14.719 -31.981 80.829 1.00 39.72 377 SER A N 1
ATOM 3012 C CA . SER A 1 377 ? 15.991 -32.647 80.495 1.00 39.72 377 SER A CA 1
ATOM 3013 C C . SER A 1 377 ? 16.212 -34.081 80.980 1.00 39.72 377 SER A C 1
ATOM 3015 O O . SER A 1 377 ? 16.466 -34.287 82.163 1.00 39.72 377 SER A O 1
ATOM 3017 N N . LEU A 1 378 ? 16.365 -35.011 80.031 1.00 38.81 378 LEU A N 1
ATOM 3018 C CA . LEU A 1 378 ? 17.432 -36.015 80.074 1.00 38.81 378 LEU A CA 1
ATOM 3019 C C . LEU A 1 378 ? 17.676 -36.633 78.692 1.00 38.81 378 LEU A C 1
ATOM 3021 O O . LEU A 1 378 ? 16.755 -36.952 77.944 1.00 38.81 378 LEU A O 1
ATOM 3025 N N . ASN A 1 379 ? 18.966 -36.746 78.381 1.00 44.81 379 ASN A N 1
ATOM 3026 C CA . ASN A 1 379 ? 19.554 -37.394 77.219 1.00 44.81 379 ASN A CA 1
ATOM 3027 C C . ASN A 1 379 ? 18.975 -38.794 76.985 1.00 44.81 379 ASN A C 1
ATOM 3029 O O . ASN A 1 379 ? 19.073 -39.656 77.854 1.00 44.81 379 ASN A O 1
ATOM 3033 N N . ALA A 1 380 ? 18.497 -39.046 75.768 1.00 38.78 380 ALA A N 1
ATOM 3034 C CA . ALA A 1 380 ? 18.343 -40.394 75.247 1.00 38.78 380 ALA A CA 1
ATOM 3035 C C . ALA A 1 380 ? 18.864 -40.437 73.807 1.00 38.78 380 ALA A C 1
ATOM 3037 O O . ALA A 1 380 ? 18.385 -39.756 72.901 1.00 38.78 380 ALA A O 1
ATOM 3038 N N . GLN A 1 381 ? 19.917 -41.222 73.656 1.00 38.66 381 GLN A N 1
ATOM 3039 C CA . GLN A 1 381 ? 20.658 -41.534 72.450 1.00 38.66 381 GLN A CA 1
ATOM 3040 C C . GLN A 1 381 ? 19.731 -42.252 71.454 1.00 38.66 381 GLN A C 1
ATOM 3042 O O . GLN A 1 381 ? 19.282 -43.366 71.712 1.00 38.66 381 GLN A O 1
ATOM 3047 N N . TYR A 1 382 ? 19.409 -41.601 70.332 1.00 37.41 382 TYR A N 1
ATOM 3048 C CA . TYR A 1 382 ? 18.599 -42.210 69.276 1.00 37.41 382 TYR A CA 1
ATOM 3049 C C . TYR A 1 382 ? 19.436 -43.190 68.437 1.00 37.41 382 TYR A C 1
ATOM 3051 O O . TYR A 1 382 ? 20.563 -42.861 68.053 1.00 37.41 382 TYR A O 1
ATOM 3059 N N . PRO A 1 383 ? 18.894 -44.373 68.103 1.00 42.75 383 PRO A N 1
ATOM 3060 C CA . PRO A 1 383 ? 19.532 -45.304 67.192 1.00 42.75 383 PRO A CA 1
ATOM 3061 C C . PRO A 1 383 ? 19.462 -44.780 65.754 1.00 42.75 383 PRO A C 1
ATOM 3063 O O . PRO A 1 383 ? 18.457 -44.224 65.313 1.00 42.75 383 PRO A O 1
ATOM 3066 N N . SER A 1 384 ? 20.558 -44.997 65.031 1.00 46.09 384 SER A N 1
ATOM 3067 C CA . SER A 1 384 ? 20.734 -44.765 63.599 1.00 46.09 384 SER A CA 1
ATOM 3068 C C . SER A 1 384 ? 19.529 -45.245 62.775 1.00 46.09 384 SER A C 1
ATOM 3070 O O . SER A 1 384 ? 19.377 -46.432 62.482 1.00 46.09 384 SER A O 1
ATOM 3072 N N . THR A 1 385 ? 18.657 -44.313 62.384 1.00 42.94 385 THR A N 1
ATOM 3073 C CA . THR A 1 385 ? 17.650 -44.534 61.344 1.00 42.94 385 THR A CA 1
ATOM 3074 C C . THR A 1 385 ? 18.336 -44.534 59.987 1.00 42.94 385 THR A C 1
ATOM 3076 O O . THR A 1 385 ? 18.798 -43.497 59.508 1.00 42.94 385 THR A O 1
ATOM 3079 N N . GLN A 1 386 ? 18.375 -45.707 59.355 1.00 47.53 386 GLN A N 1
ATOM 3080 C CA . GLN A 1 386 ? 18.749 -45.847 57.953 1.00 47.53 386 GLN A CA 1
ATOM 3081 C C . GLN A 1 386 ? 17.903 -44.912 57.069 1.00 47.53 386 GLN A C 1
ATOM 3083 O O . GLN A 1 386 ? 16.703 -44.747 57.319 1.00 47.53 386 GLN A O 1
ATOM 3088 N N . PRO A 1 387 ? 18.486 -44.313 56.015 1.00 49.66 387 PRO A N 1
ATOM 3089 C CA . PRO A 1 387 ? 17.752 -43.444 55.113 1.00 49.66 387 PRO A CA 1
ATOM 3090 C C . PRO A 1 387 ? 16.696 -44.269 54.374 1.00 49.66 387 PRO A C 1
ATOM 3092 O O . PRO A 1 387 ? 16.997 -45.010 53.438 1.00 49.66 387 PRO A O 1
ATOM 3095 N N . VAL A 1 388 ? 15.435 -44.130 54.793 1.00 52.06 388 VAL A N 1
ATOM 3096 C CA . VAL A 1 388 ? 14.279 -44.633 54.051 1.00 52.06 388 VAL A CA 1
ATOM 3097 C C . VAL A 1 388 ? 14.351 -44.025 52.657 1.00 52.06 388 VAL A C 1
ATOM 3099 O O . VAL A 1 388 ? 14.169 -42.821 52.466 1.00 52.06 388 VAL A O 1
ATOM 3102 N N . ARG A 1 389 ? 14.669 -44.879 51.682 1.00 52.91 389 ARG A N 1
ATOM 3103 C CA . ARG A 1 389 ? 14.745 -44.574 50.255 1.00 52.91 389 ARG A CA 1
ATOM 3104 C C . ARG A 1 389 ? 13.374 -44.056 49.816 1.00 52.91 389 ARG A C 1
ATOM 3106 O O . ARG A 1 389 ? 12.487 -44.841 49.484 1.00 52.91 389 ARG A O 1
ATOM 3113 N N . LYS A 1 390 ? 13.179 -42.732 49.883 1.00 53.94 390 LYS A N 1
ATOM 3114 C CA . LYS A 1 390 ? 11.961 -42.048 49.434 1.00 53.94 390 LYS A CA 1
ATOM 3115 C C . LYS A 1 390 ? 11.714 -42.469 47.988 1.00 53.94 390 LYS A C 1
ATOM 3117 O O . LYS A 1 390 ? 12.468 -42.086 47.094 1.00 53.94 390 LYS A O 1
ATOM 3122 N N . LYS A 1 391 ? 10.688 -43.299 47.765 1.00 63.31 391 LYS A N 1
ATOM 3123 C CA . LYS A 1 391 ? 10.206 -43.603 46.415 1.00 63.31 391 LYS A CA 1
ATOM 3124 C C . LYS A 1 391 ? 9.923 -42.263 45.727 1.00 63.31 391 LYS A C 1
ATOM 3126 O O . LYS A 1 391 ? 9.277 -41.416 46.352 1.00 63.31 391 LYS A O 1
ATOM 3131 N N . PRO A 1 392 ? 10.417 -42.040 44.496 1.00 72.25 392 PRO A N 1
ATOM 3132 C CA . PRO A 1 392 ? 10.127 -40.812 43.775 1.00 72.25 392 PRO A CA 1
ATOM 3133 C C . PRO A 1 392 ? 8.602 -40.641 43.715 1.00 72.25 392 PRO A C 1
ATOM 3135 O O . PRO A 1 392 ? 7.906 -41.625 43.439 1.00 72.25 392 PRO A O 1
ATOM 3138 N N . PRO A 1 393 ? 8.073 -39.445 44.034 1.00 72.69 393 PRO A N 1
ATOM 3139 C CA . PRO A 1 393 ? 6.638 -39.209 44.038 1.00 72.69 393 PRO A CA 1
ATOM 3140 C C . PRO A 1 393 ? 6.073 -39.604 42.676 1.00 72.69 393 PRO A C 1
ATOM 3142 O O . PRO A 1 393 ? 6.630 -39.245 41.634 1.00 72.69 393 PRO A O 1
ATOM 3145 N N . ALA A 1 394 ? 4.997 -40.392 42.691 1.00 73.88 394 ALA A N 1
ATOM 3146 C CA . ALA A 1 394 ? 4.306 -40.784 41.475 1.00 73.88 394 ALA A CA 1
ATOM 3147 C C . ALA A 1 394 ? 3.975 -39.516 40.675 1.00 73.88 394 ALA A C 1
ATOM 3149 O O . ALA A 1 394 ? 3.448 -38.548 41.226 1.00 73.88 394 ALA A O 1
ATOM 3150 N N . LYS A 1 395 ? 4.340 -39.494 39.388 1.00 79.44 395 LYS A N 1
ATOM 3151 C CA . LYS A 1 395 ? 4.023 -38.376 38.493 1.00 79.44 395 LYS A CA 1
ATOM 3152 C C . LYS A 1 395 ? 2.501 -38.281 38.367 1.00 79.44 395 LYS A C 1
ATOM 3154 O O . LYS A 1 395 ? 1.912 -39.000 37.563 1.00 79.44 395 LYS A O 1
ATOM 3159 N N . ILE A 1 396 ? 1.885 -37.406 39.161 1.00 76.69 396 ILE A N 1
ATOM 3160 C CA . ILE A 1 396 ? 0.461 -37.078 39.065 1.00 76.69 396 ILE A CA 1
ATOM 3161 C C . ILE A 1 396 ? 0.220 -36.540 37.654 1.00 76.69 396 ILE A C 1
ATOM 3163 O O . ILE A 1 396 ? 0.830 -35.547 37.245 1.00 76.69 396 ILE A O 1
ATOM 3167 N N . LYS A 1 397 ? -0.645 -37.208 36.886 1.00 83.94 397 LYS A N 1
ATOM 3168 C CA . LYS A 1 397 ? -1.052 -36.719 35.567 1.00 83.94 397 LYS A CA 1
ATOM 3169 C C . LYS A 1 397 ? -1.986 -35.529 35.777 1.00 83.94 397 LYS A C 1
ATOM 3171 O O . LYS A 1 397 ? -3.133 -35.683 36.179 1.00 83.94 397 LYS A O 1
ATOM 3176 N N . ALA A 1 398 ? -1.481 -34.325 35.541 1.00 86.31 398 ALA A N 1
ATOM 3177 C CA . ALA A 1 398 ? -2.314 -33.133 35.499 1.00 86.31 398 ALA A CA 1
ATOM 3178 C C . ALA A 1 398 ? -2.986 -33.037 34.124 1.00 86.31 398 ALA A C 1
ATOM 3180 O O . ALA A 1 398 ? -2.325 -33.193 33.093 1.00 86.31 398 ALA A O 1
ATOM 3181 N N . VAL A 1 399 ? -4.291 -32.766 34.107 1.00 89.75 399 VAL A N 1
ATOM 3182 C CA . VAL A 1 399 ? -5.040 -32.533 32.868 1.00 89.75 399 VAL A CA 1
ATOM 3183 C C . VAL A 1 399 ? -5.355 -31.046 32.763 1.00 89.75 399 VAL A C 1
ATOM 3185 O O . VAL A 1 399 ? -5.802 -30.415 33.723 1.00 89.75 399 VAL A O 1
ATOM 3188 N N . VAL A 1 400 ? -5.103 -30.475 31.586 1.00 89.00 400 VAL A N 1
ATOM 3189 C CA . VAL A 1 400 ? -5.416 -29.075 31.295 1.00 89.00 400 VAL A CA 1
ATOM 3190 C C . VAL A 1 400 ? -6.926 -28.918 31.158 1.00 89.00 400 VAL A C 1
ATOM 3192 O O . VAL A 1 400 ? -7.535 -29.512 30.262 1.00 89.00 400 VAL A O 1
ATOM 3195 N N . MET A 1 401 ? -7.528 -28.088 32.007 1.00 92.00 401 MET A N 1
ATOM 3196 C CA . MET A 1 401 ? -8.959 -27.801 31.965 1.00 92.00 401 MET A CA 1
ATOM 3197 C C . MET A 1 401 ? -9.227 -26.299 31.856 1.00 92.00 401 MET A C 1
ATOM 3199 O O . MET A 1 401 ? -8.436 -25.458 32.285 1.00 92.00 401 MET A O 1
ATOM 3203 N N . ARG A 1 402 ? -10.365 -25.968 31.250 1.00 91.12 402 ARG A N 1
ATOM 3204 C CA . ARG A 1 402 ? -10.918 -24.621 31.173 1.00 91.12 402 ARG A CA 1
ATOM 3205 C C . ARG A 1 402 ? -11.905 -24.428 32.320 1.00 91.12 402 ARG A C 1
ATOM 3207 O O . ARG A 1 402 ? -12.928 -25.108 32.355 1.00 91.12 402 ARG A O 1
ATOM 3214 N N . ARG A 1 403 ? -11.629 -23.493 33.225 1.00 89.81 403 ARG A N 1
ATOM 3215 C CA . ARG A 1 403 ? -12.553 -23.056 34.275 1.00 89.81 403 ARG A CA 1
ATOM 3216 C C . ARG A 1 403 ? -13.568 -22.087 33.677 1.00 89.81 403 ARG A C 1
ATOM 3218 O O . ARG A 1 403 ? -13.195 -21.014 33.215 1.00 89.81 403 ARG A O 1
ATOM 3225 N N . VAL A 1 404 ? -14.845 -22.449 33.675 1.00 86.44 404 VAL A N 1
ATOM 3226 C CA . VAL A 1 404 ? -15.933 -21.551 33.274 1.00 86.44 404 VAL A CA 1
ATOM 3227 C C . VAL A 1 404 ? -16.634 -21.059 34.530 1.00 86.44 404 VAL A C 1
ATOM 3229 O O . VAL A 1 404 ? -17.263 -21.839 35.247 1.00 86.44 404 VAL A O 1
ATOM 3232 N N . HIS A 1 405 ? -16.483 -19.760 34.795 1.00 83.88 405 HIS A N 1
ATOM 3233 C CA . HIS A 1 405 ? -17.178 -19.076 35.876 1.00 83.88 405 HIS A CA 1
ATOM 3234 C C . HIS A 1 405 ? -18.501 -18.520 35.344 1.00 83.88 405 HIS A C 1
ATOM 3236 O O . HIS A 1 405 ? -18.503 -17.684 34.440 1.00 83.88 405 HIS A O 1
ATOM 3242 N N . PHE A 1 406 ? -19.627 -18.989 35.880 1.00 77.69 406 PHE A N 1
ATOM 3243 C CA . PHE A 1 406 ? -20.938 -18.412 35.581 1.00 77.69 406 PHE A CA 1
ATOM 3244 C C . PHE A 1 406 ? -21.187 -17.249 36.533 1.00 77.69 406 PHE A C 1
ATOM 3246 O O . PHE A 1 406 ? -21.850 -17.402 37.554 1.00 77.69 406 PHE A O 1
ATOM 3253 N N . ASP A 1 407 ? -20.607 -16.095 36.214 1.00 75.69 407 ASP A N 1
ATOM 3254 C CA . ASP A 1 407 ? -20.899 -14.861 36.934 1.00 75.69 407 ASP A CA 1
ATOM 3255 C C . ASP A 1 407 ? -22.034 -14.111 36.227 1.00 75.69 407 ASP A C 1
ATOM 3257 O O . ASP A 1 407 ? -21.850 -13.500 35.167 1.00 75.69 407 ASP A O 1
ATOM 3261 N N . THR A 1 408 ? -23.234 -14.191 36.800 1.00 75.25 408 THR A N 1
ATOM 3262 C CA . THR A 1 408 ? -24.424 -13.477 36.317 1.00 75.25 408 THR A CA 1
ATOM 3263 C C . THR A 1 408 ? -24.206 -11.962 36.256 1.00 75.25 408 THR A C 1
ATOM 3265 O O . THR A 1 408 ? -24.743 -11.310 35.356 1.00 75.25 408 THR A O 1
ATOM 3268 N N . ASP A 1 409 ? -23.359 -11.396 37.123 1.00 77.12 409 ASP A N 1
ATOM 3269 C CA . ASP A 1 409 ? -23.072 -9.957 37.132 1.00 77.12 409 ASP A CA 1
ATOM 3270 C C . ASP A 1 409 ? -22.111 -9.538 36.018 1.00 77.12 409 ASP A C 1
ATOM 3272 O O . ASP A 1 409 ? -22.257 -8.460 35.427 1.00 77.12 409 ASP A O 1
ATOM 3276 N N . HIS A 1 410 ? -21.160 -10.401 35.656 1.00 69.00 410 HIS A N 1
ATOM 3277 C CA . HIS A 1 410 ? -20.238 -10.127 34.557 1.00 69.00 410 HIS A CA 1
ATOM 3278 C C . HIS A 1 410 ? -20.975 -10.010 33.215 1.00 69.00 410 HIS A C 1
ATOM 3280 O O . HIS A 1 410 ? -20.687 -9.118 32.410 1.00 69.00 410 HIS A O 1
ATOM 3286 N N . HIS A 1 411 ? -21.994 -10.848 33.001 1.00 65.56 411 HIS A N 1
ATOM 3287 C CA . HIS A 1 411 ? -22.822 -10.795 31.796 1.00 65.56 411 HIS A CA 1
ATOM 3288 C C . HIS A 1 411 ? -23.596 -9.470 31.686 1.00 65.56 411 HIS A C 1
ATOM 3290 O O . HIS A 1 411 ? -23.654 -8.863 30.612 1.00 65.56 411 HIS A O 1
ATOM 3296 N N . ASN A 1 412 ? -24.111 -8.962 32.810 1.00 73.88 412 ASN A N 1
ATOM 3297 C CA . ASN A 1 412 ? -24.784 -7.664 32.872 1.00 73.88 412 ASN A CA 1
ATOM 3298 C C . ASN A 1 412 ? -23.816 -6.494 32.613 1.00 73.88 412 ASN A C 1
ATOM 3300 O O . ASN A 1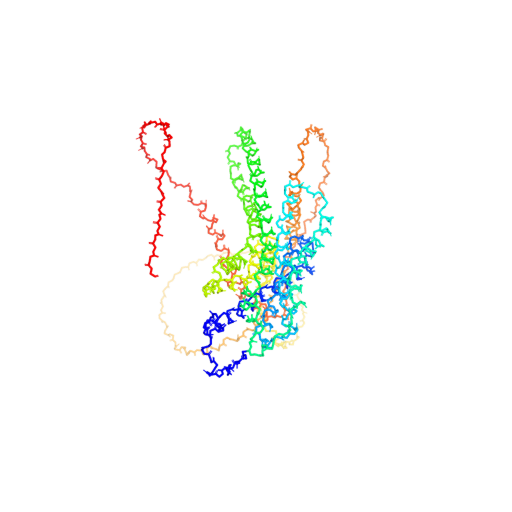 412 ? -24.155 -5.568 31.868 1.00 73.88 412 ASN A O 1
ATOM 3304 N N . ARG A 1 413 ? -22.579 -6.559 33.131 1.00 73.12 413 ARG A N 1
ATOM 3305 C CA . ARG A 1 413 ? -21.535 -5.550 32.866 1.00 73.12 413 ARG A CA 1
ATOM 3306 C C . ARG A 1 413 ? -21.070 -5.523 31.412 1.00 73.12 413 ARG A C 1
ATOM 3308 O O . ARG A 1 413 ? -20.919 -4.436 30.855 1.00 73.12 413 ARG A O 1
ATOM 3315 N N . ILE A 1 414 ? -20.872 -6.679 30.771 1.00 68.31 414 ILE A N 1
ATOM 3316 C CA . ILE A 1 414 ? -20.532 -6.734 29.337 1.00 68.31 414 ILE A CA 1
ATOM 3317 C C . ILE A 1 414 ? -21.655 -6.103 28.509 1.00 68.31 414 ILE A C 1
ATOM 3319 O O . ILE A 1 414 ? -21.383 -5.306 27.607 1.00 68.31 414 ILE A O 1
ATOM 3323 N N . ARG A 1 415 ? -22.917 -6.402 28.843 1.00 68.62 415 ARG A N 1
ATOM 3324 C CA . ARG A 1 415 ? -24.086 -5.840 28.158 1.00 68.62 415 ARG A CA 1
ATOM 3325 C C . ARG A 1 415 ? -24.148 -4.315 28.292 1.00 68.62 415 ARG A C 1
ATOM 3327 O O . ARG A 1 415 ? -24.346 -3.631 27.288 1.00 68.62 415 ARG A O 1
ATOM 3334 N N . GLN A 1 416 ? -23.878 -3.774 29.482 1.00 68.62 416 GLN A N 1
ATOM 3335 C CA . GLN A 1 416 ? -23.755 -2.326 29.692 1.00 68.62 416 GLN A CA 1
ATOM 3336 C C . GLN A 1 416 ? -22.584 -1.715 28.911 1.00 68.62 416 GLN A C 1
ATOM 3338 O O . GLN A 1 416 ? -22.752 -0.692 28.249 1.00 68.62 416 GLN A O 1
ATOM 3343 N N . HIS A 1 417 ? -21.403 -2.339 28.917 1.00 61.06 417 HIS A N 1
ATOM 3344 C CA . HIS A 1 417 ? -20.250 -1.829 28.168 1.00 61.06 417 HIS A CA 1
ATOM 3345 C C . HIS A 1 417 ? -20.481 -1.819 26.653 1.00 61.06 417 HIS A C 1
ATOM 3347 O O . HIS A 1 417 ? -20.036 -0.894 25.967 1.00 61.06 417 HIS A O 1
ATOM 3353 N N . GLN A 1 418 ? -21.191 -2.816 26.124 1.00 64.38 418 GLN A N 1
ATOM 3354 C CA . GLN A 1 418 ? -21.594 -2.843 24.721 1.00 64.38 418 GLN A CA 1
ATOM 3355 C C . GLN A 1 418 ? -22.611 -1.742 24.400 1.00 64.38 418 GLN A C 1
ATOM 3357 O O . GLN A 1 418 ? -22.449 -1.073 23.380 1.00 64.38 418 GLN A O 1
ATOM 3362 N N . GLN A 1 419 ? -23.586 -1.483 25.280 1.00 58.84 419 GLN A N 1
ATOM 3363 C CA . GLN A 1 419 ? -24.513 -0.354 25.128 1.00 58.84 419 GLN A CA 1
ATOM 3364 C C . GLN A 1 419 ? -23.781 0.996 25.137 1.00 58.84 419 GLN A C 1
ATOM 3366 O O . GLN A 1 419 ? -24.015 1.824 24.260 1.00 58.84 419 GLN A O 1
ATOM 3371 N N . ILE A 1 420 ? -22.823 1.201 26.046 1.00 53.78 420 ILE A N 1
ATOM 3372 C CA . ILE A 1 420 ? -22.035 2.445 26.115 1.00 53.78 420 ILE A CA 1
ATOM 3373 C C . ILE A 1 420 ? -21.156 2.622 24.868 1.00 53.78 420 ILE A C 1
ATOM 3375 O O . ILE A 1 420 ? -21.061 3.724 24.328 1.00 53.78 420 ILE A O 1
ATOM 3379 N N . ARG A 1 421 ? -20.535 1.550 24.353 1.00 50.81 421 ARG A N 1
ATOM 3380 C CA . ARG A 1 421 ? -19.748 1.626 23.108 1.00 50.81 421 ARG A CA 1
ATOM 3381 C C . ARG A 1 421 ? -20.619 1.935 21.891 1.00 50.81 421 ARG A C 1
ATOM 3383 O O . ARG A 1 421 ? -20.195 2.726 21.045 1.00 50.81 421 ARG A O 1
ATOM 3390 N N . GLN A 1 422 ? -21.824 1.368 21.815 1.00 48.25 422 GLN A N 1
ATOM 3391 C CA . GLN A 1 422 ? -22.793 1.710 20.769 1.00 48.25 422 GLN A CA 1
ATOM 3392 C C . GLN A 1 422 ? -23.215 3.178 20.862 1.00 48.25 422 GLN A C 1
ATOM 3394 O O . GLN A 1 422 ? -23.200 3.877 19.856 1.00 48.25 422 GLN A O 1
ATOM 3399 N N . LEU A 1 423 ? -23.455 3.691 22.069 1.00 41.94 423 LEU A N 1
ATOM 3400 C CA . LEU A 1 423 ? -23.753 5.108 22.269 1.00 41.94 423 LEU A CA 1
ATOM 3401 C C . LEU A 1 423 ? -22.575 6.009 21.870 1.00 41.94 423 LEU A C 1
ATOM 3403 O O . LEU A 1 423 ? -22.795 6.998 21.189 1.00 41.94 423 LEU A O 1
ATOM 3407 N N . SER A 1 424 ? -21.325 5.639 22.169 1.00 41.59 424 SER A N 1
ATOM 3408 C CA . SER A 1 424 ? -20.147 6.439 21.780 1.00 41.59 424 SER A CA 1
ATOM 3409 C C . SER A 1 424 ? -19.841 6.433 20.276 1.00 41.59 424 SER A C 1
ATOM 3411 O O . SER A 1 424 ? -19.259 7.385 19.760 1.00 41.59 424 SER A O 1
ATOM 3413 N N . THR A 1 425 ? -20.239 5.375 19.561 1.00 43.62 425 THR A N 1
ATOM 3414 C CA . THR A 1 425 ? -20.135 5.330 18.094 1.00 43.62 425 THR A CA 1
ATOM 3415 C C . THR A 1 425 ? -21.244 6.143 17.435 1.00 43.62 425 THR A C 1
ATOM 3417 O O . THR A 1 425 ? -20.994 6.751 16.401 1.00 43.62 425 THR A O 1
ATOM 3420 N N . ILE A 1 426 ? -22.410 6.246 18.078 1.00 37.81 426 ILE A N 1
ATOM 3421 C CA . ILE A 1 426 ? -23.494 7.157 17.690 1.00 37.81 426 ILE A CA 1
ATOM 3422 C C . ILE A 1 426 ? -23.164 8.615 18.079 1.00 37.81 426 ILE A C 1
ATOM 3424 O O . ILE A 1 426 ? -23.553 9.544 17.381 1.00 37.81 426 ILE A O 1
ATOM 3428 N N . SER A 1 427 ? -22.385 8.862 19.141 1.00 31.84 427 SER A N 1
ATOM 3429 C CA . SER A 1 427 ? -22.019 10.225 19.565 1.00 31.84 427 SER A CA 1
ATOM 3430 C C . SER A 1 427 ? -21.139 10.985 18.566 1.00 31.84 427 SER A C 1
ATOM 3432 O O . SER A 1 427 ? -21.176 12.212 18.569 1.00 31.84 427 SER A O 1
ATOM 3434 N N . PHE A 1 428 ? -20.405 10.300 17.680 1.00 41.31 428 PHE A N 1
ATOM 3435 C CA . PHE A 1 428 ? -19.724 10.969 16.562 1.00 41.31 428 PHE A CA 1
ATOM 3436 C C . PHE A 1 428 ? -20.703 11.470 15.486 1.00 41.31 428 PHE A C 1
ATOM 3438 O O . PHE A 1 428 ? -20.394 12.453 14.821 1.00 41.31 428 PHE A O 1
ATOM 3445 N N . ASP A 1 429 ? -21.896 10.874 15.367 1.00 36.62 429 ASP A N 1
ATOM 3446 C CA . ASP A 1 429 ? -22.973 11.394 14.511 1.00 36.62 429 ASP A CA 1
ATOM 3447 C C . ASP A 1 429 ? -23.783 12.515 15.210 1.00 36.62 429 ASP A C 1
ATOM 3449 O O . ASP A 1 429 ? -24.320 13.399 14.545 1.00 36.62 429 ASP A O 1
ATOM 3453 N N . ILE A 1 430 ? -23.823 12.559 16.552 1.00 35.34 430 ILE A N 1
ATOM 3454 C CA . ILE A 1 430 ? -24.603 13.553 17.329 1.00 35.34 430 ILE A CA 1
ATOM 3455 C C . ILE A 1 430 ? -23.930 14.938 17.409 1.00 35.34 430 ILE A C 1
ATOM 3457 O O . ILE A 1 430 ? -24.619 15.939 17.605 1.00 35.34 430 ILE A O 1
ATOM 3461 N N . ALA A 1 431 ? -22.617 15.050 17.183 1.00 37.56 431 ALA A N 1
ATOM 3462 C CA . ALA A 1 431 ? -21.907 16.338 17.215 1.00 37.56 431 ALA A CA 1
ATOM 3463 C C . ALA A 1 431 ? -22.309 17.326 16.088 1.00 37.56 431 ALA A C 1
ATOM 3465 O O . ALA A 1 431 ? -21.792 18.441 16.042 1.00 37.56 431 ALA A O 1
ATOM 3466 N N . THR A 1 432 ? -23.245 16.950 15.205 1.00 42.59 432 THR A N 1
ATOM 3467 C CA . THR A 1 432 ? -23.779 17.796 14.121 1.00 42.59 432 THR A CA 1
ATOM 3468 C C . THR A 1 432 ? -25.206 18.312 14.348 1.00 42.59 432 THR A C 1
ATOM 3470 O O . THR A 1 432 ? -25.768 18.956 13.462 1.00 42.59 432 THR A O 1
ATOM 3473 N N . LEU A 1 433 ? -25.806 18.101 15.526 1.00 35.38 433 LEU A N 1
ATOM 3474 C CA . LEU A 1 433 ? -27.068 18.767 15.860 1.00 35.38 433 LEU A CA 1
ATOM 3475 C C . LEU A 1 433 ? -26.813 20.249 16.189 1.00 35.38 433 LEU A C 1
ATOM 3477 O O . LEU A 1 433 ? -26.117 20.575 17.151 1.00 35.38 433 LEU A O 1
ATOM 3481 N N . SER A 1 434 ? -27.383 21.142 15.370 1.00 36.59 434 SER A N 1
ATOM 3482 C CA . SER A 1 434 ? -27.495 22.583 15.641 1.00 36.59 434 SER A CA 1
ATOM 3483 C C . SER A 1 434 ? -28.032 22.843 17.054 1.00 36.59 434 SER A C 1
ATOM 3485 O O . SER A 1 434 ? -28.797 22.021 17.564 1.00 36.59 434 SER A O 1
ATOM 3487 N N . PRO A 1 435 ? -27.684 23.981 17.689 1.00 37.97 435 PRO A N 1
ATOM 3488 C CA . PRO A 1 435 ? -28.201 24.321 19.007 1.00 37.97 435 PRO A CA 1
ATOM 3489 C C . PRO A 1 435 ? -29.726 24.432 18.926 1.00 37.97 435 PRO A C 1
ATOM 3491 O O . PRO A 1 435 ? -30.269 25.380 18.363 1.00 37.97 435 PRO A O 1
ATOM 3494 N N . VAL A 1 436 ? -30.418 23.421 19.448 1.00 36.62 436 VAL A N 1
ATOM 3495 C CA . VAL A 1 436 ? -31.863 23.465 19.639 1.00 36.62 436 VAL A CA 1
ATOM 3496 C C . VAL A 1 436 ? -32.115 24.505 20.720 1.00 36.62 436 VAL A C 1
ATOM 3498 O O . VAL A 1 436 ? -31.623 24.379 21.842 1.00 36.62 436 VAL A O 1
ATOM 3501 N N . ALA A 1 437 ? -32.841 25.557 20.342 1.00 37.94 437 ALA A N 1
ATOM 3502 C CA . ALA A 1 437 ? -33.366 26.554 21.254 1.00 37.94 437 ALA A CA 1
ATOM 3503 C C . ALA A 1 437 ? -34.060 25.863 22.434 1.00 37.94 437 ALA A C 1
ATOM 3505 O O . ALA A 1 437 ? -34.770 24.871 22.265 1.00 37.94 437 ALA A O 1
ATOM 3506 N N . SER A 1 438 ? -33.816 26.391 23.627 1.00 39.16 438 SER A N 1
ATOM 3507 C CA . SER A 1 438 ? -34.354 25.941 24.905 1.00 39.16 438 SER A CA 1
ATOM 3508 C C . SER A 1 438 ? -35.877 25.789 24.861 1.00 39.16 438 SER A C 1
ATOM 3510 O O . SER A 1 438 ? -36.616 26.747 25.080 1.00 39.16 438 SER A O 1
ATOM 3512 N N . VAL A 1 439 ? -36.354 24.572 24.605 1.00 34.38 439 VAL A N 1
ATOM 3513 C CA . VAL A 1 439 ? -37.742 24.189 24.855 1.00 34.38 439 VAL A CA 1
ATOM 3514 C C . VAL A 1 439 ? -37.806 23.672 26.284 1.00 34.38 439 VAL A C 1
ATOM 3516 O O . VAL A 1 439 ? -37.331 22.579 26.592 1.00 34.38 439 VAL A O 1
ATOM 3519 N N . SER A 1 440 ? -38.383 24.499 27.153 1.00 44.81 440 SER A N 1
ATOM 3520 C CA . SER A 1 440 ? -38.836 24.113 28.485 1.00 44.81 440 SER A CA 1
ATOM 3521 C C . SER A 1 440 ? -39.783 22.915 28.364 1.00 44.81 440 SER A C 1
ATOM 3523 O O . SER A 1 440 ? -40.790 22.991 27.655 1.00 44.81 440 SER A O 1
ATOM 3525 N N . ARG A 1 441 ? -39.456 21.793 29.016 1.00 33.91 441 ARG A N 1
ATOM 3526 C CA . ARG A 1 441 ? -40.375 20.659 29.156 1.00 33.91 441 ARG A CA 1
ATOM 3527 C C . ARG A 1 441 ? -40.482 20.203 30.600 1.00 33.91 441 ARG A C 1
ATOM 3529 O O . ARG A 1 441 ? -39.502 19.832 31.237 1.00 33.91 441 ARG A O 1
ATOM 3536 N N . HIS A 1 442 ? -41.741 20.236 31.015 1.00 33.94 442 HIS A N 1
ATOM 3537 C CA . HIS A 1 442 ? -42.378 19.639 32.170 1.00 33.94 442 HIS A CA 1
ATOM 3538 C C . HIS A 1 442 ? -41.769 18.319 32.650 1.00 33.94 442 HIS A C 1
ATOM 3540 O O . HIS A 1 442 ? -41.557 17.382 31.879 1.00 33.94 442 HIS A O 1
ATOM 3546 N N . HIS A 1 443 ? -41.605 18.256 33.971 1.00 41.31 443 HIS A N 1
ATOM 3547 C CA . HIS A 1 443 ? -41.583 17.032 34.755 1.00 41.31 443 HIS A CA 1
ATOM 3548 C C . HIS A 1 443 ? -42.840 16.203 34.485 1.00 41.31 443 HIS A C 1
ATOM 3550 O O . HIS A 1 443 ? -43.934 16.675 34.773 1.00 41.31 443 HIS A O 1
ATOM 3556 N N . ASP A 1 444 ? -42.672 14.956 34.040 1.00 34.31 444 ASP A N 1
ATOM 3557 C CA . ASP A 1 444 ? -43.656 13.918 34.324 1.00 34.31 444 ASP A CA 1
ATOM 3558 C C . ASP A 1 444 ? -43.039 12.514 34.430 1.00 34.31 444 ASP A C 1
ATOM 3560 O O . ASP A 1 444 ? -42.295 12.050 33.567 1.00 34.31 444 ASP A O 1
ATOM 3564 N N . ARG A 1 445 ? -43.375 11.894 35.566 1.00 38.38 445 ARG A N 1
ATOM 3565 C CA . ARG A 1 445 ? -43.442 10.470 35.938 1.00 38.38 445 ARG A CA 1
ATOM 3566 C C . ARG A 1 445 ? -42.426 9.470 35.364 1.00 38.38 445 ARG A C 1
ATOM 3568 O O . ARG A 1 445 ? -42.565 8.917 34.278 1.00 38.38 445 ARG A O 1
ATOM 3575 N N . GLN A 1 446 ? -41.513 9.084 36.253 1.00 32.81 446 GLN A N 1
ATOM 3576 C CA . GLN A 1 446 ? -40.732 7.848 36.216 1.00 32.81 446 GLN A CA 1
ATOM 3577 C C . GLN A 1 446 ? -41.610 6.656 36.679 1.00 32.81 446 GLN A C 1
ATOM 3579 O O . GLN A 1 446 ? -42.262 6.773 37.720 1.00 32.81 446 GLN A O 1
ATOM 3584 N N . PRO A 1 447 ? -41.659 5.518 35.960 1.00 37.00 447 PRO A N 1
ATOM 3585 C CA . PRO A 1 447 ? -42.352 4.323 36.435 1.00 37.00 447 PRO A CA 1
ATOM 3586 C C . PRO A 1 447 ? -41.525 3.592 37.515 1.00 37.00 447 PRO A C 1
ATOM 3588 O O . PRO A 1 447 ? -40.291 3.629 37.472 1.00 37.00 447 PRO A O 1
ATOM 3591 N N . PRO A 1 448 ? -42.181 2.927 38.484 1.00 38.94 448 PRO A N 1
ATOM 3592 C CA . PRO A 1 448 ? -41.518 2.278 39.609 1.00 38.94 448 PRO A CA 1
ATOM 3593 C C . PRO A 1 448 ? -40.657 1.097 39.147 1.00 38.94 448 PRO A C 1
ATOM 3595 O O . PRO A 1 448 ? -41.095 0.235 38.384 1.00 38.94 448 PRO A O 1
ATOM 3598 N N . SER A 1 449 ? -39.419 1.056 39.640 1.00 37.69 449 SER A N 1
ATOM 3599 C CA . SER A 1 449 ? -38.492 -0.053 39.444 1.00 37.69 449 SER A CA 1
ATOM 3600 C C . SER A 1 449 ? -39.019 -1.305 40.147 1.00 37.69 449 SER A C 1
ATOM 3602 O O . SER A 1 449 ? -39.128 -1.334 41.373 1.00 37.69 449 SER A O 1
ATOM 3604 N N . VAL A 1 450 ? -39.315 -2.350 39.378 1.00 38.66 450 VAL A N 1
ATOM 3605 C CA . VAL A 1 450 ? -39.629 -3.679 39.911 1.00 38.66 450 VAL A CA 1
ATOM 3606 C C . VAL A 1 450 ? -38.345 -4.290 40.475 1.00 38.66 450 VAL A C 1
ATOM 3608 O O . VAL A 1 450 ? -37.384 -4.517 39.739 1.00 38.66 450 VAL A O 1
ATOM 3611 N N . ALA A 1 451 ? -38.317 -4.528 41.787 1.00 44.00 451 ALA A N 1
ATOM 3612 C CA . ALA A 1 451 ? -37.221 -5.209 42.465 1.00 44.00 451 ALA A CA 1
ATOM 3613 C C . ALA A 1 451 ? -37.159 -6.678 42.013 1.00 44.00 451 ALA A C 1
ATOM 3615 O O . ALA A 1 451 ? -38.105 -7.440 42.219 1.00 44.00 451 ALA A O 1
ATOM 3616 N N . MET A 1 452 ? -36.052 -7.072 41.377 1.00 38.84 452 MET A N 1
ATOM 3617 C CA . MET A 1 452 ? -35.775 -8.479 41.084 1.00 38.84 452 MET A CA 1
ATOM 3618 C C . MET A 1 452 ? -35.380 -9.217 42.374 1.00 38.84 452 MET A C 1
ATOM 3620 O O . MET A 1 452 ? -34.633 -8.663 43.182 1.00 38.84 452 MET A O 1
ATOM 3624 N N . PRO A 1 453 ? -35.841 -10.465 42.564 1.00 36.62 453 PRO A N 1
ATOM 3625 C CA . PRO A 1 453 ? -35.532 -11.252 43.748 1.00 36.62 453 PRO A CA 1
ATOM 3626 C C . PRO A 1 453 ? -34.050 -11.643 43.796 1.00 36.62 453 PRO A C 1
ATOM 3628 O O . PRO A 1 453 ? -33.451 -12.048 42.798 1.00 36.62 453 PRO A O 1
ATOM 3631 N N . THR A 1 454 ? -33.471 -11.550 44.989 1.00 42.84 454 THR A N 1
ATOM 3632 C CA . THR A 1 454 ? -32.089 -11.918 45.297 1.00 42.84 454 THR A CA 1
ATOM 3633 C C . THR A 1 454 ? -31.931 -13.439 45.236 1.00 42.84 454 THR A C 1
ATOM 3635 O O . THR A 1 454 ? -32.311 -14.154 46.161 1.00 42.84 454 THR A O 1
ATOM 3638 N N . ILE A 1 455 ? -31.380 -13.958 44.138 1.00 42.84 455 ILE A N 1
ATOM 3639 C CA . ILE A 1 455 ? -31.022 -15.377 44.015 1.00 42.84 455 ILE A CA 1
ATOM 3640 C C . ILE A 1 455 ? -29.681 -15.588 44.731 1.00 42.84 455 ILE A C 1
ATOM 3642 O O . ILE A 1 455 ? -28.654 -15.061 44.304 1.00 42.84 455 ILE A O 1
ATOM 3646 N N . SER A 1 456 ? -29.667 -16.369 45.815 1.00 47.00 456 SER A N 1
ATOM 3647 C CA . SER A 1 456 ? -28.438 -16.789 46.497 1.00 47.00 456 SER A CA 1
ATOM 3648 C C . SER A 1 456 ? -27.684 -17.815 45.637 1.00 47.00 456 SER A C 1
ATOM 3650 O O . SER A 1 456 ? -27.877 -19.027 45.720 1.00 47.00 456 SER A O 1
ATOM 3652 N N . SER A 1 457 ? -26.827 -17.318 44.741 1.00 49.38 457 SER A N 1
ATOM 3653 C CA . SER A 1 457 ? -26.037 -18.158 43.838 1.00 49.38 457 SER A CA 1
ATOM 3654 C C . SER A 1 457 ? -24.961 -18.915 44.631 1.00 49.38 457 SER A C 1
ATOM 3656 O O . SER A 1 457 ? -23.984 -18.335 45.111 1.00 49.38 457 SER A O 1
ATOM 3658 N N . THR A 1 458 ? -25.124 -20.231 44.765 1.00 61.19 458 THR A N 1
ATOM 3659 C CA . THR A 1 458 ? -24.034 -21.119 45.176 1.00 61.19 458 THR A CA 1
ATOM 3660 C C . THR A 1 458 ? -23.050 -21.224 44.011 1.00 61.19 458 THR A C 1
ATOM 3662 O O . THR A 1 458 ? -23.347 -21.786 42.959 1.00 61.19 458 THR A O 1
ATOM 3665 N N . ARG A 1 459 ? -21.881 -20.610 44.195 1.00 67.44 459 ARG A N 1
ATOM 3666 C CA . ARG A 1 459 ? -20.807 -20.429 43.212 1.00 67.44 459 ARG A CA 1
ATOM 3667 C C . ARG A 1 459 ? -20.252 -21.783 42.735 1.00 67.44 459 ARG A C 1
ATOM 3669 O O . ARG A 1 459 ? -19.362 -22.341 43.371 1.00 67.44 459 ARG A O 1
ATOM 3676 N N . ARG A 1 460 ? -20.790 -22.339 41.644 1.00 80.69 460 ARG A N 1
ATOM 3677 C CA . ARG A 1 460 ? -20.286 -23.581 41.028 1.00 80.69 460 ARG A CA 1
ATOM 3678 C C . ARG A 1 460 ? -19.389 -23.252 39.839 1.00 80.69 460 ARG A C 1
ATOM 3680 O O . ARG A 1 460 ? -19.868 -22.797 38.805 1.00 80.69 460 ARG A O 1
ATOM 3687 N N . ASP A 1 461 ? -18.096 -23.521 39.985 1.00 86.94 461 ASP A N 1
ATOM 3688 C CA . ASP A 1 461 ? -17.166 -23.535 38.857 1.00 86.94 461 ASP A CA 1
ATOM 3689 C C . ASP A 1 461 ? -17.328 -24.838 38.075 1.00 86.94 461 ASP A C 1
ATOM 3691 O O . ASP A 1 461 ? -17.325 -25.923 38.660 1.00 86.94 461 ASP A O 1
ATOM 3695 N N . ILE A 1 462 ? -17.437 -24.739 36.751 1.00 90.06 462 ILE A N 1
ATOM 3696 C CA . ILE A 1 462 ? -17.468 -25.908 35.870 1.00 90.06 462 ILE A CA 1
ATOM 3697 C C . ILE A 1 462 ? -16.129 -25.994 35.140 1.00 90.06 462 ILE A C 1
ATOM 3699 O O . ILE A 1 462 ? -15.694 -25.028 34.511 1.00 90.06 462 ILE A O 1
ATOM 3703 N N . TYR A 1 463 ? -15.477 -27.154 35.211 1.00 91.88 463 TYR A N 1
ATOM 3704 C CA . TYR A 1 463 ? -14.237 -27.428 34.489 1.00 91.88 463 TYR A CA 1
ATOM 3705 C C . TYR A 1 463 ? -14.546 -28.212 33.215 1.00 91.88 463 TYR A C 1
ATOM 3707 O O . TYR A 1 463 ? -15.121 -29.297 33.263 1.00 91.88 463 TYR A O 1
ATOM 3715 N N . LEU A 1 464 ? -14.170 -27.655 32.068 1.00 92.06 464 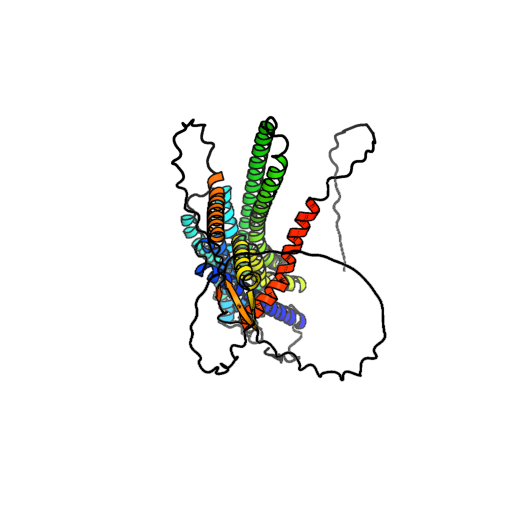LEU A N 1
ATOM 3716 C CA . LEU A 1 464 ? -14.367 -28.259 30.753 1.00 92.06 464 LEU A CA 1
ATOM 3717 C C . LEU A 1 464 ? -13.002 -28.601 30.146 1.00 92.06 464 LEU A C 1
ATOM 3719 O O . LEU A 1 464 ? -12.141 -27.722 30.071 1.00 92.06 464 LEU A O 1
ATOM 3723 N N . PRO A 1 465 ? -12.761 -29.836 29.684 1.00 91.75 465 PRO A N 1
ATOM 3724 C CA . PRO A 1 465 ? -11.513 -30.160 29.007 1.00 91.75 465 PRO A CA 1
ATOM 3725 C C . PRO A 1 465 ? -11.404 -29.390 27.683 1.00 91.75 465 PRO A C 1
ATOM 3727 O O . PRO A 1 465 ? -12.388 -29.199 26.962 1.00 91.75 465 PRO A O 1
ATOM 3730 N N . TYR A 1 466 ? -10.195 -28.950 27.332 1.00 90.31 466 TYR A N 1
ATOM 3731 C CA . TYR A 1 466 ? -9.958 -28.368 26.012 1.00 90.31 466 TYR A CA 1
ATOM 3732 C C . TYR A 1 466 ? -10.043 -29.453 24.938 1.00 90.31 466 TYR A C 1
ATOM 3734 O O . TYR A 1 466 ? -9.428 -30.507 25.073 1.00 90.31 466 TYR A O 1
ATOM 3742 N N . ARG A 1 467 ? -10.723 -29.157 23.821 1.00 93.44 467 ARG A N 1
ATOM 3743 C CA . ARG A 1 467 ? -10.761 -30.053 22.648 1.00 93.44 467 ARG A CA 1
ATOM 3744 C C . ARG A 1 467 ? -9.356 -30.376 22.124 1.00 93.44 467 ARG A C 1
ATOM 3746 O O . ARG A 1 467 ? -9.121 -31.481 21.655 1.00 93.44 467 ARG A O 1
ATOM 3753 N N . PHE A 1 468 ? -8.436 -29.415 22.231 1.00 93.81 468 PHE A N 1
ATOM 3754 C CA . PHE A 1 468 ? -7.038 -29.566 21.838 1.00 93.81 468 PHE A CA 1
ATOM 3755 C C . PHE A 1 468 ? -6.107 -29.021 22.940 1.00 93.81 468 PHE A C 1
ATOM 3757 O O . PHE A 1 468 ? -5.784 -27.829 22.935 1.00 93.81 468 PHE A O 1
ATOM 3764 N N . PRO A 1 469 ? -5.682 -29.857 23.906 1.00 88.50 469 PRO A N 1
ATOM 3765 C CA . PRO A 1 469 ? -4.913 -29.403 25.067 1.00 88.50 469 PRO A CA 1
ATOM 3766 C C . PRO A 1 469 ? -3.525 -28.872 24.691 1.00 88.50 469 PRO A C 1
ATOM 3768 O O . PRO A 1 469 ? -3.085 -27.885 25.266 1.00 88.50 469 PRO A O 1
ATOM 3771 N N . PHE A 1 470 ? -2.868 -29.452 23.679 1.00 91.69 470 PHE A N 1
ATOM 3772 C CA . PHE A 1 470 ? -1.560 -28.986 23.201 1.00 91.69 470 PHE A CA 1
ATOM 3773 C C . PHE A 1 470 ? -1.596 -27.520 22.740 1.00 91.69 470 PHE A C 1
ATOM 3775 O O . PHE A 1 470 ? -0.789 -26.710 23.190 1.00 91.69 470 PHE A O 1
ATOM 3782 N N . PHE A 1 471 ? -2.586 -27.153 21.915 1.00 90.25 471 PHE A N 1
ATOM 3783 C CA . PHE A 1 471 ? -2.760 -25.768 21.476 1.00 90.25 471 PHE A CA 1
ATOM 3784 C C . PHE A 1 471 ? -3.033 -24.837 22.657 1.00 90.25 471 PHE A C 1
ATOM 3786 O O . PHE A 1 471 ? -2.423 -23.775 22.733 1.00 90.25 471 PHE A O 1
ATOM 3793 N N . ALA A 1 472 ? -3.892 -25.236 23.600 1.00 90.69 472 ALA A N 1
ATOM 3794 C CA . ALA A 1 472 ? -4.172 -24.429 24.787 1.00 90.69 472 ALA A CA 1
ATOM 3795 C C . ALA A 1 472 ? -2.898 -24.146 25.602 1.00 90.69 472 ALA A C 1
ATOM 3797 O O . ALA A 1 472 ? -2.677 -23.001 25.985 1.00 90.69 472 ALA A O 1
ATOM 3798 N N . THR A 1 473 ? -2.029 -25.143 25.796 1.00 90.50 473 THR A N 1
ATOM 3799 C CA . THR A 1 473 ? -0.741 -24.970 26.487 1.00 90.50 473 THR A CA 1
ATOM 3800 C C . THR A 1 473 ? 0.203 -24.042 25.719 1.00 90.50 473 THR A C 1
ATOM 3802 O O . THR A 1 473 ? 0.799 -23.147 26.318 1.00 90.50 473 THR A O 1
ATOM 3805 N N . CYS A 1 474 ? 0.321 -24.200 24.394 1.00 91.44 474 CYS A N 1
ATOM 3806 C CA . CYS A 1 474 ? 1.138 -23.310 23.560 1.00 91.44 474 CYS A CA 1
ATOM 3807 C C . CYS A 1 474 ? 0.639 -21.858 23.613 1.00 91.44 474 CYS A C 1
ATOM 3809 O O . CYS A 1 474 ? 1.441 -20.943 23.801 1.00 91.44 474 CYS A O 1
ATOM 3811 N N . PHE A 1 475 ? -0.676 -21.639 23.496 1.00 91.25 475 PHE A N 1
ATOM 3812 C CA . PHE A 1 475 ? -1.279 -20.309 23.604 1.00 91.25 475 PHE A CA 1
ATOM 3813 C C . PHE A 1 475 ? -1.124 -19.724 25.004 1.00 91.25 475 PHE A C 1
ATOM 3815 O O . PHE A 1 475 ? -0.779 -18.554 25.119 1.00 91.25 475 PHE A O 1
ATOM 3822 N N . HIS A 1 476 ? -1.311 -20.519 26.058 1.00 91.94 476 HIS A N 1
ATOM 3823 C CA . HIS A 1 476 ? -1.076 -20.083 27.431 1.00 91.94 476 HIS A CA 1
ATOM 3824 C C . HIS A 1 476 ? 0.369 -19.607 27.617 1.00 91.94 476 HIS A C 1
ATOM 3826 O O . HIS A 1 476 ? 0.591 -18.504 28.110 1.00 91.94 476 HIS A O 1
ATOM 3832 N N . TYR A 1 477 ? 1.357 -20.385 27.164 1.00 92.62 477 TYR A N 1
ATOM 3833 C CA . TYR A 1 477 ? 2.772 -20.016 27.266 1.00 92.62 477 TYR A CA 1
ATOM 3834 C C . TYR A 1 477 ? 3.107 -18.745 26.468 1.00 92.62 477 TYR A C 1
ATOM 3836 O O . TYR A 1 477 ? 3.760 -17.841 26.987 1.00 92.62 477 TYR A O 1
ATOM 3844 N N . MET A 1 478 ? 2.615 -18.638 25.229 1.00 91.19 478 MET A N 1
ATOM 3845 C CA . MET A 1 478 ? 2.770 -17.430 24.410 1.00 91.19 478 MET A CA 1
ATOM 3846 C C . MET A 1 478 ? 2.137 -16.212 25.103 1.00 91.19 478 MET A C 1
ATOM 3848 O O . MET A 1 478 ? 2.809 -15.214 25.355 1.00 91.19 478 MET A O 1
ATOM 3852 N N . LEU A 1 479 ? 0.856 -16.292 25.466 1.00 90.81 479 LEU A N 1
ATOM 3853 C CA . LEU A 1 479 ? 0.092 -15.168 26.014 1.00 90.81 479 LEU A CA 1
ATOM 3854 C C . LEU A 1 479 ? 0.566 -14.744 27.406 1.00 90.81 479 LEU A C 1
ATOM 3856 O O . LEU A 1 479 ? 0.559 -13.555 27.701 1.00 90.81 479 LEU A O 1
ATOM 3860 N N . THR A 1 480 ? 1.019 -15.666 28.255 1.00 90.50 480 THR A N 1
ATOM 3861 C CA . THR A 1 480 ? 1.599 -15.308 29.562 1.00 90.50 480 THR A CA 1
ATOM 3862 C C . THR A 1 480 ? 2.948 -14.613 29.413 1.00 90.50 480 THR A C 1
ATOM 3864 O O . THR A 1 480 ? 3.210 -13.636 30.117 1.00 90.50 480 THR A O 1
ATOM 3867 N N . ARG A 1 481 ? 3.787 -15.054 28.466 1.00 90.56 481 ARG A N 1
ATOM 3868 C CA . ARG A 1 481 ? 5.093 -14.434 28.207 1.00 90.56 481 ARG A CA 1
ATOM 3869 C C . ARG A 1 481 ? 4.963 -13.040 27.588 1.00 90.56 481 ARG A C 1
ATOM 3871 O O . ARG A 1 481 ? 5.693 -12.140 27.994 1.00 90.56 481 ARG A O 1
ATOM 3878 N N . TYR A 1 482 ? 4.032 -12.846 26.652 1.00 86.50 482 TYR A N 1
ATOM 3879 C CA . TYR A 1 482 ? 3.819 -11.551 25.991 1.00 86.50 482 TYR A CA 1
ATOM 3880 C C . TYR A 1 482 ? 2.885 -10.609 26.769 1.00 86.50 482 TYR A C 1
ATOM 3882 O O . TYR A 1 482 ? 3.123 -9.404 26.807 1.00 86.50 482 TYR A O 1
ATOM 3890 N N . GLY A 1 483 ? 1.853 -11.133 27.434 1.00 78.94 483 GLY A N 1
ATOM 3891 C CA . GLY A 1 483 ? 0.842 -10.337 28.134 1.00 78.94 483 GLY A CA 1
ATOM 3892 C C . GLY A 1 483 ? 1.351 -9.643 29.394 1.00 78.94 483 GLY A C 1
ATOM 3893 O O . GLY A 1 483 ? 0.929 -8.524 29.676 1.00 78.94 483 GLY A O 1
ATOM 3894 N N . ARG A 1 484 ? 2.312 -10.245 30.111 1.00 72.81 484 ARG A N 1
ATOM 3895 C CA . ARG A 1 484 ? 2.859 -9.688 31.363 1.00 72.81 484 ARG A CA 1
ATOM 3896 C C . ARG A 1 484 ? 3.534 -8.327 31.177 1.00 72.81 484 ARG A C 1
ATOM 3898 O O . ARG A 1 484 ? 3.547 -7.526 32.105 1.00 72.81 484 ARG A O 1
ATOM 3905 N N . LYS A 1 485 ? 4.070 -8.056 29.983 1.00 69.12 485 LYS A N 1
ATOM 3906 C CA . LYS A 1 485 ? 4.757 -6.794 29.685 1.00 69.12 485 LYS A CA 1
ATOM 3907 C C . LYS A 1 485 ? 3.778 -5.617 29.590 1.00 69.12 485 LYS A C 1
ATOM 3909 O O . LYS A 1 485 ? 4.074 -4.535 30.067 1.00 69.12 485 LYS A O 1
ATOM 3914 N N . HIS A 1 486 ? 2.574 -5.846 29.065 1.00 61.16 486 HIS A N 1
ATOM 3915 C CA . HIS A 1 486 ? 1.615 -4.771 28.795 1.00 61.16 486 HIS A CA 1
ATOM 3916 C C . HIS A 1 486 ? 0.898 -4.253 30.056 1.00 61.16 486 HIS A C 1
ATOM 3918 O O . HIS A 1 486 ? 0.535 -3.075 30.138 1.00 61.16 486 HIS A O 1
ATOM 3924 N N . THR A 1 487 ? 0.680 -5.126 31.043 1.00 58.66 487 THR A N 1
ATOM 3925 C CA . THR A 1 487 ? 0.067 -4.759 32.328 1.00 58.66 487 THR A CA 1
ATOM 3926 C C . THR A 1 487 ? 1.036 -4.012 33.236 1.00 58.66 487 THR A C 1
ATOM 3928 O O . THR A 1 487 ? 0.591 -3.103 33.930 1.00 58.66 487 THR A O 1
ATOM 3931 N N . ALA A 1 488 ? 2.334 -4.333 33.199 1.00 61.84 488 ALA A N 1
ATOM 3932 C CA . ALA A 1 488 ? 3.355 -3.627 33.976 1.00 61.84 488 ALA A CA 1
ATOM 3933 C C . ALA A 1 488 ? 3.447 -2.143 33.575 1.00 61.84 488 ALA A C 1
ATOM 3935 O O . ALA A 1 488 ? 3.295 -1.279 34.435 1.00 61.84 488 ALA A O 1
ATOM 3936 N N . ASP A 1 489 ? 3.527 -1.849 32.272 1.00 56.69 489 ASP A N 1
ATOM 3937 C CA . ASP A 1 489 ? 3.621 -0.470 31.762 1.00 56.69 489 ASP A CA 1
ATOM 3938 C C . ASP A 1 489 ? 2.370 0.364 32.101 1.00 56.69 489 ASP A C 1
ATOM 3940 O O . ASP A 1 489 ? 2.442 1.549 32.438 1.00 56.69 489 ASP A O 1
ATOM 3944 N N . THR A 1 490 ? 1.189 -0.265 32.069 1.00 55.06 490 THR A N 1
ATOM 3945 C CA . THR A 1 490 ? -0.071 0.415 32.412 1.00 55.06 490 THR A CA 1
ATOM 3946 C C . THR A 1 490 ? -0.163 0.697 33.918 1.00 55.06 490 THR A C 1
ATOM 3948 O O . THR A 1 490 ? -0.672 1.743 34.327 1.00 55.06 490 THR A O 1
ATOM 3951 N N . PHE A 1 491 ? 0.346 -0.209 34.759 1.00 46.25 491 PHE A N 1
ATOM 3952 C CA . PHE A 1 491 ? 0.295 -0.078 36.216 1.00 46.25 491 PHE A CA 1
ATOM 3953 C C . PHE A 1 491 ? 1.360 0.894 36.753 1.00 46.25 491 PHE A C 1
ATOM 3955 O O . PHE A 1 491 ? 1.047 1.711 37.617 1.00 46.25 491 PHE A O 1
ATOM 3962 N N . GLU A 1 492 ? 2.575 0.902 36.194 1.00 49.47 492 GLU A N 1
ATOM 3963 C CA . GLU A 1 492 ? 3.630 1.859 36.572 1.00 49.47 492 GLU A CA 1
ATOM 3964 C C . GLU A 1 492 ? 3.261 3.303 36.223 1.00 49.47 492 GLU A C 1
ATOM 3966 O O . GLU A 1 492 ? 3.462 4.195 37.050 1.00 49.47 492 GLU A O 1
ATOM 3971 N N . THR A 1 493 ? 2.621 3.534 35.070 1.00 47.62 493 THR A N 1
ATOM 3972 C CA . THR A 1 493 ? 2.106 4.867 34.695 1.00 47.62 493 THR A CA 1
ATOM 3973 C C . THR A 1 493 ? 0.994 5.339 35.651 1.00 47.62 493 THR A C 1
ATOM 3975 O O . THR A 1 493 ? 0.828 6.533 35.907 1.00 47.62 493 THR A O 1
ATOM 3978 N N . SER A 1 494 ? 0.242 4.398 36.234 1.00 45.94 494 SER A N 1
ATOM 3979 C CA . SER A 1 494 ? -0.807 4.689 37.222 1.00 45.94 494 SER A CA 1
ATOM 3980 C C . SER A 1 494 ? -0.227 5.016 38.606 1.00 45.94 494 SER A C 1
ATOM 3982 O O . SER A 1 494 ? -0.720 5.919 39.283 1.00 45.94 494 SER A O 1
ATOM 3984 N N . LEU A 1 495 ? 0.838 4.319 39.026 1.00 49.38 495 LEU A N 1
ATOM 3985 C CA . LEU A 1 495 ? 1.465 4.529 40.336 1.00 49.38 495 LEU A CA 1
ATOM 3986 C C . LEU A 1 495 ? 2.325 5.797 40.396 1.00 49.38 495 LEU A C 1
ATOM 3988 O O . LEU A 1 495 ? 2.238 6.528 41.380 1.00 49.38 495 LEU A O 1
ATOM 3992 N N . THR A 1 496 ? 3.092 6.115 39.348 1.00 48.84 496 THR A N 1
ATOM 3993 C CA . THR A 1 496 ? 3.947 7.325 39.328 1.00 48.84 496 THR A CA 1
ATOM 3994 C C . THR A 1 496 ? 3.155 8.631 39.342 1.00 48.84 496 THR A C 1
ATOM 3996 O O . THR A 1 496 ? 3.662 9.651 39.798 1.00 48.84 496 THR A O 1
ATOM 3999 N N . THR A 1 497 ? 1.885 8.608 38.933 1.00 46.47 497 THR A N 1
ATOM 4000 C CA . THR A 1 497 ? 1.021 9.796 38.997 1.00 46.47 497 THR A CA 1
ATOM 4001 C C . THR A 1 497 ? 0.447 10.036 40.406 1.00 46.47 497 THR A C 1
ATOM 4003 O O . THR A 1 497 ? -0.090 11.108 40.670 1.00 46.47 497 THR A O 1
ATOM 4006 N N . THR A 1 498 ? 0.571 9.079 41.337 1.00 46.34 498 THR A N 1
ATOM 4007 C CA . THR A 1 498 ? -0.074 9.159 42.665 1.00 46.34 498 THR A CA 1
ATOM 4008 C C . THR A 1 498 ? 0.883 9.589 43.791 1.00 46.34 498 THR A C 1
ATOM 4010 O O . THR A 1 498 ? 0.420 10.012 44.846 1.00 46.34 498 THR A O 1
ATOM 4013 N N . THR A 1 499 ? 2.205 9.570 43.585 1.00 43.28 499 THR A N 1
ATOM 4014 C CA . THR A 1 499 ? 3.203 9.883 44.637 1.00 43.28 499 THR A CA 1
ATOM 4015 C C . THR A 1 499 ? 3.881 11.253 44.530 1.00 43.28 499 THR A C 1
ATOM 4017 O O . THR A 1 499 ? 4.657 11.608 45.412 1.00 43.28 499 THR A O 1
ATOM 4020 N N . ALA A 1 500 ? 3.577 12.070 43.520 1.00 41.06 500 ALA A N 1
ATOM 4021 C CA . ALA A 1 500 ? 4.175 13.400 43.361 1.00 41.06 500 ALA A CA 1
ATOM 4022 C C . ALA A 1 500 ? 3.244 14.524 43.855 1.00 41.06 500 ALA A C 1
ATOM 4024 O O . ALA A 1 500 ? 2.797 15.351 43.063 1.00 41.06 500 ALA A O 1
ATOM 4025 N N . HIS A 1 501 ? 2.914 14.559 45.153 1.00 42.56 501 HIS A N 1
ATOM 4026 C CA . HIS A 1 501 ? 2.347 15.774 45.759 1.00 42.56 501 HIS A CA 1
ATOM 4027 C C . HIS A 1 501 ? 2.559 15.888 47.278 1.00 42.56 501 HIS A C 1
ATOM 4029 O O . HIS A 1 501 ? 1.616 16.144 48.017 1.00 42.56 501 HIS A O 1
ATOM 4035 N N . THR A 1 502 ? 3.809 15.796 47.741 1.00 45.06 502 THR A N 1
ATOM 4036 C CA . THR A 1 502 ? 4.189 16.396 49.034 1.00 45.06 502 THR A CA 1
ATOM 4037 C C . THR A 1 502 ? 5.673 16.766 49.057 1.00 45.06 502 THR A C 1
ATOM 4039 O O . THR A 1 502 ? 6.495 15.989 49.521 1.00 45.06 502 THR A O 1
ATOM 4042 N N . GLN A 1 503 ? 6.032 17.961 48.580 1.00 35.91 503 GLN A N 1
ATOM 4043 C CA . GLN A 1 503 ? 7.117 18.731 49.198 1.00 35.91 503 GLN A CA 1
ATOM 4044 C C . GLN A 1 503 ? 7.068 20.202 48.778 1.00 35.91 503 GLN A C 1
ATOM 4046 O O . GLN A 1 503 ? 6.935 20.541 47.606 1.00 35.91 503 GLN A O 1
ATOM 4051 N N . SER A 1 504 ? 7.115 21.046 49.802 1.00 37.69 504 SER A N 1
ATOM 4052 C CA . SER A 1 504 ? 7.140 22.501 49.790 1.00 37.69 504 SER A CA 1
ATOM 4053 C C . SER A 1 504 ? 8.548 22.945 50.170 1.00 37.69 504 SER A C 1
ATOM 4055 O O . SER A 1 504 ? 9.016 22.511 51.218 1.00 37.69 504 SER A O 1
ATOM 4057 N N . THR A 1 505 ? 9.127 23.859 49.396 1.00 33.84 505 THR A N 1
ATOM 4058 C CA . THR A 1 505 ? 10.146 24.857 49.788 1.00 33.84 505 THR A CA 1
ATOM 4059 C C . THR A 1 505 ? 10.221 25.844 48.614 1.00 33.84 505 THR A C 1
ATOM 4061 O O . THR A 1 505 ? 10.434 25.429 47.480 1.00 33.84 505 THR A O 1
ATOM 4064 N N . VAL A 1 506 ? 9.674 27.058 48.740 1.00 43.88 506 VAL A N 1
ATOM 4065 C CA . VAL A 1 506 ? 10.384 28.292 49.139 1.00 43.88 506 VAL A CA 1
ATOM 4066 C C . VAL A 1 506 ? 11.740 28.398 48.446 1.00 43.88 506 VAL A C 1
ATOM 4068 O O . VAL A 1 506 ? 12.667 27.714 48.851 1.00 43.88 506 VAL A O 1
ATOM 4071 N N . ASP A 1 507 ? 11.830 29.244 47.417 1.00 30.38 507 ASP A N 1
ATOM 4072 C CA . ASP A 1 507 ? 12.825 30.315 47.416 1.00 30.38 507 ASP A CA 1
ATOM 4073 C C . ASP A 1 507 ? 12.505 31.424 46.407 1.00 30.38 507 ASP A C 1
ATOM 4075 O O . ASP A 1 507 ? 12.008 31.224 45.298 1.00 30.38 507 ASP A O 1
ATOM 4079 N N . THR A 1 508 ? 12.768 32.620 46.907 1.00 38.59 508 THR A N 1
ATOM 4080 C CA . THR A 1 508 ? 12.628 33.955 46.343 1.00 38.59 508 THR A CA 1
ATOM 4081 C C . THR A 1 508 ? 13.724 34.207 45.312 1.00 38.59 508 THR A C 1
ATOM 4083 O O . THR A 1 508 ? 14.883 34.002 45.639 1.00 38.59 508 THR A O 1
ATOM 4086 N N . PHE A 1 509 ? 13.412 34.752 44.133 1.00 30.17 509 PHE A N 1
ATOM 4087 C CA . PHE A 1 509 ? 14.344 35.648 43.436 1.00 30.17 509 PHE A CA 1
ATOM 4088 C C . PHE A 1 509 ? 13.593 36.617 42.516 1.00 30.17 509 PHE A C 1
ATOM 4090 O O . PHE A 1 509 ? 12.870 36.236 41.598 1.00 30.17 509 PHE A O 1
ATOM 4097 N N . THR A 1 510 ? 13.770 37.895 42.823 1.00 36.47 510 THR A N 1
ATOM 4098 C CA . THR A 1 510 ? 13.400 39.082 42.053 1.00 36.47 510 THR A CA 1
ATOM 4099 C C . THR A 1 510 ? 14.376 39.319 40.901 1.00 36.47 510 THR A C 1
ATOM 4101 O O . THR A 1 510 ? 15.581 39.226 41.118 1.00 36.47 510 THR A O 1
ATOM 4104 N N . SER A 1 511 ? 13.888 39.763 39.740 1.00 29.56 511 SER A N 1
ATOM 4105 C CA . SER A 1 511 ? 14.532 40.848 38.983 1.00 29.56 511 SER A CA 1
ATOM 4106 C C . SER A 1 511 ? 13.544 41.452 37.989 1.00 29.56 511 SER A C 1
ATOM 4108 O O . SER A 1 511 ? 12.957 40.747 37.170 1.00 29.56 511 SER A O 1
ATOM 4110 N N . ASN A 1 512 ? 13.369 42.763 38.115 1.00 35.34 512 ASN A N 1
ATOM 4111 C CA . ASN A 1 512 ? 12.614 43.634 37.229 1.00 35.34 512 ASN A CA 1
ATOM 4112 C C . ASN A 1 512 ? 13.386 43.928 35.923 1.00 35.34 512 ASN A C 1
ATOM 4114 O O . ASN A 1 512 ? 14.585 43.668 35.835 1.00 35.34 512 ASN A O 1
ATOM 4118 N N . ASP A 1 513 ? 12.644 44.551 34.998 1.00 31.00 513 ASP A N 1
ATOM 4119 C CA . ASP A 1 513 ? 13.060 45.474 33.924 1.00 31.00 513 ASP A CA 1
ATOM 4120 C C . ASP A 1 513 ? 13.237 44.952 32.470 1.00 31.00 513 ASP A C 1
ATOM 4122 O O . ASP A 1 513 ? 14.268 44.405 32.105 1.00 31.00 513 ASP A O 1
ATOM 4126 N N . ILE A 1 514 ? 12.160 45.132 31.662 1.00 32.69 514 ILE A N 1
ATOM 4127 C CA . ILE A 1 514 ? 11.991 46.107 30.530 1.00 32.69 514 ILE A CA 1
ATOM 4128 C C . ILE A 1 514 ? 13.048 46.084 29.375 1.00 32.69 514 ILE A C 1
ATOM 4130 O O . ILE A 1 514 ? 14.227 45.941 29.666 1.00 32.69 514 ILE A O 1
ATOM 4134 N N . PRO A 1 515 ? 12.746 46.404 28.079 1.00 45.69 515 PRO A N 1
ATOM 4135 C CA . PRO A 1 515 ? 11.496 46.433 27.297 1.00 45.69 515 PRO A CA 1
ATOM 4136 C C . PRO A 1 515 ? 11.591 45.825 25.866 1.00 45.69 515 PRO A C 1
ATOM 4138 O O . PRO A 1 515 ? 12.634 45.455 25.335 1.00 45.69 515 PRO A O 1
ATOM 4141 N N . ILE A 1 516 ? 10.428 45.851 25.216 1.00 41.91 516 ILE A N 1
ATOM 4142 C CA . ILE A 1 516 ? 10.152 45.799 23.775 1.00 41.91 516 ILE A CA 1
ATOM 4143 C C . ILE A 1 516 ? 10.914 46.894 22.994 1.00 41.91 516 ILE A C 1
ATOM 4145 O O . ILE A 1 516 ? 10.892 48.058 23.390 1.00 41.91 516 ILE A O 1
ATOM 4149 N N . SER A 1 517 ? 11.453 46.554 21.815 1.00 28.91 517 SER A N 1
ATOM 4150 C CA . SER A 1 517 ? 11.615 47.498 20.699 1.00 28.91 517 SER A CA 1
ATOM 4151 C C . SER A 1 517 ? 11.409 46.804 19.350 1.00 28.91 517 SER A C 1
ATOM 4153 O O . SER A 1 517 ? 11.791 45.651 19.152 1.00 28.91 517 SER A O 1
ATOM 4155 N N . ALA A 1 518 ? 10.758 47.535 18.452 1.00 36.62 518 ALA A N 1
ATOM 4156 C CA . ALA A 1 518 ? 10.408 47.179 17.088 1.00 36.62 518 ALA A CA 1
ATOM 4157 C C . ALA A 1 518 ? 11.429 47.738 16.075 1.00 36.62 518 ALA A C 1
ATOM 4159 O O . ALA A 1 518 ? 12.229 48.609 16.400 1.00 36.62 518 ALA A O 1
ATOM 4160 N N . ASN A 1 519 ? 11.269 47.300 14.821 1.00 34.00 519 ASN A N 1
ATOM 4161 C CA . ASN A 1 519 ? 11.840 47.814 13.567 1.00 34.00 519 ASN A CA 1
ATOM 4162 C C . ASN A 1 519 ? 13.285 47.433 13.203 1.00 34.00 519 ASN A C 1
ATOM 4164 O O . ASN A 1 519 ? 14.256 47.952 13.739 1.00 34.00 519 ASN A O 1
ATOM 4168 N N . SER A 1 520 ? 13.417 46.673 12.113 1.00 30.22 520 SER A N 1
ATOM 4169 C CA . SER A 1 520 ? 14.099 47.156 10.900 1.00 30.22 520 SER A CA 1
ATOM 4170 C C . SER A 1 520 ? 13.842 46.219 9.714 1.00 30.22 520 SER A C 1
ATOM 4172 O O . SER A 1 520 ? 13.854 44.997 9.824 1.00 30.22 520 SER A O 1
ATOM 4174 N N . SER A 1 521 ? 13.537 46.840 8.581 1.00 33.44 521 SER A N 1
ATOM 4175 C CA . SER A 1 521 ? 13.449 46.272 7.235 1.00 33.44 521 SER A CA 1
ATOM 4176 C C . SER A 1 521 ? 14.841 46.318 6.543 1.00 33.44 521 SER A C 1
ATOM 4178 O O . SER A 1 521 ? 15.838 46.535 7.224 1.00 33.44 521 SER A O 1
ATOM 4180 N N . PRO A 1 522 ? 14.965 46.109 5.218 1.00 55.31 522 PRO A N 1
ATOM 4181 C CA . PRO A 1 522 ? 15.552 44.929 4.580 1.00 55.31 522 PRO A CA 1
ATOM 4182 C C . PRO A 1 522 ? 16.955 45.157 3.962 1.00 55.31 522 PRO A C 1
ATOM 4184 O O . PRO A 1 522 ? 17.294 46.260 3.545 1.00 55.31 522 PRO A O 1
ATOM 4187 N N . SER A 1 523 ? 17.737 44.089 3.783 1.00 30.25 523 SER A N 1
ATOM 4188 C CA . SER A 1 523 ? 18.918 44.043 2.895 1.00 30.25 523 SER A CA 1
ATOM 4189 C C . SER A 1 523 ? 19.172 42.578 2.492 1.00 30.25 523 SER A C 1
ATOM 4191 O O . SER A 1 523 ? 19.192 41.687 3.329 1.00 30.25 523 SER A O 1
ATOM 4193 N N . SER A 1 524 ? 18.969 42.221 1.224 1.00 29.34 524 SER A N 1
ATOM 4194 C CA . SER A 1 524 ? 19.932 42.221 0.111 1.00 29.34 524 SER A CA 1
ATOM 4195 C C . SER A 1 524 ? 21.046 41.165 0.216 1.00 29.34 524 SER A C 1
ATOM 4197 O O . SER A 1 524 ? 21.953 41.290 1.026 1.00 29.34 524 SER A O 1
ATOM 4199 N N . SER A 1 525 ? 20.962 40.215 -0.728 1.00 27.56 525 SER A N 1
ATOM 4200 C CA . SER A 1 525 ? 22.039 39.493 -1.431 1.00 27.56 525 SER A CA 1
ATOM 4201 C C . SER A 1 525 ? 22.935 38.528 -0.648 1.00 27.56 525 SER A C 1
ATOM 4203 O O . SER A 1 525 ? 23.666 38.945 0.234 1.00 27.56 525 SER A O 1
ATOM 4205 N N . THR A 1 526 ? 22.999 37.258 -1.076 1.00 27.62 526 THR A N 1
ATOM 4206 C CA . THR A 1 526 ? 24.227 36.639 -1.629 1.00 27.62 526 THR A CA 1
ATOM 4207 C C . THR A 1 526 ? 23.862 35.333 -2.354 1.00 27.62 526 THR A C 1
ATOM 4209 O O . THR A 1 526 ? 23.268 34.425 -1.777 1.00 27.62 526 THR A O 1
ATOM 4212 N N . VAL A 1 527 ? 24.211 35.264 -3.638 1.00 27.91 527 VAL A N 1
ATOM 4213 C CA . VAL A 1 527 ? 24.191 34.069 -4.490 1.00 27.91 527 VAL A CA 1
ATOM 4214 C C . VAL A 1 527 ? 25.522 33.346 -4.289 1.00 27.91 527 VAL A C 1
ATOM 4216 O O . VAL A 1 527 ? 26.569 33.968 -4.443 1.00 27.91 527 VAL A O 1
ATOM 4219 N N . ILE A 1 528 ? 25.493 32.052 -3.966 1.00 27.72 528 ILE A N 1
ATOM 4220 C CA . ILE A 1 528 ? 26.687 31.198 -3.965 1.00 27.72 528 ILE A CA 1
ATOM 4221 C C . ILE A 1 528 ? 26.612 30.303 -5.202 1.00 27.72 528 ILE A C 1
ATOM 4223 O O . ILE A 1 528 ? 25.742 29.441 -5.312 1.00 27.72 528 ILE A O 1
ATOM 4227 N N . VAL A 1 529 ? 27.526 30.556 -6.137 1.00 26.61 529 VAL A N 1
ATOM 4228 C CA . VAL A 1 529 ? 27.869 29.681 -7.259 1.00 26.61 529 VAL A CA 1
ATOM 4229 C C . VAL A 1 529 ? 28.943 28.723 -6.752 1.00 26.61 529 VAL A C 1
ATOM 4231 O O . VAL A 1 529 ? 29.981 29.177 -6.277 1.00 26.61 529 VAL A O 1
ATOM 4234 N N . ILE A 1 530 ? 28.699 27.416 -6.841 1.00 29.81 530 ILE A N 1
ATOM 4235 C CA . ILE A 1 530 ? 29.737 26.395 -6.668 1.00 29.81 530 ILE A CA 1
ATOM 4236 C C . ILE A 1 530 ? 30.003 25.809 -8.050 1.00 29.81 530 ILE A C 1
ATOM 4238 O O . ILE A 1 530 ? 29.154 25.130 -8.626 1.00 29.81 530 ILE A O 1
ATOM 4242 N N . THR A 1 531 ? 31.169 26.142 -8.589 1.00 30.64 531 THR A N 1
ATOM 4243 C CA . THR A 1 531 ? 31.834 25.436 -9.683 1.00 30.64 531 THR A CA 1
ATOM 4244 C C . THR A 1 531 ? 32.684 24.328 -9.072 1.00 30.64 531 THR A C 1
ATOM 4246 O O . THR A 1 531 ? 33.538 24.626 -8.238 1.00 30.64 531 THR A O 1
ATOM 4249 N N . GLU A 1 532 ? 32.485 23.082 -9.491 1.00 32.78 532 GLU A N 1
ATOM 4250 C CA . GLU A 1 532 ? 33.469 22.014 -9.294 1.00 32.78 532 GLU A CA 1
ATOM 4251 C C . GLU A 1 532 ? 33.844 21.432 -10.657 1.00 32.78 532 GLU A C 1
ATOM 4253 O O . GLU A 1 532 ? 33.023 20.824 -11.345 1.00 32.78 532 GLU A O 1
ATOM 4258 N N . ASP A 1 533 ? 35.101 21.681 -11.022 1.00 33.81 533 ASP A N 1
ATOM 4259 C CA . ASP A 1 533 ? 35.872 20.953 -12.019 1.00 33.81 533 ASP A CA 1
ATOM 4260 C C . ASP A 1 533 ? 36.440 19.681 -11.369 1.00 33.81 533 ASP A C 1
ATOM 4262 O O . ASP A 1 533 ? 37.208 19.785 -10.409 1.00 33.81 533 ASP A O 1
ATOM 4266 N N . CYS A 1 534 ? 36.067 18.508 -11.893 1.00 35.94 534 CYS A N 1
ATOM 4267 C CA . CYS A 1 534 ? 36.886 17.296 -12.095 1.00 35.94 534 CYS A CA 1
ATOM 4268 C C . CYS A 1 534 ? 36.027 16.182 -12.710 1.00 35.94 534 CYS A C 1
ATOM 4270 O O . CYS A 1 534 ? 35.000 15.808 -12.096 1.00 35.94 534 CYS A O 1
#

Solvent-accessible surface area (backbone atoms only — not comparable to full-atom values): 31969 Å² total; per-residue (Å²): 137,84,85,78,79,78,86,69,67,92,78,74,67,101,50,90,82,56,90,58,56,72,68,58,51,53,49,53,52,53,51,45,47,54,36,17,52,51,14,32,55,33,16,51,49,51,50,51,53,50,52,50,34,46,74,78,37,43,82,74,48,71,37,68,57,56,48,32,52,49,52,23,30,51,23,37,31,51,31,2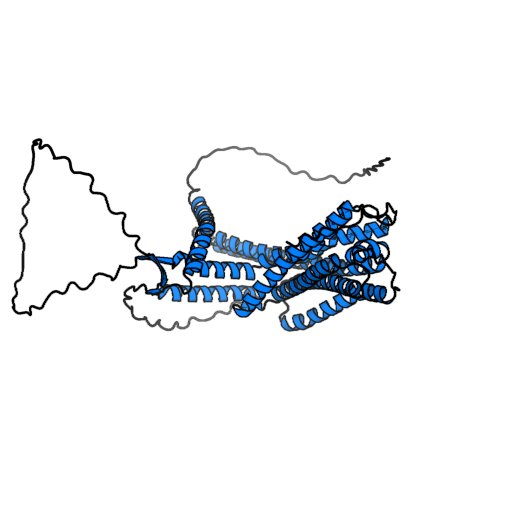3,52,44,53,50,51,31,65,70,37,69,17,84,40,73,64,42,57,53,46,51,53,50,34,53,35,23,52,40,38,25,42,43,31,36,22,49,41,22,45,51,49,24,40,54,74,70,68,56,59,86,65,59,71,64,53,56,68,50,50,57,57,50,43,53,52,50,22,52,62,39,40,45,52,51,52,53,53,61,72,71,54,76,89,67,95,46,70,87,45,40,26,42,50,51,50,69,55,48,42,50,66,77,37,54,66,43,52,52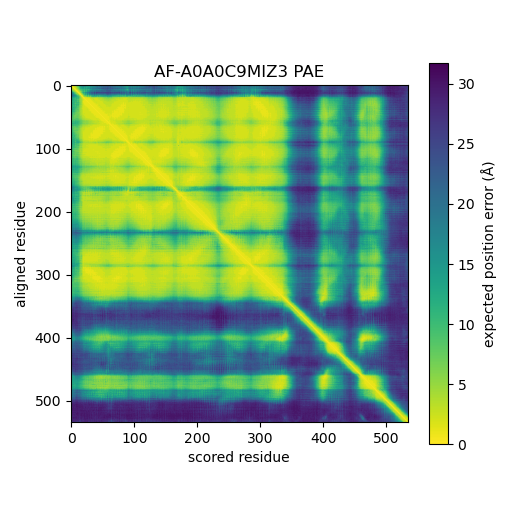,46,39,46,48,46,49,49,51,44,34,51,53,12,45,55,30,21,52,53,37,48,54,50,51,53,51,51,50,50,52,54,50,52,54,52,51,57,53,50,65,69,46,63,82,79,56,88,70,76,55,66,63,58,53,52,56,54,51,50,55,52,50,56,56,48,53,57,54,51,52,48,39,55,46,46,28,42,46,53,41,61,24,39,48,44,48,45,53,51,52,52,47,35,69,73,66,73,49,82,72,58,67,69,53,55,48,48,20,47,53,32,47,31,38,42,26,44,50,52,38,58,55,53,61,67,31,66,70,47,44,50,48,51,50,52,51,48,48,55,48,42,45,56,36,52,75,18,48,41,80,44,74,52,75,75,83,75,68,71,82,78,84,74,81,87,81,87,89,86,83,87,81,87,87,85,88,90,87,84,87,80,88,85,84,84,85,89,82,90,80,94,75,90,78,77,88,76,74,81,76,78,74,71,76,76,76,84,73,59,65,45,65,25,34,50,46,76,83,53,74,66,59,57,55,49,53,54,50,52,50,50,51,51,53,48,58,63,48,46,71,67,54,78,71,67,72,88,73,75,89,73,89,75,80,90,78,84,83,80,84,82,80,83,77,82,87,74,86,76,77,87,65,74,46,77,42,72,52,96,53,51,68,59,46,53,53,47,26,54,50,48,56,68,59,50,57,59,62,54,49,60,57,49,52,62,56,51,65,71,72,72,80,82,84,86,89,78,90,84,90,84,89,81,86,83,89,82,91,84,84,88,83,85,89,82,82,89,84,86,83,84,83,86,82,92,132

Radius of gyration: 37.25 Å; Cα contacts (8 Å, |Δi|>4): 382; chains: 1; bounding box: 80×105×118 Å

pLDDT: mean 76.69, std 23.21, range [26.61, 98.38]

Foldseek 3Di:
DDPPPDCPDPPPDPDPPDLDDPVLVVVLLVLLLVLLVVLLVLLVVLLVVLVVCCVPPVVLSPDLLSVLLNLLSVLSNLLSVLSNVLSPAFWDDPSLLVSLLSNLLSLLLSLLSLLVSLVLLCCCQPVVDPCVPVVSVPVVVVSNVLSCQLSVLSVVVSVPDDDDGPRGGGSCCCRPPVCLLVPLPSLCSSVVSSVVSLVSLVVSLVSSVVSLVVVVVVVVVVVVVVVVVCCVPDPPPPPVVVVVVVVVVVVVSVLSSCSSVLSSVLSCQLCVLVVVQSVCCVVVVGSDDSVSSSSNSNSVSCSSVSSSVSSCSDPSNVVVVVVVLVVLCCFLAVQKDWDFDPPPPPDPPDDDDDDDDDDDDDDDDDDDDDDDDYDDDDDDDDDDDDPPPPDPPDPGDIAIWGKDWPDPVVVVVVVVVVVVVVVVVCVVVVVPDDPDPDDDDDDDDDDDDDDDDDDPDPGDIDIHHDPDRVVSVVSNVVCVVPVVVVVVVVVVVVVVVPPPPDDDDDDDDDDDDDDDDDDDDDDDDDDDDDDDDD

Mean predicted aligned error: 13.32 Å

Sequence (534 aa):
MVTFAPTWGEHALETDVFKYTIKEFVALRQVTLALSSLSLVFSTLIIAVYIYMLMYHRKQANRVSLRCVFLCSVADLLNATLSICITNQRGDSQFCRASSVIIEFANIWSATLLTLVGLNLVLIFVVNVKRRDLLEKLYYPCAVAYTFAGVAMPIHQQATKNLRPFEHYSCWYLKYVEDRTNNIMPWMWYYGFIFFVNIIAVCCSIMAMIKLIQEQRSVQSRMHTINANSEFTSKQTGRHLNKTVRQRHNNVFSKVVMRCTIYPLIPFLANIFGFILQMLITATKKTPSYTLAMLDIVFSCLEGMFVAGVFFTDPAITSFMSSTYAGWYEKYVEQYTWVPQADMKAAPASSPYSSPCGSSQTMKPPTAAAVKDNQHSLNAQYPSTQPVRKKPPAKIKAVVMRRVHFDTDHHNRIRQHQQIRQLSTISFDIATLSPVASVSRHHDRQPPSVAMPTISSTRRDIYLPYRFPFFATCFHYMLTRYGRKHTADTFETSLTTTTAHTQSTVDTFTSNDIPISANSSPSSSTVIVITEDC

Organism: NCBI:txid91626

Secondary structure (DSSP, 8-state):
---------TTS---TT-SS-HHHHHHHHHHHHHHHHHHHHHHHHHHHHHHHHHHH-HHHH--HHHHHHHHHHHHHHHHHHHHHHHHH-BSS-HHHHHHHHHHHHHHHHHHHHHHHHHHHHHHHHTS--S-HHHHHHHHHHHHHHHHHHHHHHHHHHHHHSPPP---SSBHHHIIIIIIHHH-HHHHHHHHHHHHHHHHHHHHHHHHHHHHHHHHHHHHHHHHHHHHHHHTTT-SSSHHHHHHHHHHHHHHHHHHHHHHHHHHHHHHHHHHHHHHHHHHHHHHH-SPPPHHHHHHHHHHHHTHHHHHHHHHHT-HHHHHHHHHHHHHHHIIIIITEEEEE--------------------------------------------------PPPP---EEEEEEE---HHHHHHHHHHHHHHHHHHHHHHHTT-------------PPPPPPPP--------EEEE-SSHHHHHHHHHHHHHHHHHHHHHHHHHHHHTTS-----------------------------------

=== Feature glossary ===
A reading guide for the features in this record.

Start from the sequence.

  · Sequence gives the chain of amino acids in standard one-letter code (A=alanine, C=cysteine, …, Y=tyrosine), read N→C. It is the only feature that is directly encoded by the gene; all structural features are derived from the folded form of this sequence.

Fold it, and you get atomic coordinates and the backbone conformation that goes with them.

  · The mmCIF table is the protein's shape written out atom by atom. For each backbone N, Cα, C, and carbonyl O, it records an (x, y, z) coordinate triple in Å plus the residue type, chain letter, and residue number.

  · Backbone dihedral angles. Every residue except chain termini has a φ (preceding-C → N → Cα → C) and a ψ (N → Cα → C → next-N). They are reported in degrees following the IUPAC sign convention. Secondary structure is essentially a statement about which (φ, ψ) basin each residue occupies.

  · DSSP 8-state secondary structure assigns each residue one of H (α-helix), G (3₁₀-helix), I (π-helix), E (extended β-strand), B (isolated β-bridge), T (hydrogen-bonded turn), S (bend), or '-' (coil). The assignment is computed from backbone hydrogen-bond geometry via the Kabsch–Sander algorithm.

  · P-SEA three-state annotation labels each residue as helix, strand, or coil based purely on the geometry of the Cα trace. It serves as a fallback when the full backbone (and thus DSSP) is unavailable.

Summarize the fold with a handful of shape descriptors and a per-residue structural alphabet.

  · Radius of gyration (Rg) is the root-mean-square distance of Cα atoms from their centroid — a single number for overall size and compactness. A globular domain of N residues has Rg ≈ 2.2·N^0.38 Å; an extended or disordered chain has a much larger Rg. The Cα contact count is the number of residue pairs whose Cα atoms are within 8 Å and are more than four positions apart in sequence — a standard proxy for tertiary packing density. The bounding box is the smallest axis-aligned box enclosing all Cα atoms.

  · Foldseek's 3Di representation compresses backbone geometry into a per-residue letter drawn from a learned twenty-state alphabet. It captures the tertiary interaction pattern around each residue — which residues are packed against it in space, regardless of where they are in sequence.

  · Accessible surface area quantifies burial. A residue with SASA near zero is packed into the hydrophobic core; one with SASA >100 Å² sits on the surface. Computed here via the Shrake–Rupley numerical algorithm with a 1.4 Å probe.

Ask how reliable the model is.

  · For AlphaFold models, the B-factor field carries pLDDT — the model's own estimate of local accuracy on a 0–100 scale. Regions with pLDDT<50 should be treated as essentially unmodeled; they often correspond to intrinsically disordered segments.

  · For experimental (PDB) structures, the B-factor (temperature factor) quantifies the positional spread of each atom in the crystal — a combination of thermal vibration and static disorder — in units of Å². High B-factors mark flexible loops or poorly resolved regions; low B-factors mark the rigid, well-ordered core.

  · PAE(i, j) answers: if I align the predicted and true structures on residue i, how far off (in Å) do I expect residue j to be? A block-diagonal PAE matrix with low values on the blocks and high values off-diagonal is the signature of a multi-domain protein with confidently predicted domains but uncertain inter-domain orientation.

Place it in context: what it resembles, what it is annotated as, and how it looks.

  · Structural nearest neighbors (via Foldseek easy-search vs the PDB). Reported per hit: target PDB id, E-value, and alignment TM-score. A TM-score above ~0.5 is the conventional threshold for 'same fold'.

  · Functional annotations link the protein to curated databases. InterPro entries identify conserved domains and families by matching the sequence against member-database signatures (Pfam, PROSITE, CDD, …). Gene Ontology (GO) terms describe molecular function, bi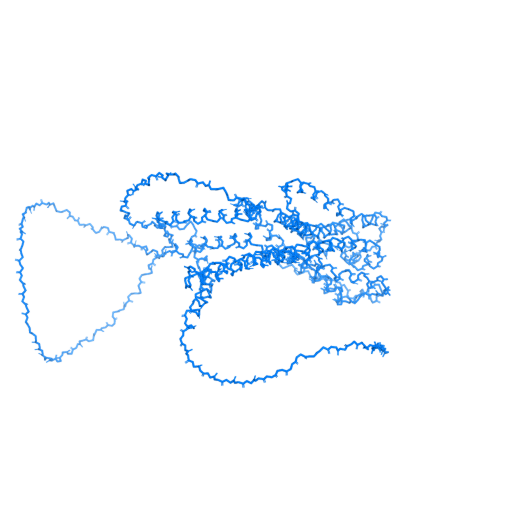ological process, and cellular component in a controlled vocabulary. CATH places the structure in a hierarchical fold classification (Class/Architecture/Topology/Homologous-superfamily). The organism is the source species.

  · Plot images: a contact map (which residues are close in 3D, as an N×N binary image), a Ramachandran scatter (backbone torsion angles, revealing secondary-structure composition at a glance), and — for AlphaFold structures — a PAE heatmap (pairwise prediction confidence).

  · Structure images are PyMOL renders from six orthogonal camera directions. Cartoon representation draws helices as coils and strands as arrows; sticks shows the backbone as bonds; surface shows the solvent-excluded envelope. Rainbow coloring maps sequence position to hue (blue→red, N→C); chain coloring assigns a distinct color per polypeptide.